Protein AF-A0A533RTG5-F1 (afdb_monomer_lite)

Radius of gyration: 30.99 Å; chains: 1; bounding box: 64×74×102 Å

Foldseek 3Di:
DDPVLVVVLVVLLVVLCVQLVDDSVVLVVLLVCQQQVQPDPPPDDDDDPDDDDDDDDDDDDDDDDDDDDDDDPPPPRPPGHDSCCCRPNPVVVVSCVVSVGDDDPVVVVVVVCVVCVVVVLVVQLVVQLVVVLVVVVVVLCVCVVVVPPPPDPDDDLPDPDPPDPCVVVSVVVVVVVSVVVSVVSSVVSNVVSVVVCVVPDDDDDDRDDDQPPAQDLLQQDEDADEEEFDDLVVLVVVLVVQVVVCVVPVGPSYAYHYQYEYDKALDQDDPVVVVRVVSNVVSLVVVQVVVLVVVVVVDPDDDDPDDDPPSQGRYDYWYFTFDQDPVVRIGTQPPRPVSSVVLLVCLLVVHDDHRTDPPDPDPPCVVVNSVSSVSNDD

Sequence (378 aa):
MDFKTRDLYRKEVEKLSAATGCEETELAEAIVSLARSGLVITAADPPQSPMPASSADANPHLQTEKDIAPKGDSISTAPGVHIGEVLLGNGRATLERQIGYQPDLKTAFKRWVDRHAEVLYITIITFLSLLIMVSFLLAARLPELLNVSPLSSNGTLWSFAPGAGNAPLQWIIVIFLVFAFLIPALSIATSLVNWLITLVIRPRILPKLNFKNEIPAAFKTLVVIPAIISNTKEIESLVRQLEQHYLGNREPGLVFALLSDFQDADSESFPEDEDLLQTAATAIEALNQKYAILSRDDDGGEIPENGHPECASIFYFLHRRRLWNPSERKWMGWERKRGKLHELNQLLRGGDNLSFMTLTDRANETNADLAALRQVRY

pLDDT: mean 71.09, std 20.92, range [22.45, 95.56]

Secondary structure (DSSP, 8-state):
--HHHHHHHHHHHHHHHHHH---HHHHHHHHHHHHHH---S-S-------PPP------------------------PPPPPHHHHHTSTTHHHHHHHTTPPPPHHHHHHHHHHHTHHHHHHHHHHHHHHHHHHHHHHHHHHHHHTT---S--S--TT---TT-TTHHHHHHHHHHHHHHHHHHHHHHHHHHHHHHHHHHSPPPPPP----SS---GGG-EEEEEEEEE-SHHHHHHHHHHHHHHHHH---TTEEEEEEEEEPPBSSS--HHHHHHHHHHHHHHHHHHHHHHHHHHHS---PPPSS-------SEEEEEE--EEETTTTEEE-TTHHHHHHHHHHHHHTT-S---EE--SS-TTTHHHHHHHHHTS--

Structure (mmCIF, N/CA/C/O backbone):
data_AF-A0A533RTG5-F1
#
_entry.id   AF-A0A533RTG5-F1
#
loop_
_atom_site.group_PDB
_atom_site.id
_atom_site.type_symbol
_atom_site.label_atom_id
_atom_site.label_alt_id
_atom_site.label_comp_id
_atom_site.label_asym_id
_atom_site.label_entity_id
_atom_site.label_seq_id
_atom_site.pdbx_PDB_ins_code
_atom_site.Cartn_x
_atom_site.Cartn_y
_atom_site.Cartn_z
_atom_site.occupancy
_atom_site.B_iso_or_equiv
_atom_site.auth_seq_id
_atom_site.auth_comp_id
_atom_site.auth_asym_id
_atom_site.auth_atom_id
_atom_site.pdbx_PDB_model_num
ATOM 1 N N . MET A 1 1 ? -12.864 4.859 17.497 1.00 72.62 1 MET A N 1
ATOM 2 C CA . MET A 1 1 ? -12.924 5.600 16.212 1.00 72.62 1 MET A CA 1
ATOM 3 C C . MET A 1 1 ? -12.657 7.070 16.459 1.00 72.62 1 MET A C 1
ATOM 5 O O . MET A 1 1 ? -13.045 7.573 17.511 1.00 72.62 1 MET A O 1
ATOM 9 N N . ASP A 1 2 ? -11.985 7.750 15.532 1.00 80.00 2 ASP A N 1
ATOM 10 C CA . ASP A 1 2 ? -11.776 9.199 15.625 1.00 80.00 2 ASP A CA 1
ATOM 11 C C . ASP A 1 2 ? -13.037 9.985 15.222 1.00 80.00 2 ASP A C 1
ATOM 13 O O . ASP A 1 2 ? -14.008 9.433 14.696 1.00 80.00 2 ASP A O 1
ATOM 17 N N . PHE A 1 3 ? -13.044 11.292 15.506 1.00 80.31 3 PHE A N 1
ATOM 18 C CA . PHE A 1 3 ? -14.201 12.146 15.222 1.00 80.31 3 PHE A CA 1
ATOM 19 C C . PHE A 1 3 ? -14.557 12.151 13.728 1.00 80.31 3 PHE A C 1
ATOM 21 O O . PHE A 1 3 ? -15.734 12.071 13.387 1.00 80.31 3 PHE A O 1
ATOM 28 N N . LYS A 1 4 ? -13.550 12.197 12.844 1.00 82.50 4 LYS A N 1
ATOM 29 C CA . LYS A 1 4 ? -13.749 12.249 11.388 1.00 82.50 4 LYS A CA 1
ATOM 30 C C . LYS A 1 4 ? -14.366 10.959 10.850 1.00 82.50 4 LYS A C 1
ATOM 32 O O . LYS A 1 4 ? -15.273 11.027 10.030 1.00 82.50 4 LYS A O 1
ATOM 37 N N . THR A 1 5 ? -13.918 9.800 11.331 1.00 81.88 5 THR A N 1
ATOM 38 C CA . THR A 1 5 ? -14.478 8.499 10.940 1.00 81.88 5 THR A CA 1
ATOM 39 C C . THR A 1 5 ? -15.911 8.350 11.427 1.00 81.88 5 THR A C 1
ATOM 41 O O . THR A 1 5 ? -16.776 7.929 10.665 1.00 81.88 5 THR A O 1
ATOM 44 N N . ARG A 1 6 ? -16.187 8.749 12.674 1.00 83.00 6 ARG A N 1
ATOM 45 C CA . ARG A 1 6 ? -17.547 8.718 13.225 1.00 83.00 6 ARG A CA 1
ATOM 46 C C . ARG A 1 6 ? -18.504 9.612 12.433 1.00 83.00 6 ARG A C 1
ATOM 48 O O . ARG A 1 6 ? -19.611 9.184 12.129 1.00 83.00 6 ARG A O 1
ATOM 55 N N . ASP A 1 7 ? -18.076 10.828 12.098 1.00 85.06 7 ASP A N 1
ATOM 56 C CA . A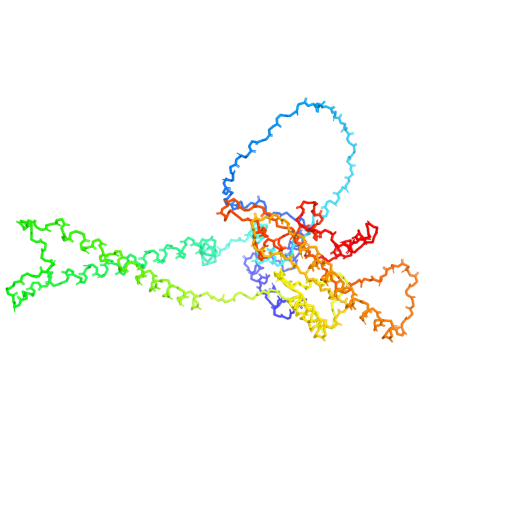SP A 1 7 ? -18.857 11.768 11.284 1.00 85.06 7 ASP A CA 1
ATOM 57 C C . ASP A 1 7 ? -19.105 11.228 9.865 1.00 85.06 7 ASP A C 1
ATOM 59 O O . ASP A 1 7 ? -20.215 11.319 9.349 1.00 85.06 7 ASP A O 1
ATOM 63 N N . LEU A 1 8 ? -18.101 10.585 9.260 1.00 85.31 8 LEU A N 1
ATOM 64 C CA . LEU A 1 8 ? -18.233 9.935 7.955 1.00 85.31 8 LEU A CA 1
ATOM 65 C C . LEU A 1 8 ? -19.263 8.799 7.987 1.00 85.31 8 LEU A C 1
ATOM 67 O O . LEU A 1 8 ? -20.113 8.728 7.103 1.00 85.31 8 LEU A O 1
ATOM 71 N N . TYR A 1 9 ? -19.211 7.931 9.002 1.00 86.19 9 TYR A N 1
ATOM 72 C CA . TYR A 1 9 ? -20.148 6.808 9.122 1.00 86.19 9 TYR A CA 1
ATOM 73 C C . TYR A 1 9 ? -21.570 7.315 9.350 1.00 86.19 9 TYR A C 1
ATOM 75 O O . TYR A 1 9 ? -22.488 6.865 8.671 1.00 86.19 9 TYR A O 1
ATOM 83 N N . ARG A 1 10 ? -21.739 8.300 10.243 1.00 86.12 10 ARG A N 1
ATOM 84 C CA . ARG A 1 10 ? -23.034 8.939 10.496 1.00 86.12 10 ARG A CA 1
ATOM 85 C C . ARG A 1 10 ? -23.638 9.510 9.213 1.00 86.12 10 ARG A C 1
ATOM 87 O O . ARG A 1 10 ? -24.767 9.173 8.891 1.00 86.12 10 ARG A O 1
ATOM 94 N N . LYS A 1 11 ? -22.879 10.298 8.445 1.00 86.81 11 LYS A N 1
ATOM 95 C CA . LYS A 1 11 ? -23.365 10.908 7.194 1.00 86.81 11 LYS A CA 1
ATOM 96 C C . LYS A 1 11 ? -23.803 9.885 6.150 1.00 86.81 11 LYS A C 1
ATOM 98 O O . LYS A 1 11 ? -24.740 10.137 5.398 1.00 86.81 11 LYS A O 1
ATOM 103 N N . GLU A 1 12 ? -23.125 8.743 6.068 1.00 86.62 12 GLU A N 1
ATOM 104 C CA . GLU A 1 12 ? -23.537 7.674 5.152 1.00 86.62 12 GLU A CA 1
ATOM 105 C C . GLU A 1 12 ? -24.809 6.964 5.632 1.00 86.62 12 GLU A C 1
ATOM 107 O O . GLU A 1 12 ? -25.666 6.665 4.803 1.00 86.62 12 GLU A O 1
ATOM 112 N N . VAL A 1 13 ? -24.973 6.759 6.944 1.00 86.81 13 VAL A N 1
ATOM 113 C CA . VAL A 1 13 ? -26.211 6.222 7.537 1.00 86.81 13 VAL A CA 1
ATOM 114 C C . VAL A 1 13 ? -27.381 7.187 7.326 1.00 86.81 13 VAL A C 1
ATOM 116 O O . VAL A 1 13 ? -28.402 6.768 6.791 1.00 86.81 13 VAL A O 1
ATOM 119 N N . GLU A 1 14 ? -27.212 8.479 7.625 1.00 87.12 14 GLU A N 1
ATOM 120 C CA . GLU A 1 14 ? -28.216 9.534 7.389 1.00 87.12 14 GLU A CA 1
ATOM 121 C C . GLU A 1 14 ? -28.651 9.568 5.916 1.00 87.12 14 GLU A C 1
ATOM 123 O O . GLU A 1 14 ? -29.837 9.622 5.598 1.00 87.12 14 GLU A O 1
ATOM 128 N N . LYS A 1 15 ? -27.692 9.481 4.985 1.00 85.81 15 LYS A N 1
ATOM 129 C CA . LYS A 1 15 ? -27.976 9.472 3.546 1.00 85.81 15 LYS A CA 1
ATOM 130 C C . LYS A 1 15 ? -28.783 8.246 3.114 1.00 85.81 15 LYS A C 1
ATOM 132 O O . LYS A 1 15 ? -29.645 8.364 2.244 1.00 85.81 15 LYS A O 1
ATOM 137 N N . LEU A 1 16 ? -28.469 7.072 3.661 1.00 84.31 16 LEU A N 1
ATOM 138 C CA . LEU A 1 16 ? -29.185 5.832 3.357 1.00 84.31 16 LEU A CA 1
ATOM 139 C C . LEU A 1 16 ? -30.582 5.838 3.981 1.00 84.31 16 LEU A C 1
ATOM 141 O O . LEU A 1 16 ? -31.541 5.518 3.283 1.00 84.31 16 LEU A O 1
ATOM 145 N N . SER A 1 17 ? -30.710 6.273 5.236 1.00 86.00 17 SER A N 1
ATOM 146 C CA . SER A 1 17 ? -31.993 6.455 5.924 1.00 86.00 17 SER A CA 1
ATOM 147 C C . SER A 1 17 ? -32.899 7.427 5.160 1.00 86.00 17 SER A C 1
ATOM 149 O O . SER A 1 17 ? -34.006 7.058 4.777 1.00 86.00 17 SER A O 1
ATOM 151 N N . ALA A 1 18 ? -32.396 8.612 4.791 1.00 83.19 18 ALA A N 1
ATOM 152 C CA . ALA A 1 18 ? -33.157 9.605 4.029 1.00 83.19 18 ALA A CA 1
ATOM 153 C C . ALA A 1 18 ? -33.638 9.100 2.657 1.00 83.19 18 ALA A C 1
ATOM 155 O O . ALA A 1 18 ? -34.651 9.572 2.147 1.00 83.19 18 ALA A O 1
ATOM 156 N N . ALA A 1 19 ? -32.914 8.165 2.039 1.00 81.94 19 ALA A N 1
ATOM 157 C CA . ALA A 1 19 ? -33.250 7.664 0.712 1.00 81.94 19 ALA A CA 1
ATOM 158 C C . ALA A 1 19 ? -34.080 6.371 0.707 1.00 81.94 19 ALA A C 1
ATOM 160 O O . ALA A 1 19 ? -34.679 6.049 -0.315 1.00 81.94 19 ALA A O 1
ATOM 161 N N . THR A 1 20 ? -34.103 5.629 1.814 1.00 82.06 20 THR A N 1
ATOM 162 C CA . THR A 1 20 ? -34.890 4.390 1.971 1.00 82.06 20 THR A CA 1
ATOM 163 C C . THR A 1 20 ? -36.143 4.593 2.817 1.00 82.06 20 THR A C 1
ATOM 165 O O . THR A 1 20 ? -37.083 3.816 2.700 1.00 82.06 20 THR A O 1
ATOM 168 N N . GLY A 1 21 ? -36.183 5.646 3.640 1.00 79.88 21 GLY A N 1
ATOM 169 C CA . GLY A 1 21 ? -37.249 5.885 4.610 1.00 79.88 21 GLY A CA 1
ATOM 170 C C . GLY A 1 21 ? -37.143 5.029 5.878 1.00 79.88 21 GLY A C 1
ATOM 171 O O . GLY A 1 21 ? -38.030 5.117 6.720 1.00 79.88 21 GLY A O 1
ATOM 172 N N . CYS A 1 22 ? -36.088 4.219 6.026 1.00 82.56 22 CYS A N 1
ATOM 173 C CA . CYS A 1 22 ? -35.833 3.425 7.230 1.00 82.56 22 CYS A CA 1
ATOM 174 C C . CYS A 1 22 ? -35.312 4.300 8.376 1.00 82.56 22 CYS A C 1
ATOM 176 O O . CYS A 1 22 ? -34.559 5.250 8.138 1.00 82.56 22 CYS A O 1
ATOM 178 N N . GLU A 1 23 ? -35.648 3.949 9.620 1.00 87.88 23 GLU A N 1
ATOM 179 C CA . GLU A 1 23 ? -35.048 4.590 10.792 1.00 87.88 23 GLU A CA 1
ATOM 180 C C . GLU A 1 23 ? -33.540 4.298 10.861 1.00 87.88 23 GLU A C 1
ATOM 182 O O . GLU A 1 23 ? -33.066 3.215 10.507 1.00 87.88 23 GLU A O 1
ATOM 187 N N . GLU A 1 24 ? -32.760 5.274 11.333 1.00 86.94 24 GLU A N 1
ATOM 188 C CA . GLU A 1 24 ? -31.301 5.142 11.447 1.00 86.94 24 GLU A CA 1
ATOM 189 C C . GLU A 1 24 ? -30.884 3.984 12.369 1.00 86.94 24 GLU A C 1
ATOM 191 O O . GLU A 1 24 ? -29.851 3.350 12.147 1.00 86.94 24 GLU A O 1
ATOM 196 N N . THR A 1 25 ? -31.692 3.700 13.391 1.00 87.00 25 THR A N 1
ATOM 197 C CA . THR A 1 25 ? -31.524 2.603 14.355 1.00 87.00 25 THR A CA 1
ATOM 198 C C . THR A 1 25 ? -31.681 1.240 13.690 1.00 87.00 25 THR A C 1
ATOM 200 O O . THR A 1 25 ? -30.792 0.399 13.810 1.00 87.00 25 THR A O 1
ATOM 203 N N . GLU A 1 26 ? -32.753 1.048 12.922 1.00 86.12 26 GLU A N 1
ATOM 204 C CA . GLU A 1 26 ? -33.012 -0.180 12.164 1.00 86.12 26 GLU A CA 1
ATOM 205 C C . GLU A 1 26 ? -31.906 -0.432 11.126 1.00 86.12 26 GLU A C 1
ATOM 207 O O . GLU A 1 26 ? -31.378 -1.541 11.004 1.00 86.12 26 GLU A O 1
ATOM 212 N N . LEU A 1 27 ? -31.462 0.624 10.436 1.00 86.31 27 LEU A N 1
ATOM 213 C CA . LEU A 1 27 ? -30.342 0.550 9.502 1.00 86.31 27 LEU A CA 1
ATOM 214 C C . LEU A 1 27 ? -29.025 0.179 10.207 1.00 86.31 27 LEU A C 1
ATOM 216 O O . LEU A 1 27 ? -28.249 -0.626 9.687 1.00 86.31 27 LEU A O 1
ATOM 220 N N . ALA A 1 28 ? -28.760 0.733 11.393 1.00 86.25 28 ALA A N 1
ATOM 221 C CA . ALA A 1 28 ? -27.574 0.396 12.177 1.00 86.25 28 ALA A CA 1
ATOM 222 C C . ALA A 1 28 ? -27.581 -1.074 12.633 1.00 86.25 28 ALA A C 1
ATOM 224 O O . ALA A 1 28 ? -26.546 -1.742 12.558 1.00 86.25 28 ALA A O 1
ATOM 225 N N . GLU A 1 29 ? -28.733 -1.605 13.044 1.00 86.06 29 GLU A N 1
ATOM 226 C CA . GLU A 1 29 ? -28.894 -3.019 13.400 1.00 86.06 29 GLU A CA 1
ATOM 227 C C . GLU A 1 29 ? -28.703 -3.945 12.191 1.00 86.06 29 GLU A C 1
ATOM 229 O O . GLU A 1 29 ? -28.006 -4.962 12.288 1.00 86.06 29 GLU A O 1
ATOM 234 N N . ALA A 1 30 ? -29.225 -3.566 11.021 1.00 84.00 30 ALA A N 1
ATOM 235 C CA . ALA A 1 30 ? -28.987 -4.282 9.769 1.00 84.00 30 ALA A CA 1
ATOM 236 C C . ALA A 1 30 ? -27.488 -4.320 9.407 1.00 84.00 30 ALA A C 1
ATOM 238 O O . ALA A 1 30 ? -26.950 -5.371 9.060 1.00 84.00 30 ALA A O 1
ATOM 239 N N . ILE A 1 31 ? -26.770 -3.203 9.568 1.00 85.75 31 ILE A N 1
ATOM 240 C CA . ILE A 1 31 ? -25.320 -3.140 9.324 1.00 85.75 31 ILE A CA 1
ATOM 241 C C . ILE A 1 31 ? -24.551 -4.046 10.298 1.00 85.75 31 ILE A C 1
ATOM 243 O O . ILE A 1 31 ? -23.655 -4.783 9.880 1.00 85.75 31 ILE A O 1
ATOM 247 N N . VAL A 1 32 ? -24.883 -4.010 11.593 1.00 86.25 32 VAL A N 1
ATOM 248 C CA . VAL A 1 32 ? -24.208 -4.824 12.618 1.00 86.25 32 VAL A CA 1
ATOM 249 C C . VAL A 1 32 ? -24.507 -6.311 12.434 1.00 86.25 32 VAL A C 1
ATOM 251 O O . VAL A 1 32 ? -23.605 -7.135 12.590 1.00 86.25 32 VAL A O 1
ATOM 254 N N . SER A 1 33 ? -25.743 -6.672 12.086 1.00 84.81 33 SER A N 1
ATOM 255 C CA . SER A 1 33 ? -26.115 -8.064 11.817 1.00 84.81 33 SER A CA 1
ATOM 256 C C . SER A 1 33 ? -25.394 -8.612 10.584 1.00 84.81 33 SER A C 1
ATOM 258 O O . SER A 1 33 ? -24.808 -9.691 10.668 1.00 84.81 33 SER A O 1
ATOM 260 N N . LEU A 1 34 ? -25.311 -7.843 9.491 1.00 82.31 34 LEU A N 1
ATOM 261 C CA . LEU A 1 34 ? -24.521 -8.210 8.312 1.00 82.31 34 LEU A CA 1
ATOM 262 C C . LEU A 1 34 ? -23.038 -8.385 8.650 1.00 82.31 34 LEU A C 1
ATOM 264 O O . LEU A 1 34 ? -22.460 -9.424 8.333 1.00 82.31 34 LEU A O 1
ATOM 268 N N . ALA A 1 35 ? -22.447 -7.421 9.361 1.00 82.31 35 ALA A N 1
ATOM 269 C CA . ALA A 1 35 ? -21.056 -7.488 9.807 1.00 82.31 35 ALA A CA 1
ATOM 270 C C . ALA A 1 35 ? -20.774 -8.754 10.637 1.00 82.31 35 ALA A C 1
ATOM 272 O O . ALA A 1 35 ? -19.768 -9.429 10.422 1.00 82.31 35 ALA A O 1
ATOM 273 N N . ARG A 1 36 ? -21.684 -9.121 11.549 1.00 80.88 36 ARG A N 1
ATOM 274 C CA . ARG A 1 36 ? -21.567 -10.329 12.384 1.00 80.88 36 ARG A CA 1
ATOM 275 C C . ARG A 1 36 ? -21.787 -11.624 11.615 1.00 80.88 36 ARG A C 1
ATOM 277 O O . ARG A 1 36 ? -21.150 -12.620 11.927 1.00 80.88 36 ARG A O 1
ATOM 284 N N . SER A 1 37 ? -22.688 -11.617 10.639 1.00 74.44 37 SER A N 1
ATOM 285 C CA . SER A 1 37 ? -23.061 -12.816 9.889 1.00 74.44 37 SER A CA 1
ATOM 286 C C . SER A 1 37 ? -21.977 -13.298 8.918 1.00 74.44 37 SER A C 1
ATOM 288 O O . SER A 1 37 ? -22.061 -14.422 8.434 1.00 74.44 37 SER A O 1
ATOM 290 N N . GLY A 1 38 ? -20.982 -12.457 8.597 1.00 63.62 38 GLY A N 1
ATOM 291 C CA . GLY A 1 38 ? -19.925 -12.781 7.629 1.00 63.62 38 GLY A CA 1
ATOM 292 C C . GLY A 1 38 ? -20.445 -13.073 6.212 1.00 63.62 38 GLY A C 1
ATOM 293 O O . GLY A 1 38 ? -19.677 -13.474 5.336 1.00 63.62 38 GLY A O 1
ATOM 294 N N . LEU A 1 39 ? -21.748 -12.888 5.974 1.00 53.28 39 LEU A N 1
ATOM 295 C CA . LEU A 1 39 ? -22.415 -13.232 4.732 1.00 53.28 39 LEU A CA 1
ATOM 296 C C . LEU A 1 39 ? -22.046 -12.203 3.655 1.00 53.28 39 LEU A C 1
ATOM 298 O O . LEU A 1 39 ? -22.612 -11.115 3.570 1.00 53.28 39 LEU A O 1
ATOM 302 N N . VAL A 1 40 ? -21.149 -12.662 2.776 1.00 45.75 40 VAL A N 1
ATOM 303 C CA . VAL A 1 40 ? -20.948 -12.281 1.366 1.00 45.75 40 VAL A CA 1
ATOM 304 C C . VAL A 1 40 ? -19.738 -11.375 1.064 1.00 45.75 40 VAL A C 1
ATOM 306 O O . VAL A 1 40 ? -19.865 -10.165 0.899 1.00 45.75 40 VAL A O 1
ATOM 309 N N . ILE A 1 41 ? -18.588 -12.021 0.809 1.00 44.69 41 ILE A N 1
ATOM 310 C CA . ILE A 1 41 ? -17.599 -11.611 -0.222 1.00 44.69 41 ILE A CA 1
ATOM 311 C C . ILE A 1 41 ? -17.378 -12.764 -1.239 1.00 44.69 41 ILE A C 1
ATOM 313 O O . ILE A 1 41 ? -16.322 -12.909 -1.836 1.00 44.69 41 ILE A O 1
ATOM 317 N N . THR A 1 42 ? -18.376 -13.620 -1.478 1.00 38.97 42 THR A N 1
ATOM 318 C CA . THR A 1 42 ? -18.297 -14.730 -2.461 1.00 38.97 42 THR A CA 1
ATOM 319 C C . THR A 1 42 ? -19.082 -14.460 -3.746 1.00 38.97 42 THR A C 1
ATOM 321 O O . THR A 1 42 ? -19.615 -15.369 -4.371 1.00 38.97 42 THR A O 1
ATOM 324 N N . ALA A 1 43 ? -19.166 -13.198 -4.171 1.00 37.03 43 ALA A N 1
ATOM 325 C CA . ALA A 1 43 ? -19.776 -12.840 -5.453 1.00 37.03 43 ALA A CA 1
ATOM 326 C C . ALA A 1 43 ? -19.020 -11.704 -6.160 1.00 37.03 43 ALA A C 1
ATOM 328 O O . ALA A 1 43 ? -19.614 -10.700 -6.547 1.00 37.03 43 ALA A O 1
ATOM 329 N N . ALA A 1 44 ? -17.704 -11.860 -6.297 1.00 31.20 44 ALA A N 1
ATOM 330 C CA . ALA A 1 44 ? -16.893 -11.200 -7.318 1.00 31.20 44 ALA A CA 1
ATOM 331 C C . ALA A 1 44 ? -15.538 -11.922 -7.399 1.00 31.20 44 ALA A C 1
ATOM 333 O O . ALA A 1 44 ? -14.582 -11.522 -6.741 1.00 31.20 44 ALA A O 1
ATOM 334 N N . ASP A 1 45 ? -15.477 -13.011 -8.168 1.00 27.22 45 ASP A N 1
ATOM 335 C CA . ASP A 1 45 ? -14.203 -13.578 -8.619 1.00 27.22 45 ASP A CA 1
ATOM 336 C C . ASP A 1 45 ? -13.416 -12.486 -9.375 1.00 27.22 45 ASP A C 1
ATOM 338 O O . ASP A 1 45 ? -13.933 -11.946 -10.361 1.00 27.22 45 ASP A O 1
ATOM 342 N N . PRO A 1 46 ? -12.177 -12.144 -8.980 1.00 32.53 46 PRO A N 1
ATOM 343 C CA . PRO A 1 46 ? -11.213 -11.631 -9.942 1.00 32.53 46 PRO A CA 1
ATOM 344 C C . PRO A 1 46 ? -10.867 -12.765 -10.926 1.00 32.53 46 PRO A C 1
ATOM 346 O O . PRO A 1 46 ? -10.895 -13.933 -10.530 1.00 32.53 46 PRO A O 1
ATOM 349 N N . PRO A 1 47 ? -10.544 -12.480 -12.203 1.00 28.86 47 PRO A N 1
ATOM 350 C CA . PRO A 1 47 ? -10.197 -13.530 -13.150 1.00 28.86 47 PRO A CA 1
ATOM 351 C C . PRO A 1 47 ? -8.985 -14.299 -12.621 1.00 28.86 47 PRO A C 1
ATOM 353 O O . PRO A 1 47 ? -7.875 -1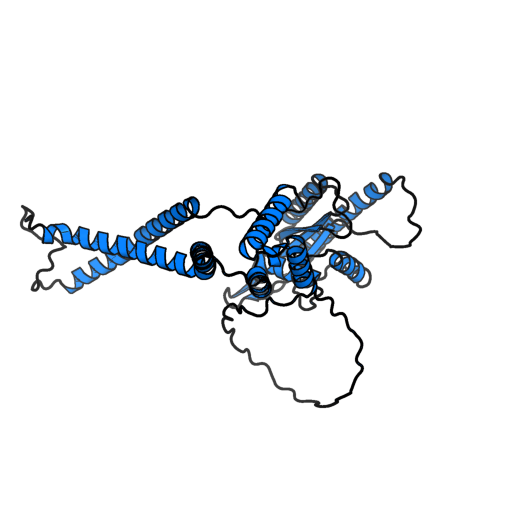3.771 -12.546 1.00 28.86 47 PRO A O 1
ATOM 356 N N . GLN A 1 48 ? -9.216 -15.554 -12.239 1.00 29.72 48 GLN A N 1
ATOM 357 C CA . GLN A 1 48 ? -8.160 -16.520 -12.003 1.00 29.72 48 GLN A CA 1
ATOM 358 C C . GLN A 1 48 ? -7.440 -16.721 -13.336 1.00 29.72 48 GLN A C 1
ATOM 360 O O . GLN A 1 48 ? -7.917 -17.419 -14.229 1.00 29.72 48 GLN A O 1
ATOM 365 N N . SER A 1 49 ? -6.297 -16.060 -13.492 1.00 27.81 49 SER A N 1
ATOM 366 C CA . SER A 1 49 ? -5.320 -16.420 -14.511 1.00 27.81 49 SER A CA 1
ATOM 367 C C . SER A 1 49 ? -4.950 -17.893 -14.298 1.00 27.81 49 SER A C 1
ATOM 369 O O . SER A 1 49 ? -4.515 -18.240 -13.196 1.00 27.81 49 SER A O 1
ATOM 371 N N . PRO A 1 50 ? -5.124 -18.776 -15.295 1.00 28.08 50 PRO A N 1
ATOM 372 C CA . PRO A 1 50 ? -4.838 -20.190 -15.122 1.00 28.08 50 PRO A CA 1
ATOM 373 C C . PRO A 1 50 ? -3.322 -20.378 -15.012 1.00 28.08 50 PRO A C 1
ATOM 375 O O . PRO A 1 50 ? -2.589 -20.199 -15.984 1.00 28.08 50 PRO A O 1
ATOM 378 N N . MET A 1 51 ? -2.843 -20.724 -13.817 1.00 28.00 51 MET A N 1
ATOM 379 C CA . MET A 1 51 ? -1.515 -21.314 -13.652 1.00 28.00 51 MET A CA 1
ATOM 380 C C . MET A 1 51 ? -1.538 -22.743 -14.220 1.00 28.00 51 MET A C 1
ATOM 382 O O . MET A 1 51 ? -2.527 -23.458 -14.029 1.00 28.00 51 MET A O 1
ATOM 386 N N . PRO A 1 52 ? -0.489 -23.167 -14.943 1.00 28.59 52 PRO A N 1
ATOM 387 C CA . PRO A 1 52 ? -0.465 -24.451 -15.620 1.00 28.59 52 PRO A CA 1
ATOM 388 C C . PRO A 1 52 ? -0.327 -25.593 -14.613 1.00 28.59 52 PRO A C 1
ATOM 390 O O . PRO A 1 52 ? 0.433 -25.515 -13.647 1.00 28.59 52 PRO A O 1
ATOM 393 N N . ALA A 1 53 ? -1.058 -26.672 -14.883 1.00 27.62 53 ALA A N 1
ATOM 394 C CA . ALA A 1 53 ? -0.935 -27.942 -14.193 1.00 27.62 53 ALA A CA 1
ATOM 395 C C . ALA A 1 53 ? 0.514 -28.448 -14.265 1.00 27.62 53 ALA A C 1
ATOM 397 O O . ALA A 1 53 ? 1.018 -28.755 -15.345 1.00 27.62 53 ALA A O 1
ATOM 398 N N . SER A 1 54 ? 1.166 -28.554 -13.107 1.00 27.20 54 SER A N 1
ATOM 399 C CA . SER A 1 54 ? 2.351 -29.388 -12.943 1.00 27.20 54 SER A CA 1
ATOM 400 C C . SER A 1 54 ? 1.886 -30.760 -12.483 1.00 27.20 54 SER A C 1
ATOM 402 O O . SER A 1 54 ? 1.402 -30.933 -11.367 1.00 27.20 54 SER A O 1
ATOM 404 N N . SER A 1 55 ? 2.023 -31.717 -13.388 1.00 28.67 55 SER A N 1
ATOM 405 C CA . SER A 1 55 ? 1.993 -33.151 -13.143 1.00 28.67 55 SER A CA 1
ATOM 406 C C . SER A 1 55 ? 2.892 -33.543 -11.970 1.00 28.67 55 SER A C 1
ATOM 408 O O . SER A 1 55 ? 4.081 -33.225 -11.987 1.00 28.67 55 SER A O 1
ATOM 410 N N . ALA A 1 56 ? 2.346 -34.290 -11.016 1.00 26.88 56 ALA A N 1
ATOM 411 C CA . ALA A 1 56 ? 3.116 -35.182 -10.162 1.00 26.88 56 ALA A CA 1
ATOM 412 C C . ALA A 1 56 ? 2.227 -36.360 -9.743 1.00 26.88 56 ALA A C 1
ATOM 414 O O . ALA A 1 56 ? 1.283 -36.215 -8.973 1.00 26.88 56 ALA A O 1
ATOM 415 N N . ASP A 1 57 ? 2.526 -37.489 -10.372 1.00 27.33 57 ASP A N 1
ATOM 416 C CA . ASP A 1 57 ? 2.709 -38.799 -9.764 1.00 27.33 57 ASP A CA 1
ATOM 417 C C . ASP A 1 57 ? 1.582 -39.441 -8.945 1.00 27.33 57 ASP A C 1
ATOM 419 O O . ASP A 1 57 ? 1.210 -39.072 -7.835 1.00 27.33 57 ASP A O 1
ATOM 423 N N . ALA A 1 58 ? 1.126 -40.536 -9.548 1.00 25.00 58 ALA A N 1
ATOM 424 C CA . ALA A 1 58 ? 0.416 -41.654 -8.971 1.00 25.00 58 ALA A CA 1
ATOM 425 C C . ALA A 1 58 ? 0.950 -42.095 -7.597 1.00 25.00 58 ALA A C 1
ATOM 427 O O . ALA A 1 58 ? 2.117 -42.452 -7.453 1.00 25.00 58 ALA A O 1
ATOM 428 N N . ASN A 1 59 ? 0.033 -42.258 -6.643 1.00 27.70 59 ASN A N 1
ATOM 429 C CA . ASN A 1 59 ? -0.022 -43.492 -5.865 1.00 27.70 59 ASN A CA 1
ATOM 430 C C . ASN A 1 59 ? -1.454 -43.761 -5.358 1.00 27.70 59 ASN A C 1
ATOM 432 O O . ASN A 1 59 ? -2.056 -42.865 -4.766 1.00 27.70 59 ASN A O 1
ATOM 436 N N . PRO A 1 60 ? -2.033 -44.958 -5.590 1.00 27.23 60 PRO A N 1
ATOM 437 C CA . PRO A 1 60 ? -3.444 -45.219 -5.337 1.00 27.23 60 PRO A CA 1
ATOM 438 C C . PRO A 1 60 ? -3.615 -46.120 -4.115 1.00 27.23 60 PRO A C 1
ATOM 440 O O . PRO A 1 60 ? -3.465 -47.323 -4.254 1.00 27.23 60 PRO A O 1
ATOM 443 N N . HIS A 1 61 ? -3.973 -45.607 -2.937 1.00 24.67 61 HIS A N 1
ATOM 444 C CA . HIS A 1 61 ? -4.440 -46.491 -1.865 1.00 24.67 61 HIS A CA 1
ATOM 445 C C . HIS A 1 61 ? -5.429 -45.813 -0.903 1.00 24.67 61 HIS A C 1
ATOM 447 O O . HIS A 1 61 ? -5.150 -44.771 -0.323 1.00 24.67 61 HIS A O 1
ATOM 453 N N . LEU A 1 62 ? -6.556 -46.516 -0.740 1.00 26.78 62 LEU A N 1
ATOM 454 C CA . LEU A 1 62 ? -7.628 -46.409 0.253 1.00 26.78 62 LEU A CA 1
ATOM 455 C C . LEU A 1 62 ? -8.699 -45.319 0.079 1.00 26.78 62 LEU A C 1
ATOM 457 O O . LEU A 1 62 ? -8.602 -44.189 0.543 1.00 26.78 62 LEU A O 1
ATOM 461 N N . GLN A 1 63 ? -9.804 -45.769 -0.520 1.00 23.84 63 GLN A N 1
ATOM 462 C CA . GLN A 1 63 ? -11.149 -45.252 -0.300 1.00 23.84 63 GLN A CA 1
ATOM 463 C C . GLN A 1 63 ? -11.758 -45.827 0.990 1.00 23.84 63 GLN A C 1
ATOM 465 O O . GLN A 1 63 ? -11.492 -46.977 1.344 1.00 23.84 63 GLN A O 1
ATOM 470 N N . THR A 1 64 ? -12.746 -45.080 1.496 1.00 26.11 64 THR A N 1
ATOM 471 C CA . THR A 1 64 ? -13.865 -45.474 2.380 1.00 26.11 64 THR A CA 1
ATOM 472 C C . THR A 1 64 ? -13.572 -45.466 3.880 1.00 26.11 64 THR A C 1
ATOM 474 O O . THR A 1 64 ? -12.910 -46.360 4.374 1.00 26.11 64 THR A O 1
ATOM 477 N N . GLU A 1 65 ? -14.163 -44.518 4.617 1.00 26.16 65 GLU A N 1
ATOM 478 C CA . GLU A 1 65 ? -15.322 -44.839 5.461 1.00 26.16 65 GLU A CA 1
ATOM 479 C C . GLU A 1 65 ? -16.130 -43.581 5.807 1.00 26.16 65 GLU A C 1
ATOM 481 O O . GLU A 1 65 ? -15.628 -42.461 5.860 1.00 26.16 65 GLU A O 1
ATOM 486 N N . LYS A 1 66 ? -17.434 -43.797 5.926 1.00 25.91 66 LYS A N 1
ATOM 487 C CA . LYS A 1 66 ? -18.516 -42.833 6.053 1.00 25.91 66 LYS A CA 1
ATOM 488 C C . LYS A 1 66 ? -19.062 -43.027 7.456 1.00 25.91 66 LYS A C 1
ATOM 490 O O . LYS A 1 66 ? -19.633 -44.082 7.687 1.00 25.91 66 LYS A O 1
ATOM 495 N N . ASP A 1 67 ? -18.957 -42.028 8.325 1.00 26.20 67 ASP A N 1
ATOM 496 C CA . ASP A 1 67 ? -19.661 -42.050 9.606 1.00 26.20 67 ASP A CA 1
ATOM 497 C C . ASP A 1 67 ? -20.349 -40.728 9.937 1.00 26.20 67 ASP A C 1
ATOM 499 O O . ASP A 1 67 ? -19.974 -39.636 9.509 1.00 26.20 67 ASP A O 1
ATOM 503 N N . ILE A 1 68 ? -21.466 -40.905 10.629 1.00 26.67 68 ILE A N 1
ATOM 504 C CA . ILE A 1 68 ? -22.640 -40.051 10.714 1.00 26.67 68 ILE A CA 1
ATOM 505 C C . ILE A 1 68 ? -22.675 -39.360 12.089 1.00 26.67 68 ILE A C 1
ATOM 507 O O . ILE A 1 68 ? -22.755 -40.047 13.099 1.00 26.67 68 ILE A O 1
ATOM 511 N N . ALA A 1 69 ? -22.783 -38.018 12.075 1.00 25.05 69 ALA A N 1
ATOM 512 C CA . ALA A 1 69 ? -23.382 -37.128 13.101 1.00 25.05 69 ALA A CA 1
ATOM 513 C C . ALA A 1 69 ? -22.601 -36.945 14.447 1.00 25.05 69 ALA A C 1
ATOM 515 O O . ALA A 1 69 ? -21.830 -37.821 14.813 1.00 25.05 69 ALA A O 1
ATOM 516 N N . PRO A 1 70 ? -22.749 -35.817 15.198 1.00 26.75 70 PRO A N 1
ATOM 517 C CA . PRO A 1 70 ? -24.000 -35.098 15.452 1.00 26.75 70 PRO A CA 1
ATOM 518 C C . PRO A 1 70 ? -24.019 -33.603 15.092 1.00 26.75 70 PRO A C 1
ATOM 520 O O . PRO A 1 70 ? -23.013 -32.901 15.087 1.00 26.75 70 PRO A O 1
ATOM 523 N N . LYS A 1 71 ? -25.247 -33.119 14.856 1.00 32.06 71 LYS A N 1
ATOM 524 C CA . LYS A 1 71 ? -25.658 -31.719 15.017 1.00 32.06 71 LYS A CA 1
ATOM 525 C C . LYS A 1 71 ? -25.184 -31.207 16.382 1.00 32.06 71 LYS A C 1
ATOM 527 O O . LYS A 1 71 ? -25.784 -31.533 17.401 1.00 32.06 71 LYS A O 1
ATOM 532 N N . GLY A 1 72 ? -24.136 -30.403 16.381 1.00 22.45 72 GLY A N 1
ATOM 533 C CA . GLY A 1 72 ? -23.849 -29.438 17.429 1.00 22.45 72 GLY A CA 1
ATOM 534 C C . GLY A 1 72 ? -23.841 -28.073 16.768 1.00 22.45 72 GLY A C 1
ATOM 535 O O . GLY A 1 72 ? -23.267 -27.938 15.688 1.00 22.45 72 GLY A O 1
ATOM 536 N N . ASP A 1 73 ? -24.511 -27.101 17.380 1.00 26.83 73 ASP A N 1
ATOM 537 C CA . ASP A 1 73 ? -24.459 -25.691 17.009 1.00 26.83 73 ASP A CA 1
ATOM 538 C C . ASP A 1 73 ? -23.007 -25.200 17.088 1.00 26.83 73 ASP A C 1
ATOM 540 O O . ASP A 1 73 ? -22.566 -24.611 18.075 1.00 26.83 73 ASP A O 1
ATOM 544 N N . SER A 1 74 ? -22.221 -25.469 16.049 1.00 25.27 74 SER A N 1
ATOM 545 C CA . SER A 1 74 ? -20.976 -24.768 15.833 1.00 25.27 74 SER A CA 1
ATOM 546 C C . SER A 1 74 ? -21.374 -23.392 15.330 1.00 25.27 74 SER A C 1
ATOM 548 O O . SER A 1 74 ? -21.635 -23.167 14.148 1.00 25.27 74 SER A O 1
ATOM 550 N N . ILE A 1 75 ? -21.438 -22.442 16.262 1.00 33.09 75 ILE A N 1
ATOM 551 C CA . ILE A 1 75 ? -21.231 -21.038 15.936 1.00 33.09 75 ILE A CA 1
ATOM 552 C C . ILE A 1 75 ? -19.824 -20.994 15.335 1.00 33.09 75 ILE A C 1
ATOM 554 O O . ILE A 1 75 ? -18.828 -20.814 16.030 1.00 33.09 75 ILE A O 1
ATOM 558 N N . SER A 1 76 ? -19.738 -21.259 14.033 1.00 28.33 76 SER A N 1
ATOM 559 C CA . SER A 1 76 ? -18.581 -20.961 13.218 1.00 28.33 76 SER A CA 1
ATOM 560 C C . SER A 1 76 ? -18.496 -19.445 13.241 1.00 28.33 76 SER A C 1
ATOM 562 O O . SER A 1 76 ? -19.116 -18.754 12.435 1.00 28.33 76 SER A O 1
ATOM 564 N N . THR A 1 77 ? -17.817 -18.905 14.254 1.00 35.75 77 THR A N 1
ATOM 565 C CA . THR A 1 77 ? -17.427 -17.503 14.302 1.00 35.75 77 THR A CA 1
ATOM 566 C C . THR A 1 77 ? -16.365 -17.312 13.232 1.00 35.75 77 THR A C 1
ATOM 568 O O . THR A 1 77 ? -15.177 -17.177 13.524 1.00 35.75 77 THR A O 1
ATOM 571 N N . ALA A 1 78 ? -16.792 -17.339 11.970 1.00 46.31 78 ALA A N 1
ATOM 572 C CA . ALA A 1 78 ? -16.079 -16.647 10.922 1.00 46.31 78 ALA A CA 1
ATOM 573 C C . ALA A 1 78 ? -15.813 -15.230 11.457 1.00 46.31 78 ALA A C 1
ATOM 575 O O . ALA A 1 78 ? -16.733 -14.620 12.018 1.00 46.31 78 ALA A O 1
ATOM 576 N N . PRO A 1 79 ? -14.570 -14.725 11.390 1.00 55.62 79 PRO A N 1
ATOM 577 C CA . PRO A 1 79 ? -14.273 -13.387 11.871 1.00 55.62 79 PRO A CA 1
ATOM 578 C C . PRO A 1 79 ? -15.216 -12.419 11.155 1.00 55.62 79 PRO A C 1
ATOM 580 O O . PRO A 1 79 ? -15.236 -12.355 9.926 1.00 55.62 79 PRO A O 1
ATOM 583 N N . GLY A 1 80 ? -16.073 -11.753 11.935 1.00 60.78 80 GLY A N 1
ATOM 584 C CA . GLY A 1 80 ? -17.061 -10.824 11.402 1.00 60.78 80 GLY A CA 1
ATOM 585 C C . GLY A 1 80 ? -16.384 -9.773 10.527 1.00 60.78 80 GLY A C 1
ATOM 586 O O . GLY A 1 80 ? -15.264 -9.340 10.796 1.00 60.78 80 GLY A O 1
ATOM 587 N N . VAL A 1 81 ? -17.060 -9.366 9.460 1.00 71.00 81 VAL A N 1
ATOM 588 C CA . VAL A 1 81 ? -16.543 -8.369 8.524 1.00 71.00 81 VAL A CA 1
ATOM 589 C C . VAL A 1 81 ? -16.586 -6.993 9.191 1.00 71.00 81 VAL A C 1
ATOM 591 O O . VAL A 1 81 ? -17.569 -6.634 9.841 1.00 71.00 81 VAL A O 1
ATOM 594 N N . HIS A 1 82 ? -15.524 -6.197 9.040 1.00 78.00 82 HIS A N 1
ATOM 595 C CA . HIS A 1 82 ? -15.468 -4.854 9.619 1.00 78.00 82 HIS A CA 1
ATOM 596 C C . HIS A 1 82 ? -16.648 -3.992 9.133 1.00 78.00 82 HIS A C 1
ATOM 598 O O . HIS A 1 82 ? -16.963 -3.960 7.946 1.00 78.00 82 HIS A O 1
ATOM 604 N N . ILE A 1 83 ? -17.267 -3.220 10.034 1.00 80.31 83 ILE A N 1
ATOM 605 C CA . ILE A 1 83 ? -18.439 -2.371 9.727 1.00 80.31 83 ILE A CA 1
ATOM 606 C C . ILE A 1 83 ? -18.160 -1.411 8.558 1.00 80.31 83 ILE A C 1
ATOM 608 O O . ILE A 1 83 ? -19.033 -1.149 7.734 1.00 80.31 83 ILE A O 1
ATOM 612 N N . GLY A 1 84 ? -16.924 -0.915 8.449 1.00 78.31 84 GLY A N 1
ATOM 613 C CA . GLY A 1 84 ? -16.511 -0.077 7.323 1.00 78.31 84 GLY A CA 1
ATOM 614 C C . GLY A 1 84 ? -16.575 -0.788 5.972 1.00 78.31 84 GLY A C 1
ATOM 615 O O . GLY A 1 84 ? -16.898 -0.151 4.978 1.00 78.31 84 GLY A O 1
ATOM 616 N N . GLU A 1 85 ? -16.335 -2.097 5.924 1.00 78.62 85 GLU A N 1
ATOM 617 C CA . GLU A 1 85 ? -16.426 -2.884 4.690 1.00 78.62 85 GLU A CA 1
ATOM 618 C C . GLU A 1 85 ? -17.888 -3.093 4.264 1.00 78.62 85 GLU A C 1
ATOM 620 O O . GLU A 1 85 ? -18.197 -3.078 3.074 1.00 78.62 85 GLU A O 1
ATOM 625 N N . VAL A 1 86 ? -18.809 -3.193 5.230 1.00 81.94 86 VAL A N 1
ATOM 626 C CA . VAL A 1 86 ? -20.258 -3.261 4.972 1.00 81.94 86 VAL A CA 1
ATOM 627 C C . VAL A 1 86 ? -20.814 -1.905 4.528 1.00 81.94 86 VAL A C 1
ATOM 629 O O . VAL A 1 86 ? -21.621 -1.843 3.608 1.00 81.94 86 VAL A O 1
ATOM 632 N N . LEU A 1 87 ? -20.376 -0.802 5.142 1.00 81.25 87 LEU A N 1
ATOM 633 C CA . LEU A 1 87 ? -20.932 0.532 4.873 1.00 81.25 87 LEU A CA 1
ATOM 634 C C . LEU A 1 87 ? -20.263 1.253 3.686 1.00 81.25 87 LEU A C 1
ATOM 636 O O . LEU A 1 87 ? -20.917 1.975 2.929 1.00 81.25 87 LEU A O 1
ATOM 640 N N . LEU A 1 88 ? -18.949 1.089 3.521 1.00 79.31 88 LEU A N 1
ATOM 641 C CA . LEU A 1 88 ? -18.122 1.828 2.554 1.00 79.31 88 LEU A CA 1
ATOM 642 C C . LEU A 1 88 ? -17.429 0.923 1.528 1.00 79.31 88 LEU A C 1
ATOM 644 O O . LEU A 1 88 ? -17.023 1.423 0.477 1.00 79.31 88 LEU A O 1
ATOM 648 N N . GLY A 1 89 ? -17.264 -0.362 1.845 1.00 74.56 89 GLY A N 1
ATOM 649 C CA . GLY A 1 89 ? -16.539 -1.340 1.036 1.00 74.56 89 GLY A CA 1
ATOM 650 C C . GLY A 1 89 ? -17.447 -2.210 0.168 1.00 74.56 89 GLY A C 1
ATOM 651 O O . GLY A 1 89 ? -18.512 -1.784 -0.291 1.00 74.56 89 GLY A O 1
ATOM 652 N N . ASN A 1 90 ? -17.009 -3.446 -0.073 1.00 71.31 90 ASN A N 1
ATOM 653 C CA . ASN A 1 90 ? -17.672 -4.365 -0.998 1.00 71.31 90 ASN A CA 1
ATOM 654 C C . ASN A 1 90 ? -19.011 -4.899 -0.462 1.00 71.31 90 ASN A C 1
ATOM 656 O O . ASN A 1 90 ? -19.904 -5.218 -1.249 1.00 71.31 90 ASN A O 1
ATOM 660 N N . GLY A 1 91 ? -19.195 -4.922 0.864 1.00 70.88 91 GLY A N 1
ATOM 661 C CA . GLY A 1 91 ? -20.439 -5.355 1.511 1.00 70.88 91 GLY A CA 1
ATOM 662 C C . GLY A 1 91 ? -21.613 -4.386 1.322 1.00 70.88 91 GLY A C 1
ATOM 663 O O . GLY A 1 91 ? -22.765 -4.746 1.574 1.00 70.88 91 GLY A O 1
ATOM 664 N N . ARG A 1 92 ? -21.356 -3.178 0.803 1.00 80.69 92 ARG A N 1
ATOM 665 C CA . ARG A 1 92 ? -22.378 -2.142 0.607 1.00 80.69 92 ARG A CA 1
ATOM 666 C C . ARG A 1 92 ? -23.468 -2.552 -0.378 1.00 80.69 92 ARG A C 1
ATOM 668 O O . ARG A 1 92 ? -24.628 -2.216 -0.175 1.00 80.69 92 ARG A O 1
ATOM 675 N N . ALA A 1 93 ? -23.126 -3.292 -1.432 1.00 78.06 93 ALA A N 1
ATOM 676 C CA . ALA A 1 93 ? -24.121 -3.756 -2.401 1.00 78.06 93 ALA A CA 1
ATOM 677 C C . ALA A 1 93 ? -25.118 -4.749 -1.777 1.00 78.06 93 ALA A C 1
ATOM 679 O O . ALA A 1 93 ? -26.298 -4.743 -2.128 1.00 78.06 93 ALA A O 1
ATOM 680 N N . THR A 1 94 ? -24.653 -5.582 -0.843 1.00 78.81 94 THR A N 1
ATOM 681 C CA . THR A 1 94 ? -25.488 -6.530 -0.094 1.00 78.81 94 THR A CA 1
ATOM 682 C C . THR A 1 94 ? -26.401 -5.791 0.880 1.00 78.81 94 THR A C 1
ATOM 684 O O . THR A 1 94 ? -27.603 -6.050 0.891 1.00 78.81 94 THR A O 1
ATOM 687 N N . LEU A 1 95 ? -25.857 -4.806 1.606 1.00 82.00 95 LEU A N 1
ATOM 688 C CA . LEU A 1 95 ? -26.635 -3.920 2.475 1.00 82.00 95 LEU A CA 1
ATOM 689 C C . LEU A 1 95 ? -27.742 -3.201 1.692 1.00 82.00 95 LEU A C 1
ATOM 691 O O . LEU A 1 95 ? -28.899 -3.252 2.087 1.00 82.00 95 LEU A O 1
ATOM 695 N N . GLU A 1 96 ? -27.407 -2.587 0.553 1.00 83.44 96 GLU A N 1
ATOM 696 C CA . GLU A 1 96 ? -28.358 -1.833 -0.276 1.00 83.44 96 GLU A CA 1
ATOM 697 C C . GLU A 1 96 ? -29.510 -2.699 -0.805 1.00 83.44 96 GLU A C 1
ATOM 699 O O . GLU A 1 96 ? -30.647 -2.233 -0.849 1.00 83.44 96 GLU A O 1
ATOM 704 N N . ARG A 1 97 ? -29.250 -3.970 -1.146 1.00 81.88 97 ARG A N 1
ATOM 705 C CA . ARG A 1 97 ? -30.307 -4.922 -1.530 1.00 81.88 97 ARG A CA 1
ATOM 706 C C . ARG A 1 97 ? -31.232 -5.263 -0.367 1.00 81.88 97 ARG A C 1
ATOM 708 O O . ARG A 1 97 ? -32.431 -5.385 -0.587 1.00 81.88 97 ARG A O 1
ATOM 715 N N . GLN A 1 98 ? -30.690 -5.415 0.841 1.00 80.38 98 GLN A N 1
ATOM 716 C CA . GLN A 1 98 ? -31.478 -5.747 2.028 1.00 80.38 98 GLN A CA 1
ATOM 717 C C . GLN A 1 98 ? -32.401 -4.596 2.445 1.00 80.38 98 GLN A C 1
ATOM 719 O O . GLN A 1 98 ? -33.535 -4.839 2.838 1.00 80.38 98 GLN A O 1
ATOM 724 N N . ILE A 1 99 ? -31.937 -3.353 2.303 1.00 80.56 99 ILE A N 1
ATOM 725 C CA . ILE A 1 99 ? -32.699 -2.143 2.655 1.00 80.56 99 ILE A CA 1
ATOM 726 C C . ILE A 1 99 ? -33.525 -1.580 1.484 1.00 80.56 99 ILE A C 1
ATOM 728 O O . ILE A 1 99 ? -34.130 -0.521 1.608 1.00 80.56 99 ILE A O 1
ATOM 732 N N . GLY A 1 100 ? -33.517 -2.241 0.319 1.00 76.88 100 GLY A N 1
ATOM 733 C CA . GLY A 1 100 ? -34.270 -1.803 -0.863 1.00 76.88 100 GLY A CA 1
ATOM 734 C C . GLY A 1 100 ? -33.785 -0.487 -1.488 1.00 76.88 100 GLY A C 1
ATOM 735 O O . GLY A 1 100 ? -34.536 0.161 -2.217 1.00 76.88 100 GLY A O 1
ATOM 736 N N . TYR A 1 101 ? -32.540 -0.076 -1.234 1.00 79.12 101 TYR A N 1
ATOM 737 C CA . TYR A 1 101 ? -31.994 1.175 -1.756 1.00 79.12 101 TYR A CA 1
ATOM 738 C C . TYR A 1 101 ? -31.694 1.073 -3.254 1.00 79.12 101 TYR A C 1
ATOM 740 O O . TYR A 1 101 ? -30.866 0.267 -3.688 1.00 79.12 101 TYR A O 1
ATOM 748 N N . GLN A 1 102 ? -32.309 1.950 -4.049 1.00 76.19 102 GLN A N 1
ATOM 749 C CA . GLN A 1 102 ? -31.961 2.126 -5.457 1.00 76.19 102 GLN A CA 1
ATOM 750 C C . GLN A 1 102 ? -31.030 3.338 -5.619 1.00 76.19 102 GLN A C 1
ATOM 752 O O . GLN A 1 102 ? -31.407 4.457 -5.265 1.00 76.19 102 GLN A O 1
ATOM 757 N N . PRO A 1 103 ? -29.799 3.153 -6.133 1.00 75.19 103 PRO A N 1
ATOM 758 C CA . PRO A 1 103 ? -28.864 4.256 -6.288 1.00 75.19 103 PRO A CA 1
ATOM 759 C C . PRO A 1 103 ? -29.321 5.219 -7.387 1.00 75.19 103 PRO A C 1
ATOM 761 O O . PRO A 1 103 ? -29.686 4.803 -8.483 1.00 75.19 103 PRO A O 1
ATOM 764 N N . ASP A 1 104 ? -29.192 6.517 -7.117 1.00 78.06 104 ASP A N 1
ATOM 765 C CA . ASP A 1 104 ? -29.342 7.567 -8.128 1.00 78.06 104 ASP A CA 1
ATOM 766 C C . ASP A 1 104 ? -28.351 7.363 -9.297 1.00 78.06 104 ASP A C 1
ATOM 768 O O . ASP A 1 104 ? -27.232 6.869 -9.098 1.00 78.06 104 ASP A O 1
ATOM 772 N N . LEU A 1 105 ? -28.727 7.786 -10.510 1.00 77.38 105 LEU A N 1
ATOM 773 C CA . LEU A 1 105 ? -27.966 7.585 -11.754 1.00 77.38 105 LEU A CA 1
ATOM 774 C C . LEU A 1 105 ? -26.518 8.073 -11.633 1.00 77.38 105 LEU A C 1
ATOM 776 O O . LEU A 1 105 ? -25.583 7.409 -12.086 1.00 77.38 105 LEU A O 1
ATOM 780 N N . LYS A 1 106 ? -26.305 9.198 -10.943 1.00 80.88 106 LYS A N 1
ATOM 781 C CA . LYS A 1 106 ? -24.969 9.747 -10.678 1.00 80.88 106 LYS A CA 1
ATOM 782 C C . LYS A 1 106 ? -24.118 8.824 -9.803 1.00 80.88 106 LYS A C 1
ATOM 784 O O . LYS A 1 106 ? -22.916 8.677 -10.026 1.00 80.88 106 LYS A O 1
ATOM 789 N N . THR A 1 107 ? -24.734 8.196 -8.804 1.00 80.44 107 THR A N 1
ATOM 790 C CA . THR A 1 107 ? -24.056 7.265 -7.893 1.00 80.44 107 THR A CA 1
ATOM 791 C C . THR A 1 107 ? -23.763 5.943 -8.599 1.00 80.44 107 THR A C 1
ATOM 793 O O . THR A 1 107 ? -22.659 5.414 -8.463 1.00 80.44 107 THR A O 1
ATOM 796 N N . ALA A 1 108 ? -24.702 5.447 -9.407 1.00 81.69 108 ALA A N 1
ATOM 797 C CA . ALA A 1 108 ? -24.509 4.260 -10.232 1.00 81.69 108 ALA A CA 1
ATOM 798 C C . ALA A 1 108 ? -23.359 4.447 -11.237 1.00 81.69 108 ALA A C 1
ATOM 800 O O . ALA A 1 108 ? -22.474 3.592 -11.316 1.00 81.69 108 ALA A O 1
ATOM 801 N N . PHE A 1 109 ? -23.311 5.593 -11.927 1.00 80.75 109 PHE A N 1
ATOM 802 C CA . PHE A 1 109 ? -22.233 5.925 -12.862 1.00 80.75 109 PHE A CA 1
ATOM 803 C C . PHE A 1 109 ? -20.874 6.025 -12.163 1.00 80.75 109 PHE A C 1
ATOM 805 O O . PHE A 1 109 ? -19.916 5.390 -12.595 1.00 80.75 109 PHE A O 1
ATOM 812 N N . LYS A 1 110 ? -20.786 6.737 -11.029 1.00 83.00 110 LYS A N 1
ATOM 813 C CA . LYS A 1 110 ? -19.542 6.822 -10.246 1.00 83.00 110 LYS A CA 1
ATOM 814 C C . LYS A 1 110 ? -19.024 5.435 -9.845 1.00 83.00 110 LYS A C 1
ATOM 816 O O . LYS A 1 110 ? -17.843 5.153 -10.007 1.00 83.00 110 LYS A O 1
ATOM 821 N N . ARG A 1 111 ? -19.906 4.552 -9.368 1.00 81.12 111 ARG A N 1
ATOM 822 C CA . ARG A 1 111 ? -19.536 3.174 -8.999 1.00 81.12 111 ARG A CA 1
ATOM 823 C C . ARG A 1 111 ? -19.151 2.321 -10.200 1.00 81.12 111 ARG A C 1
ATOM 825 O O . ARG A 1 111 ? -18.371 1.386 -10.060 1.00 81.12 111 ARG A O 1
ATOM 832 N N . TRP A 1 112 ? -19.738 2.574 -11.365 1.00 83.88 112 TRP A N 1
ATOM 833 C CA . TRP A 1 112 ? -19.336 1.903 -12.596 1.00 83.88 112 TRP A CA 1
ATOM 834 C C . TRP A 1 112 ? -17.920 2.321 -13.007 1.00 83.88 112 TRP A C 1
ATOM 836 O O . TRP A 1 112 ? -17.111 1.443 -13.295 1.00 83.88 112 TRP A O 1
ATOM 846 N N . VAL A 1 113 ? -17.606 3.620 -12.926 1.00 84.19 113 VAL A N 1
ATOM 847 C CA . VAL A 1 113 ? -16.254 4.152 -13.158 1.00 84.19 113 VAL A CA 1
ATOM 848 C C . VAL A 1 113 ? -15.252 3.563 -12.167 1.00 84.19 113 VAL A C 1
ATOM 850 O O . VAL A 1 113 ? -14.220 3.068 -12.598 1.00 84.19 113 VAL A O 1
ATOM 853 N N . ASP A 1 114 ? -15.568 3.543 -10.867 1.00 81.25 114 ASP A N 1
ATOM 854 C CA . ASP A 1 114 ? -14.684 2.968 -9.840 1.00 81.25 114 ASP A CA 1
ATOM 855 C C . ASP A 1 114 ? -14.403 1.471 -10.094 1.00 81.25 114 ASP A C 1
ATOM 857 O O . ASP A 1 114 ? -13.272 1.023 -9.935 1.00 81.25 114 ASP A O 1
ATOM 861 N N . ARG A 1 115 ? -15.413 0.696 -10.522 1.00 83.81 115 ARG A N 1
ATOM 862 C CA . ARG A 1 115 ? -15.263 -0.742 -10.825 1.00 83.81 115 ARG A CA 1
ATOM 863 C C . ARG A 1 115 ? -14.466 -1.023 -12.098 1.00 83.81 115 ARG A C 1
ATOM 865 O O . ARG A 1 115 ? -13.829 -2.063 -12.183 1.00 83.81 115 ARG A O 1
ATOM 872 N N . HIS A 1 116 ? -14.507 -0.122 -13.075 1.00 86.31 116 HIS A N 1
ATOM 873 C CA . HIS A 1 116 ? -13.801 -0.268 -14.353 1.00 86.31 116 HIS A CA 1
ATOM 874 C C . HIS A 1 116 ? -12.615 0.695 -14.467 1.00 86.31 116 HIS A C 1
ATOM 876 O O . HIS A 1 116 ? -12.178 0.994 -15.577 1.00 86.31 116 HIS A O 1
ATOM 882 N N . ALA A 1 117 ? -12.098 1.201 -13.343 1.00 86.50 117 ALA A N 1
ATOM 883 C CA . ALA A 1 117 ? -11.095 2.261 -13.329 1.00 86.50 117 ALA A CA 1
ATOM 884 C C . ALA A 1 117 ? -9.833 1.879 -14.116 1.00 86.50 117 ALA A C 1
ATOM 886 O O . ALA A 1 117 ? -9.318 2.701 -14.869 1.00 86.50 117 ALA A O 1
ATOM 887 N N . GLU A 1 118 ? -9.384 0.627 -14.011 1.00 88.00 118 GLU A N 1
ATOM 888 C CA . GLU A 1 118 ? -8.221 0.115 -14.747 1.00 88.00 118 GLU A CA 1
ATOM 889 C C . GLU A 1 118 ? -8.448 0.133 -16.265 1.00 88.00 118 GLU A C 1
ATOM 891 O O . GLU A 1 118 ? -7.637 0.674 -17.019 1.00 88.00 118 GLU A O 1
ATOM 896 N N . VAL A 1 119 ? -9.590 -0.395 -16.715 1.00 91.12 119 VAL A N 1
ATOM 897 C CA . VAL A 1 119 ? -9.947 -0.444 -18.140 1.00 91.12 119 VAL A CA 1
ATOM 898 C C . VAL A 1 119 ? -10.139 0.965 -18.691 1.00 91.12 119 VAL A C 1
ATOM 900 O O . VAL A 1 119 ? -9.629 1.277 -19.766 1.00 91.12 119 VAL A O 1
ATOM 903 N N . LEU A 1 120 ? -10.828 1.840 -17.955 1.00 90.62 120 LEU A N 1
ATOM 904 C CA . LEU A 1 120 ? -11.029 3.235 -18.345 1.00 90.62 120 LEU A CA 1
ATOM 905 C C . LEU A 1 120 ? -9.705 3.992 -18.428 1.00 90.62 120 LEU A C 1
ATOM 907 O O . LEU A 1 120 ? -9.487 4.711 -19.398 1.00 90.62 120 LEU A O 1
ATOM 911 N N . TYR A 1 121 ? -8.803 3.801 -17.465 1.00 91.00 121 TYR A N 1
ATOM 912 C CA . TYR A 1 121 ? -7.481 4.424 -17.467 1.00 91.00 121 TYR A CA 1
ATOM 913 C C . TYR A 1 121 ? -6.685 4.045 -18.723 1.00 91.00 121 TYR A C 1
ATOM 915 O O . TYR A 1 121 ? -6.227 4.925 -19.456 1.00 91.00 121 TYR A O 1
ATOM 923 N N . ILE A 1 122 ? -6.600 2.747 -19.031 1.00 93.44 122 ILE A N 1
ATOM 924 C CA . ILE A 1 122 ? -5.906 2.251 -20.228 1.00 93.44 122 ILE A CA 1
ATOM 925 C C . ILE A 1 122 ? -6.597 2.753 -21.505 1.00 93.44 122 ILE A C 1
ATOM 927 O O . ILE A 1 122 ? -5.930 3.204 -22.437 1.00 93.44 122 ILE A O 1
ATOM 931 N N . THR A 1 123 ? -7.931 2.733 -21.549 1.00 93.81 123 THR A N 1
ATOM 932 C CA . THR A 1 123 ? -8.713 3.173 -22.718 1.00 93.81 123 THR A CA 1
ATOM 9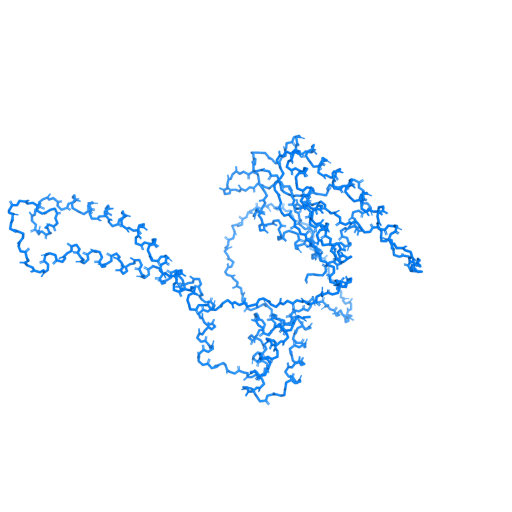33 C C . THR A 1 123 ? -8.523 4.663 -22.996 1.00 93.81 123 THR A C 1
ATOM 935 O O . THR A 1 123 ? -8.331 5.058 -24.140 1.00 93.81 123 THR A O 1
ATOM 938 N N . ILE A 1 124 ? -8.523 5.510 -21.965 1.00 94.12 124 ILE A N 1
ATOM 939 C CA . ILE A 1 124 ? -8.332 6.956 -22.131 1.00 94.12 124 ILE A CA 1
ATOM 940 C C . ILE A 1 124 ? -6.903 7.257 -22.593 1.00 94.12 124 ILE A C 1
ATOM 942 O O . ILE A 1 124 ? -6.722 8.067 -23.501 1.00 94.12 124 ILE A O 1
ATOM 946 N N . ILE A 1 125 ? -5.889 6.595 -22.023 1.00 94.06 125 ILE A N 1
ATOM 947 C CA . ILE A 1 125 ? -4.491 6.785 -22.441 1.00 94.06 125 ILE A CA 1
ATOM 948 C C . ILE A 1 125 ? -4.288 6.353 -23.892 1.00 94.06 125 ILE A C 1
ATOM 950 O O . ILE A 1 125 ? -3.666 7.084 -24.660 1.00 94.06 125 ILE A O 1
ATOM 954 N N . THR A 1 126 ? -4.809 5.186 -24.271 1.00 93.62 126 THR A N 1
ATOM 955 C CA . THR A 1 126 ? -4.691 4.661 -25.641 1.00 93.62 126 THR A CA 1
ATOM 956 C C . THR A 1 126 ? -5.455 5.515 -26.648 1.00 93.62 126 THR A C 1
ATOM 958 O O . THR A 1 126 ? -4.940 5.805 -27.724 1.00 93.62 126 THR A O 1
ATOM 961 N N . PHE A 1 127 ? -6.649 5.988 -26.292 1.00 95.56 127 PHE A N 1
ATOM 962 C CA . PHE A 1 127 ? -7.411 6.912 -27.125 1.00 95.56 127 PHE A CA 1
ATOM 963 C C . PHE A 1 127 ? -6.673 8.241 -27.315 1.00 95.56 127 PHE A C 1
ATOM 965 O O . PHE A 1 127 ? -6.546 8.726 -28.437 1.00 95.56 127 PHE A O 1
ATOM 972 N N . LEU A 1 128 ? -6.146 8.822 -26.234 1.00 95.19 128 LEU A N 1
ATOM 973 C CA . LEU A 1 128 ? -5.443 10.100 -26.285 1.00 95.19 128 LEU A CA 1
ATOM 974 C C . LEU A 1 128 ? -4.105 9.994 -27.029 1.00 95.19 128 LEU A C 1
ATOM 976 O O . LEU A 1 128 ? -3.767 10.890 -27.799 1.00 95.19 128 LEU A O 1
ATOM 980 N N . SER A 1 129 ? -3.359 8.901 -26.854 1.00 93.69 129 SER A N 1
ATOM 981 C CA . SER A 1 129 ? -2.119 8.673 -27.601 1.00 93.69 129 SER A CA 1
ATOM 982 C C . SER A 1 129 ? -2.391 8.490 -29.096 1.00 93.69 129 SER A C 1
ATOM 984 O O . SER A 1 129 ? -1.678 9.070 -29.916 1.00 93.69 129 SER A O 1
ATOM 986 N N . LEU A 1 130 ? -3.464 7.778 -29.461 1.00 93.69 130 LEU A N 1
ATOM 987 C CA . LEU A 1 130 ? -3.904 7.644 -30.848 1.00 93.69 130 LEU A CA 1
ATOM 988 C C . LEU A 1 130 ? -4.364 8.988 -31.424 1.00 93.69 130 LEU A C 1
ATOM 990 O O . LEU A 1 130 ? -4.005 9.314 -32.551 1.00 93.69 130 LEU A O 1
ATOM 994 N N . LEU A 1 131 ? -5.082 9.803 -30.649 1.00 94.75 131 LEU A N 1
ATOM 995 C CA . LEU A 1 131 ? -5.483 11.150 -31.058 1.00 94.75 131 LEU A CA 1
ATOM 996 C C . LEU A 1 131 ? -4.263 12.042 -31.342 1.00 94.75 131 LEU A C 1
ATOM 998 O O . LEU A 1 131 ? -4.226 12.723 -32.365 1.00 94.75 131 LEU A O 1
ATOM 1002 N N . ILE A 1 132 ? -3.248 12.010 -30.472 1.00 93.12 132 ILE A N 1
ATOM 1003 C CA . ILE A 1 132 ? -1.988 12.748 -30.656 1.00 93.12 132 ILE A CA 1
ATOM 1004 C C . ILE A 1 132 ? -1.244 12.247 -31.902 1.00 93.12 132 ILE A C 1
ATOM 1006 O O . ILE A 1 132 ? -0.767 13.055 -32.697 1.00 93.12 132 ILE A O 1
ATOM 1010 N N . MET A 1 133 ? -1.192 10.929 -32.112 1.00 89.69 133 MET A N 1
ATOM 1011 C CA . MET A 1 133 ? -0.561 10.313 -33.283 1.00 89.69 133 MET A CA 1
ATOM 1012 C C . MET A 1 133 ? -1.264 10.711 -34.587 1.00 89.69 133 MET A C 1
ATOM 1014 O O . MET A 1 133 ? -0.614 11.132 -35.541 1.00 89.69 133 MET A O 1
ATOM 1018 N N . VAL A 1 134 ? -2.596 10.622 -34.628 1.00 88.88 134 VAL A N 1
ATOM 1019 C CA . VAL A 1 134 ? -3.400 11.008 -35.797 1.00 88.88 134 VAL A CA 1
ATOM 1020 C C . VAL A 1 134 ? -3.267 12.502 -36.071 1.00 88.88 134 VAL A C 1
ATOM 1022 O O . VAL A 1 134 ? -3.097 12.888 -37.223 1.00 88.88 134 VAL A O 1
ATOM 1025 N N . SER A 1 135 ? -3.279 13.339 -35.030 1.00 88.69 135 SER A N 1
ATOM 1026 C CA . SER A 1 135 ? -3.056 14.782 -35.158 1.00 88.69 135 SER A CA 1
ATOM 1027 C C . SER A 1 135 ? -1.679 15.091 -35.751 1.00 88.69 135 SER A C 1
ATOM 1029 O O . SER A 1 135 ? -1.573 15.894 -36.675 1.00 88.69 135 SER A O 1
ATOM 1031 N N . PHE A 1 136 ? -0.632 14.393 -35.302 1.00 86.62 136 PHE A N 1
ATOM 1032 C CA . PHE A 1 136 ? 0.713 14.524 -35.858 1.00 86.62 136 PHE A CA 1
ATOM 1033 C C . PHE A 1 136 ? 0.774 14.098 -37.335 1.00 86.62 136 PHE A C 1
ATOM 1035 O O . PHE A 1 136 ? 1.324 14.820 -38.167 1.00 86.62 136 PHE A O 1
ATOM 1042 N N . LEU A 1 137 ? 0.166 12.961 -37.688 1.00 82.19 137 LEU A N 1
ATOM 1043 C CA . LEU A 1 137 ? 0.101 12.488 -39.075 1.00 82.19 137 LEU A CA 1
ATOM 1044 C C . LEU A 1 137 ? -0.689 13.452 -39.972 1.00 82.19 137 LEU A C 1
ATOM 1046 O O . LEU A 1 137 ? -0.270 13.724 -41.095 1.00 82.19 137 LEU A O 1
ATOM 1050 N N . LEU A 1 138 ? -1.798 14.007 -39.478 1.00 81.19 138 LEU A N 1
ATOM 1051 C CA . LEU A 1 138 ? -2.583 15.007 -40.198 1.00 81.19 138 LEU A CA 1
ATOM 1052 C C . LEU A 1 138 ? -1.796 16.313 -40.367 1.00 81.19 138 LEU A C 1
ATOM 1054 O O . LEU A 1 138 ? -1.802 16.884 -41.454 1.00 81.19 138 LEU A O 1
ATOM 1058 N N . ALA A 1 139 ? -1.069 16.754 -39.337 1.00 79.75 139 ALA A N 1
ATOM 1059 C CA . ALA A 1 139 ? -0.190 17.919 -39.398 1.00 79.75 139 ALA A CA 1
ATOM 1060 C C . ALA A 1 139 ? 0.946 17.731 -40.418 1.00 79.75 139 ALA A C 1
ATOM 1062 O O . ALA A 1 139 ? 1.257 18.654 -41.167 1.00 79.75 139 ALA A O 1
ATOM 1063 N N . ALA A 1 140 ? 1.514 16.525 -40.517 1.00 74.75 140 ALA A N 1
ATOM 1064 C CA . ALA A 1 140 ? 2.508 16.191 -41.537 1.00 74.75 140 ALA A CA 1
ATOM 1065 C C . ALA A 1 140 ? 1.934 16.233 -42.970 1.00 74.75 140 ALA A C 1
ATOM 1067 O O . ALA A 1 140 ? 2.658 16.537 -43.914 1.00 74.75 140 ALA A O 1
ATOM 1068 N N . ARG A 1 141 ? 0.628 15.972 -43.137 1.00 70.56 141 ARG A N 1
ATOM 1069 C CA . ARG A 1 141 ? -0.114 16.048 -44.415 1.00 70.56 141 ARG A CA 1
ATOM 1070 C C . ARG A 1 141 ? -0.702 17.427 -44.723 1.00 70.56 141 ARG A C 1
ATOM 1072 O O . ARG A 1 141 ? -1.164 17.678 -45.833 1.00 70.56 141 ARG A O 1
ATOM 1079 N N . LEU A 1 142 ? -0.691 18.330 -43.751 1.00 63.78 142 LEU A N 1
ATOM 1080 C CA . LEU A 1 142 ? -1.308 19.653 -43.823 1.00 63.78 142 LEU A CA 1
ATOM 1081 C C . LEU A 1 142 ? -0.748 20.543 -44.958 1.00 63.78 142 LEU A C 1
ATOM 1083 O O . LEU A 1 142 ? -1.547 21.225 -45.602 1.00 63.78 142 LEU A O 1
ATOM 1087 N N . PRO A 1 143 ? 0.561 20.504 -45.295 1.00 63.41 143 PRO A N 1
ATOM 1088 C CA . PRO A 1 143 ? 1.106 21.235 -46.445 1.00 63.41 143 PRO A CA 1
ATOM 1089 C C . PRO A 1 143 ? 0.571 20.759 -47.806 1.00 63.41 143 PRO A C 1
ATOM 1091 O O . PRO A 1 143 ? 0.398 21.579 -48.704 1.00 63.41 143 PRO A O 1
ATOM 1094 N N . GLU A 1 144 ? 0.272 19.461 -47.957 1.00 63.84 144 GLU A N 1
ATOM 1095 C CA . GLU A 1 144 ? -0.348 18.910 -49.175 1.00 63.84 144 GLU A CA 1
ATOM 1096 C C . GLU A 1 144 ? -1.818 19.349 -49.291 1.00 63.84 144 GLU A C 1
ATOM 1098 O O . GLU A 1 144 ? -2.284 19.679 -50.378 1.00 63.84 144 GLU A O 1
ATOM 1103 N N . LEU A 1 145 ? -2.544 19.404 -48.167 1.00 57.16 145 LEU A N 1
ATOM 1104 C CA . LEU A 1 145 ? -3.964 19.782 -48.125 1.00 57.16 145 LEU A CA 1
ATOM 1105 C C . LEU A 1 145 ? -4.213 21.275 -48.379 1.00 57.16 145 LEU A C 1
ATOM 1107 O O . LEU A 1 145 ? -5.250 21.637 -48.931 1.00 57.16 145 LEU A O 1
ATOM 1111 N N . LEU A 1 146 ? -3.285 22.147 -47.977 1.00 61.75 146 LEU A N 1
ATOM 1112 C CA . LEU A 1 146 ? -3.426 23.596 -48.146 1.00 61.75 146 LEU A CA 1
ATOM 1113 C C . LEU A 1 146 ? -2.969 24.110 -49.523 1.00 61.75 146 LEU A C 1
ATOM 1115 O O . LEU A 1 146 ? -3.016 25.318 -49.746 1.00 61.75 146 LEU A O 1
ATOM 1119 N N . ASN A 1 147 ? -2.536 23.234 -50.446 1.00 56.53 147 ASN A N 1
ATOM 1120 C CA . ASN A 1 147 ? -2.010 23.604 -51.773 1.00 56.53 147 ASN A CA 1
ATOM 1121 C C . ASN A 1 147 ? -0.977 24.749 -51.723 1.00 56.53 147 ASN A C 1
ATOM 1123 O O . ASN A 1 147 ? -0.816 25.509 -52.681 1.00 56.53 147 ASN A O 1
ATOM 1127 N N . VAL A 1 148 ? -0.258 24.883 -50.605 1.00 57.66 148 VAL A N 1
ATOM 1128 C CA . VAL A 1 148 ? 0.839 25.839 -50.483 1.00 57.66 148 VAL A CA 1
ATOM 1129 C C . VAL A 1 148 ? 2.024 25.168 -51.154 1.00 57.66 148 VAL A C 1
ATOM 1131 O O . VAL A 1 148 ? 2.791 24.442 -50.527 1.00 57.66 148 VAL A O 1
ATOM 1134 N N . SER A 1 149 ? 2.119 25.330 -52.471 1.00 50.66 149 SER A N 1
ATOM 1135 C CA . SER A 1 149 ? 3.277 24.898 -53.247 1.00 50.66 149 SER A CA 1
ATOM 1136 C C . SER A 1 149 ? 4.541 25.405 -52.547 1.00 50.66 149 SER A C 1
ATOM 1138 O O . SER A 1 149 ? 4.687 26.626 -52.415 1.00 50.66 149 SER A O 1
ATOM 1140 N N . PRO A 1 150 ? 5.453 24.528 -52.077 1.00 49.28 150 PRO A N 1
ATOM 1141 C CA . PRO A 1 150 ? 6.739 25.003 -51.622 1.00 49.28 150 PRO A CA 1
ATOM 1142 C C . PRO A 1 150 ? 7.390 25.632 -52.847 1.00 49.28 150 PRO A C 1
ATOM 1144 O O . PRO A 1 150 ? 7.556 24.987 -53.884 1.00 49.28 150 PRO A O 1
ATOM 1147 N N . LEU A 1 151 ? 7.704 26.918 -52.744 1.00 48.94 151 LEU A N 1
ATOM 1148 C CA . LEU A 1 151 ? 8.496 27.652 -53.716 1.00 48.94 151 LEU A CA 1
ATOM 1149 C C . LEU A 1 151 ? 9.940 27.115 -53.668 1.00 48.94 151 LEU A C 1
ATOM 1151 O O . LEU A 1 151 ? 10.846 27.788 -53.201 1.00 48.94 151 LEU A O 1
ATOM 1155 N N . SER A 1 152 ? 10.137 25.850 -54.033 1.00 47.31 152 SER A N 1
ATOM 1156 C CA . SER A 1 152 ? 11.423 25.215 -54.293 1.00 47.31 152 SER A CA 1
ATOM 1157 C C . SER A 1 152 ? 11.171 23.831 -54.887 1.00 47.31 152 SER A C 1
ATOM 1159 O O . SER A 1 152 ? 10.814 22.867 -54.206 1.00 47.31 152 SER A O 1
ATOM 1161 N N . SER A 1 153 ? 11.347 23.754 -56.200 1.00 53.34 153 SER A N 1
ATOM 1162 C CA . SER A 1 153 ? 11.596 22.526 -56.935 1.00 53.34 153 SER A CA 1
ATOM 1163 C C . SER A 1 153 ? 12.844 21.841 -56.370 1.00 53.34 153 SER A C 1
ATOM 1165 O O . SER A 1 153 ? 13.949 22.327 -56.599 1.00 53.34 153 SER A O 1
ATOM 1167 N N . ASN A 1 154 ? 12.659 20.763 -55.605 1.00 43.72 154 ASN A N 1
ATOM 1168 C CA . ASN A 1 154 ? 13.466 19.533 -55.599 1.00 43.72 154 ASN A CA 1
ATOM 1169 C C . ASN A 1 154 ? 13.219 18.754 -54.300 1.00 43.72 154 ASN A C 1
ATOM 1171 O O . ASN A 1 154 ? 13.755 19.082 -53.247 1.00 43.72 154 ASN A O 1
ATOM 1175 N N . GLY A 1 155 ? 12.429 17.683 -54.408 1.00 51.62 155 GLY A N 1
ATOM 1176 C CA . GLY A 1 155 ? 12.436 16.575 -53.453 1.00 51.62 155 GLY A CA 1
ATOM 1177 C C . GLY A 1 155 ? 11.937 16.903 -52.049 1.00 51.62 155 GLY A C 1
ATOM 1178 O O . GLY A 1 155 ? 12.668 16.732 -51.077 1.00 51.62 155 GLY A O 1
ATOM 1179 N N . THR A 1 156 ? 10.667 17.279 -51.899 1.00 50.69 156 THR A N 1
ATOM 1180 C CA . THR A 1 156 ? 10.009 17.064 -50.609 1.00 50.69 156 THR A CA 1
ATOM 1181 C C . THR A 1 156 ? 9.956 15.557 -50.354 1.00 50.69 156 THR A C 1
ATOM 1183 O O . THR A 1 156 ? 9.278 14.822 -51.066 1.00 50.69 156 THR A O 1
ATOM 1186 N N . LEU A 1 157 ? 10.655 15.096 -49.311 1.00 50.81 157 LEU A N 1
ATOM 1187 C CA . LEU A 1 157 ? 10.654 13.710 -48.801 1.00 50.81 157 LEU A CA 1
ATOM 1188 C C . LEU A 1 157 ? 9.245 13.134 -48.527 1.00 50.81 157 LEU A C 1
ATOM 1190 O O . LEU A 1 157 ? 9.105 11.946 -48.251 1.00 50.81 157 LEU A O 1
ATOM 1194 N N . TRP A 1 158 ? 8.219 13.978 -48.611 1.00 50.91 158 TRP A N 1
ATOM 1195 C CA . TRP A 1 158 ? 6.841 13.737 -48.220 1.00 50.91 158 TRP A CA 1
ATOM 1196 C C . TRP A 1 158 ? 5.853 13.696 -49.386 1.00 50.91 158 TRP A C 1
ATOM 1198 O O . TRP A 1 158 ? 4.678 13.534 -49.107 1.00 50.91 158 TRP A O 1
ATOM 1208 N N . SER A 1 159 ? 6.260 13.851 -50.657 1.00 54.38 159 SER A N 1
ATOM 1209 C CA . SER A 1 159 ? 5.283 13.787 -51.754 1.00 54.38 159 SER A CA 1
ATOM 1210 C C . SER A 1 159 ? 4.861 12.340 -52.028 1.00 54.38 159 SER A C 1
ATOM 1212 O O . SER A 1 159 ? 5.633 11.502 -52.504 1.00 54.38 159 SER A O 1
ATOM 1214 N N . PHE A 1 160 ? 3.601 12.030 -51.729 1.00 53.91 160 PHE A N 1
ATOM 1215 C CA . PHE A 1 160 ? 2.993 10.734 -52.039 1.00 53.91 160 PHE A CA 1
ATOM 1216 C C . PHE A 1 160 ? 2.413 10.767 -53.456 1.00 53.91 160 PHE A C 1
ATOM 1218 O O . PHE A 1 160 ? 1.219 10.568 -53.662 1.00 53.91 160 PHE A O 1
ATOM 1225 N N . ALA A 1 161 ? 3.251 11.075 -54.446 1.00 50.25 161 ALA A N 1
ATOM 1226 C CA . ALA A 1 161 ? 2.845 11.004 -55.842 1.00 50.25 161 ALA A CA 1
ATOM 1227 C C . ALA A 1 161 ? 2.829 9.525 -56.283 1.00 50.25 161 ALA A C 1
ATOM 1229 O O . ALA A 1 161 ? 3.881 8.875 -56.252 1.00 50.25 161 ALA A O 1
ATOM 1230 N N . PRO A 1 162 ? 1.676 8.964 -56.697 1.00 44.31 162 PRO A N 1
ATOM 1231 C CA . PRO A 1 162 ? 1.624 7.607 -57.226 1.00 44.31 162 PRO A CA 1
ATOM 1232 C C . PRO A 1 162 ? 2.390 7.573 -58.557 1.00 44.31 162 PRO A C 1
ATOM 1234 O O . PRO A 1 162 ? 1.909 8.081 -59.565 1.00 44.31 162 PRO A O 1
ATOM 1237 N N . GLY A 1 163 ? 3.613 7.029 -58.552 1.00 51.16 163 GLY A N 1
ATOM 1238 C CA . GLY A 1 163 ? 4.438 6.888 -59.762 1.00 51.16 163 GLY A CA 1
ATOM 1239 C C . GLY A 1 163 ? 5.952 7.066 -59.593 1.00 51.16 163 GLY A C 1
ATOM 1240 O O . GLY A 1 163 ? 6.694 6.730 -60.510 1.00 51.16 163 GLY A O 1
ATOM 1241 N N . ALA A 1 164 ? 6.447 7.545 -58.446 1.00 51.97 164 ALA A N 1
ATOM 1242 C CA . ALA A 1 164 ? 7.888 7.606 -58.181 1.00 51.97 164 ALA A CA 1
ATOM 1243 C C . ALA A 1 164 ? 8.375 6.288 -57.545 1.00 51.97 164 ALA A C 1
ATOM 1245 O O . ALA A 1 164 ? 7.868 5.878 -56.502 1.00 51.97 164 ALA A O 1
ATOM 1246 N N . GLY A 1 165 ? 9.370 5.623 -58.143 1.00 52.59 165 GLY A N 1
ATOM 1247 C CA . GLY A 1 165 ? 9.893 4.295 -57.760 1.00 52.59 165 GLY A CA 1
ATOM 1248 C C . GLY A 1 165 ? 10.531 4.148 -56.364 1.00 52.59 165 GLY A C 1
ATOM 1249 O O . GLY A 1 165 ? 11.253 3.185 -56.132 1.00 52.59 165 GLY A O 1
ATOM 1250 N N . ASN A 1 166 ? 10.260 5.066 -55.430 1.00 56.66 166 ASN A N 1
ATOM 1251 C CA . ASN A 1 166 ? 10.816 5.118 -54.071 1.00 56.66 166 ASN A CA 1
ATOM 1252 C C . ASN A 1 166 ? 9.790 4.776 -52.970 1.00 56.66 166 ASN A C 1
ATOM 1254 O O . ASN A 1 166 ? 10.100 4.896 -51.783 1.00 56.66 166 ASN A O 1
ATOM 1258 N N . ALA A 1 167 ? 8.588 4.322 -53.348 1.00 63.09 167 ALA A N 1
ATOM 1259 C CA . ALA A 1 167 ? 7.510 3.941 -52.433 1.00 63.09 167 ALA A CA 1
ATOM 1260 C C . ALA A 1 167 ? 7.949 3.068 -51.230 1.00 63.09 167 ALA A C 1
ATOM 1262 O O . ALA A 1 167 ? 7.557 3.396 -50.110 1.00 63.09 167 ALA A O 1
ATOM 1263 N N . PRO A 1 168 ? 8.777 2.006 -51.375 1.00 69.44 168 PRO A N 1
ATOM 1264 C CA . PRO A 1 168 ? 9.135 1.169 -50.225 1.00 69.44 168 PRO A CA 1
ATOM 1265 C C . PRO A 1 168 ? 9.977 1.908 -49.171 1.00 69.44 168 PRO A C 1
ATOM 1267 O O . PRO A 1 168 ? 9.748 1.727 -47.979 1.00 69.44 168 PRO A O 1
ATOM 1270 N N . LEU A 1 169 ? 10.901 2.787 -49.579 1.00 72.31 169 LEU A N 1
ATOM 1271 C CA . LEU A 1 169 ? 11.728 3.568 -48.647 1.00 72.31 169 LEU A CA 1
ATOM 1272 C C . LEU A 1 169 ? 10.907 4.615 -47.884 1.00 72.31 169 LEU A C 1
ATOM 1274 O O . LEU A 1 169 ? 11.143 4.840 -46.700 1.00 72.31 169 LEU A O 1
ATOM 1278 N N . GLN A 1 170 ? 9.907 5.216 -48.531 1.00 69.19 170 GLN A N 1
ATOM 1279 C CA . GLN A 1 170 ? 9.003 6.174 -47.889 1.00 69.19 170 GLN A CA 1
ATOM 1280 C C . GLN A 1 170 ? 8.152 5.511 -46.798 1.00 69.19 170 GLN A C 1
ATOM 1282 O O . GLN A 1 170 ? 8.040 6.051 -45.698 1.00 69.19 170 GLN A O 1
ATOM 1287 N N . TRP A 1 171 ? 7.611 4.315 -47.056 1.00 73.81 171 TRP A N 1
ATOM 1288 C CA . TRP A 1 171 ? 6.884 3.549 -46.038 1.00 73.81 171 TRP A CA 1
ATOM 1289 C C . TRP A 1 171 ? 7.774 3.175 -44.850 1.00 73.81 171 TRP A C 1
ATOM 1291 O O . TRP A 1 171 ? 7.327 3.282 -43.711 1.00 73.81 171 TRP A O 1
ATOM 1301 N N . ILE A 1 172 ? 9.043 2.821 -45.088 1.00 81.12 172 ILE A N 1
ATOM 1302 C CA . ILE A 1 172 ? 10.011 2.545 -44.014 1.00 81.12 172 ILE A CA 1
ATOM 1303 C C . ILE A 1 172 ? 10.239 3.790 -43.142 1.00 81.12 172 ILE A C 1
ATOM 1305 O O . ILE A 1 172 ? 10.222 3.683 -41.917 1.00 81.12 172 ILE A O 1
ATOM 1309 N N . ILE A 1 173 ? 10.395 4.972 -43.747 1.00 80.44 173 ILE A N 1
ATOM 1310 C CA . ILE A 1 173 ? 10.578 6.237 -43.014 1.00 80.44 173 ILE A CA 1
ATOM 1311 C C . ILE A 1 173 ? 9.330 6.590 -42.195 1.00 80.44 173 ILE A C 1
ATOM 1313 O O . ILE A 1 173 ? 9.452 6.977 -41.034 1.00 80.44 173 ILE A O 1
ATOM 1317 N N . VAL A 1 174 ? 8.129 6.425 -42.762 1.00 80.31 174 VAL A N 1
ATOM 1318 C CA . VAL A 1 174 ? 6.864 6.670 -42.048 1.00 80.31 174 VAL A CA 1
ATOM 1319 C C . VAL A 1 174 ? 6.714 5.717 -40.866 1.00 80.31 174 VAL A C 1
ATOM 1321 O O . VAL A 1 174 ? 6.400 6.165 -39.767 1.00 80.31 174 VAL A O 1
ATOM 1324 N N . ILE A 1 175 ? 6.977 4.423 -41.065 1.00 83.00 175 ILE A N 1
ATOM 1325 C CA . ILE A 1 175 ? 6.932 3.422 -39.994 1.00 83.00 175 ILE A CA 1
ATOM 1326 C C . ILE A 1 175 ? 7.927 3.795 -38.893 1.00 83.00 175 ILE A C 1
ATOM 1328 O O . ILE A 1 175 ? 7.546 3.859 -37.726 1.00 83.00 175 ILE A O 1
ATOM 1332 N N . PHE A 1 176 ? 9.175 4.105 -39.253 1.00 86.25 176 PHE A N 1
ATOM 1333 C CA . PHE A 1 176 ? 10.196 4.515 -38.291 1.00 86.25 176 PHE A CA 1
ATOM 1334 C C . PHE A 1 176 ? 9.767 5.749 -37.491 1.00 86.25 176 PHE A C 1
ATOM 1336 O O . PHE A 1 176 ? 9.905 5.765 -36.271 1.00 86.25 176 PHE A O 1
ATOM 1343 N N . LEU A 1 177 ? 9.194 6.757 -38.152 1.00 84.31 177 LEU A N 1
ATOM 1344 C CA . LEU A 1 177 ? 8.741 7.971 -37.486 1.00 84.31 177 LEU A CA 1
ATOM 1345 C C . LEU A 1 177 ? 7.557 7.696 -36.553 1.00 84.31 177 LEU A C 1
ATOM 1347 O O . LEU A 1 177 ? 7.581 8.142 -35.410 1.00 84.31 177 LEU A O 1
ATOM 1351 N N . VAL A 1 178 ? 6.563 6.915 -36.985 1.00 86.38 178 VAL A N 1
ATOM 1352 C CA . VAL A 1 178 ? 5.432 6.507 -36.133 1.00 86.38 178 VAL A CA 1
ATOM 1353 C C . VAL A 1 178 ? 5.932 5.781 -34.883 1.00 86.38 178 VAL A C 1
ATOM 1355 O O . VAL A 1 178 ? 5.507 6.113 -33.778 1.00 86.38 178 VAL A O 1
ATOM 1358 N N . PHE A 1 179 ? 6.877 4.847 -35.024 1.00 88.88 179 PHE A N 1
ATOM 1359 C CA . PHE A 1 179 ? 7.481 4.160 -33.880 1.00 88.88 179 PHE A CA 1
ATOM 1360 C C . PHE A 1 179 ? 8.287 5.107 -32.982 1.00 88.88 179 PHE A C 1
ATOM 1362 O O . PHE A 1 179 ? 8.162 5.038 -31.760 1.00 88.88 179 PHE A O 1
ATOM 1369 N N . ALA A 1 180 ? 9.067 6.023 -33.561 1.00 89.25 180 ALA A N 1
ATOM 1370 C CA . ALA A 1 180 ? 9.829 7.014 -32.805 1.00 89.25 180 ALA A CA 1
ATOM 1371 C C . ALA A 1 180 ? 8.916 7.989 -32.038 1.00 89.25 180 ALA A C 1
ATOM 1373 O O . ALA A 1 180 ? 9.234 8.379 -30.916 1.00 89.25 180 ALA A O 1
ATOM 1374 N N . PHE A 1 181 ? 7.766 8.355 -32.613 1.00 90.94 181 PHE A N 1
ATOM 1375 C CA . PHE A 1 181 ? 6.800 9.275 -32.010 1.00 90.94 181 PHE A CA 1
ATOM 1376 C C . PHE A 1 181 ? 5.835 8.594 -31.027 1.00 90.94 181 PHE A C 1
ATOM 1378 O O . PHE A 1 181 ? 5.246 9.264 -30.177 1.00 90.94 181 PHE A O 1
ATOM 1385 N N . LEU A 1 182 ? 5.716 7.264 -31.073 1.00 91.44 182 LEU A N 1
ATOM 1386 C CA . LEU A 1 182 ? 4.857 6.494 -30.172 1.00 91.44 182 LEU A CA 1
ATOM 1387 C C . LEU A 1 182 ? 5.226 6.702 -28.701 1.00 91.44 182 LEU A C 1
ATOM 1389 O O . LEU A 1 182 ? 4.341 6.902 -27.870 1.00 91.44 182 LEU A O 1
ATOM 1393 N N . ILE A 1 183 ? 6.524 6.693 -28.384 1.00 92.94 183 ILE A N 1
ATOM 1394 C CA . ILE A 1 183 ? 7.009 6.845 -27.007 1.00 92.94 183 ILE A CA 1
ATOM 1395 C C . ILE A 1 183 ? 6.683 8.252 -26.460 1.00 92.94 183 ILE A C 1
ATOM 1397 O O . ILE A 1 183 ? 6.037 8.331 -25.409 1.00 92.94 183 ILE A O 1
ATOM 1401 N N . PRO A 1 184 ? 7.032 9.364 -27.147 1.00 93.31 184 PRO A N 1
ATOM 1402 C CA . PRO A 1 184 ? 6.609 10.704 -26.739 1.00 93.31 184 PRO A CA 1
ATOM 1403 C C . PRO A 1 184 ? 5.090 10.863 -26.616 1.00 93.31 184 PRO A C 1
ATOM 1405 O O . PRO A 1 184 ? 4.616 11.398 -25.615 1.00 93.31 184 PRO A O 1
ATOM 1408 N N . ALA A 1 185 ? 4.317 10.377 -27.594 1.00 92.81 185 ALA A N 1
ATOM 1409 C CA . ALA A 1 185 ? 2.860 10.497 -27.581 1.00 92.81 185 ALA A CA 1
ATOM 1410 C C . ALA A 1 185 ? 2.239 9.777 -26.375 1.00 92.81 185 ALA A C 1
ATOM 1412 O O . ALA A 1 185 ? 1.366 10.330 -25.702 1.00 92.81 185 ALA A O 1
ATOM 1413 N N . LEU A 1 186 ? 2.724 8.572 -26.058 1.00 95.38 186 LEU A N 1
ATOM 1414 C CA . LEU A 1 186 ? 2.289 7.822 -24.883 1.00 95.38 186 LEU A CA 1
ATOM 1415 C C . LEU A 1 186 ? 2.664 8.547 -23.583 1.00 95.38 186 LEU A C 1
ATOM 1417 O O . LEU A 1 186 ? 1.834 8.667 -22.684 1.00 95.38 186 LEU A O 1
ATOM 1421 N N . SER A 1 187 ? 3.883 9.081 -23.489 1.00 95.06 187 SER A N 1
ATOM 1422 C CA . SER A 1 187 ? 4.334 9.834 -22.312 1.00 95.06 187 SER A CA 1
ATOM 1423 C C . SER A 1 187 ? 3.474 11.079 -22.055 1.00 95.06 187 SER A C 1
ATOM 1425 O O . SER A 1 187 ? 3.010 11.290 -20.931 1.00 95.06 187 SER A O 1
ATOM 1427 N N . ILE A 1 188 ? 3.171 11.858 -23.098 1.00 95.31 188 ILE A N 1
ATOM 1428 C CA . ILE A 1 188 ? 2.283 13.026 -23.001 1.00 95.31 188 ILE A CA 1
ATOM 1429 C C . ILE A 1 188 ? 0.875 12.599 -22.576 1.00 95.31 188 ILE A C 1
ATOM 1431 O O . ILE A 1 188 ? 0.311 13.189 -21.653 1.00 95.31 188 ILE A O 1
ATOM 1435 N N . ALA A 1 189 ? 0.324 11.549 -23.196 1.00 94.69 189 ALA A N 1
ATOM 1436 C CA . ALA A 1 189 ? -1.003 11.044 -22.864 1.00 94.69 189 ALA A CA 1
ATOM 1437 C C . ALA A 1 189 ? -1.094 10.591 -21.398 1.00 94.69 189 ALA A C 1
ATOM 1439 O O . ALA A 1 189 ? -1.990 11.025 -20.678 1.00 94.69 189 ALA A O 1
ATOM 1440 N N . THR A 1 190 ? -0.140 9.781 -20.926 1.00 95.06 190 THR A N 1
ATOM 1441 C CA . THR A 1 190 ? -0.105 9.330 -19.522 1.00 95.06 190 THR A CA 1
ATOM 1442 C C . THR A 1 190 ? 0.014 10.496 -18.545 1.00 95.06 190 THR A C 1
ATOM 1444 O O . THR A 1 190 ? -0.700 10.529 -17.547 1.00 95.06 190 THR A O 1
ATOM 1447 N N . SER A 1 191 ? 0.857 11.488 -18.844 1.00 95.38 191 SER A N 1
ATOM 1448 C CA . SER A 1 191 ? 1.063 12.650 -17.974 1.00 95.38 191 SER A CA 1
ATOM 1449 C C . SER A 1 191 ? -0.203 13.501 -17.864 1.00 95.38 191 SER A C 1
ATOM 1451 O O . SER A 1 191 ? -0.592 13.891 -16.763 1.00 95.38 191 SER A O 1
ATOM 1453 N N . LEU A 1 192 ? -0.884 13.739 -18.989 1.00 95.12 192 LEU A N 1
ATOM 1454 C CA . LEU A 1 192 ? -2.132 14.498 -19.032 1.00 95.12 192 LEU A CA 1
ATOM 1455 C C . LEU A 1 192 ? -3.260 13.762 -18.306 1.00 95.12 192 LEU A C 1
ATOM 1457 O O . LEU A 1 192 ? -3.980 14.375 -17.521 1.00 95.12 192 LEU A O 1
ATOM 1461 N N . VAL A 1 193 ? -3.392 12.451 -18.521 1.00 94.38 193 VAL A N 1
ATOM 1462 C CA . VAL A 1 193 ? -4.403 11.633 -17.835 1.00 94.38 193 VAL A CA 1
ATOM 1463 C C . VAL A 1 193 ? -4.145 11.603 -16.331 1.00 94.38 193 VAL A C 1
ATOM 1465 O O . VAL A 1 193 ? -5.072 11.836 -15.559 1.00 94.38 193 VAL A O 1
ATOM 1468 N N . ASN A 1 194 ? -2.897 11.407 -15.901 1.00 93.44 194 ASN A N 1
ATOM 1469 C CA . ASN A 1 194 ? -2.529 11.443 -14.485 1.00 93.44 194 ASN A CA 1
ATOM 1470 C C . ASN A 1 194 ? -2.846 12.799 -13.847 1.00 93.44 194 ASN A C 1
ATOM 1472 O O . ASN A 1 194 ? -3.406 12.849 -12.754 1.00 93.44 194 ASN A O 1
ATOM 1476 N N . TRP A 1 195 ? -2.545 13.898 -14.541 1.00 94.31 195 TRP A N 1
ATOM 1477 C CA . TRP A 1 195 ? -2.893 15.241 -14.084 1.00 94.31 195 TRP A CA 1
ATOM 1478 C C . TRP A 1 195 ? -4.411 15.466 -14.015 1.00 94.31 195 TRP A C 1
ATOM 1480 O O . TRP A 1 195 ? -4.916 16.016 -13.042 1.00 94.31 195 TRP A O 1
ATOM 1490 N N . LEU A 1 196 ? -5.170 14.992 -15.002 1.00 92.44 196 LEU A N 1
ATOM 1491 C CA . LEU A 1 196 ? -6.628 15.101 -14.994 1.00 92.44 196 LEU A CA 1
ATOM 1492 C C . LEU A 1 196 ? -7.246 14.304 -13.835 1.00 92.44 196 LEU A C 1
ATOM 1494 O O . LEU A 1 196 ? -8.168 14.773 -13.166 1.00 92.44 196 LEU A O 1
ATOM 1498 N N . ILE A 1 197 ? -6.715 13.113 -13.564 1.00 89.88 197 ILE A N 1
ATOM 1499 C CA . ILE A 1 197 ? -7.167 12.248 -12.473 1.00 89.88 197 ILE A CA 1
ATOM 1500 C C . ILE A 1 197 ? -6.997 12.929 -11.116 1.00 89.88 197 ILE A C 1
ATOM 1502 O O . ILE A 1 197 ? -7.923 12.885 -10.305 1.00 89.88 197 ILE A O 1
ATOM 1506 N N . THR A 1 198 ? -5.868 13.599 -10.868 1.00 87.69 198 THR A N 1
ATOM 1507 C CA . THR A 1 198 ? -5.633 14.283 -9.584 1.00 87.69 198 THR A CA 1
ATOM 1508 C C . THR A 1 198 ? -6.552 15.487 -9.367 1.00 87.69 198 THR A C 1
ATOM 1510 O O . THR A 1 198 ? -6.807 15.848 -8.219 1.00 87.69 198 THR A O 1
ATOM 1513 N N . LEU A 1 199 ? -7.107 16.074 -10.434 1.00 88.00 199 LEU A N 1
ATOM 1514 C CA . LEU A 1 199 ? -8.107 17.144 -10.346 1.00 88.00 199 LEU A CA 1
ATOM 1515 C C . LEU A 1 199 ? -9.529 16.623 -10.093 1.00 88.00 199 LEU A C 1
ATOM 1517 O O . LEU A 1 199 ? -10.316 17.275 -9.404 1.00 88.00 199 LEU A O 1
ATOM 1521 N N . VAL A 1 200 ? -9.881 15.469 -10.665 1.00 85.44 200 VAL A N 1
ATOM 1522 C CA . VAL A 1 200 ? -11.258 14.943 -10.646 1.00 85.44 200 VAL A CA 1
ATOM 1523 C C . VAL A 1 200 ? -11.507 14.024 -9.448 1.00 85.44 200 VAL A C 1
ATOM 1525 O O . VAL A 1 200 ? -12.589 14.056 -8.849 1.00 85.44 200 VAL A O 1
ATOM 1528 N N . ILE A 1 201 ? -10.527 13.196 -9.077 1.00 82.88 201 ILE A N 1
ATOM 1529 C CA . ILE A 1 201 ? -10.692 12.177 -8.039 1.00 82.88 201 ILE A CA 1
ATOM 1530 C C . ILE A 1 201 ? -10.328 12.756 -6.673 1.00 82.88 201 ILE A C 1
ATOM 1532 O O . ILE A 1 201 ? -9.172 13.041 -6.370 1.00 82.88 201 ILE A O 1
ATOM 1536 N N . ARG A 1 202 ? -11.332 12.883 -5.799 1.00 79.19 202 ARG A N 1
ATOM 1537 C CA . ARG A 1 202 ? -11.110 13.289 -4.406 1.00 79.19 202 ARG A CA 1
ATOM 1538 C C . ARG A 1 202 ? -10.437 12.160 -3.611 1.00 79.19 202 ARG A C 1
ATOM 1540 O O . ARG A 1 202 ? -10.918 11.025 -3.687 1.00 79.19 202 ARG A O 1
ATOM 1547 N N . PRO A 1 203 ? -9.410 12.457 -2.791 1.00 76.50 203 PRO A N 1
ATOM 1548 C CA . PRO A 1 203 ? -8.807 11.476 -1.894 1.00 76.50 203 PRO A CA 1
ATOM 1549 C C . PRO A 1 203 ? -9.850 10.858 -0.958 1.00 76.50 203 PRO A C 1
ATOM 1551 O O . PRO A 1 203 ? -10.650 11.572 -0.345 1.00 76.50 203 PRO A O 1
ATOM 1554 N N . ARG A 1 204 ? -9.844 9.528 -0.830 1.00 72.75 204 ARG A N 1
ATOM 1555 C CA . ARG A 1 204 ? -10.670 8.823 0.157 1.00 72.75 204 ARG A CA 1
ATOM 1556 C C . ARG A 1 204 ? -9.947 8.831 1.499 1.00 72.75 204 ARG A C 1
ATOM 1558 O O . ARG A 1 204 ? -8.775 8.474 1.577 1.00 72.75 204 ARG A O 1
ATOM 1565 N N . ILE A 1 205 ? -10.643 9.248 2.552 1.00 73.00 205 ILE A N 1
ATOM 1566 C CA . ILE A 1 205 ? -10.110 9.194 3.914 1.00 73.00 205 ILE A CA 1
ATOM 1567 C C . ILE A 1 205 ? -10.274 7.760 4.409 1.00 73.00 205 ILE A C 1
ATOM 1569 O O . ILE A 1 205 ? -11.388 7.239 4.428 1.00 73.00 205 ILE A O 1
ATOM 1573 N N . LEU A 1 206 ? -9.169 7.132 4.807 1.00 76.00 206 LEU A N 1
ATOM 1574 C CA . LEU A 1 206 ? -9.211 5.832 5.464 1.00 76.00 206 LEU A CA 1
ATOM 1575 C C . LEU A 1 206 ? -9.772 5.998 6.886 1.00 76.00 206 LEU A C 1
ATOM 1577 O O . LEU A 1 206 ? -9.276 6.865 7.615 1.00 76.00 206 LEU A O 1
ATOM 1581 N N . PRO A 1 207 ? -10.782 5.200 7.280 1.00 77.50 207 PRO A N 1
ATOM 1582 C CA . PRO A 1 207 ? -11.270 5.143 8.653 1.00 77.50 207 PRO A CA 1
ATOM 1583 C C . PRO A 1 207 ? -10.127 4.923 9.647 1.00 77.50 207 PRO A C 1
ATOM 1585 O O . PRO A 1 207 ? -9.257 4.084 9.425 1.00 77.50 207 PRO A O 1
ATOM 1588 N N . LYS A 1 208 ? -10.135 5.672 10.751 1.00 79.75 208 LYS A N 1
ATOM 1589 C CA . LYS A 1 208 ? -9.133 5.584 11.816 1.00 79.75 208 LYS A CA 1
ATOM 1590 C C . LYS A 1 208 ? -9.776 5.211 13.144 1.00 79.75 208 LYS A C 1
ATOM 1592 O O . LYS A 1 208 ? -10.808 5.756 13.560 1.00 79.75 208 LYS A O 1
ATOM 1597 N N . LEU A 1 209 ? -9.125 4.297 13.852 1.00 77.44 209 LEU A N 1
ATOM 1598 C CA . LEU A 1 209 ? -9.404 4.053 15.260 1.00 77.44 209 LEU A CA 1
ATOM 1599 C C . LEU A 1 209 ? -8.784 5.178 16.102 1.00 77.44 209 LEU A C 1
ATOM 1601 O O . LEU A 1 209 ? -7.891 5.891 15.656 1.00 77.44 209 LEU A O 1
ATOM 1605 N N . ASN A 1 210 ? -9.338 5.402 17.292 1.00 78.12 210 ASN A N 1
ATOM 1606 C CA . ASN A 1 210 ? -8.888 6.468 18.185 1.00 78.12 210 ASN A CA 1
ATOM 1607 C C . ASN A 1 210 ? -8.395 5.812 19.463 1.00 78.12 210 ASN A C 1
ATOM 1609 O O . ASN A 1 210 ? -9.212 5.492 20.323 1.00 78.12 210 ASN A O 1
ATOM 1613 N N . PHE A 1 211 ? -7.087 5.604 19.528 1.00 77.56 211 PHE A N 1
ATOM 1614 C CA . PHE A 1 211 ? -6.358 5.097 20.685 1.00 77.56 211 PHE A CA 1
ATOM 1615 C C . PHE A 1 211 ? -5.453 6.218 21.206 1.00 77.56 211 PHE A C 1
ATOM 1617 O O . PHE A 1 211 ? -4.240 6.127 21.167 1.00 77.56 211 PHE A O 1
ATOM 1624 N N . LYS A 1 212 ? -6.055 7.355 21.580 1.00 71.62 212 LYS A N 1
ATOM 1625 C CA . LYS A 1 212 ? -5.314 8.534 22.067 1.00 71.62 212 LYS A CA 1
ATOM 1626 C C . LYS A 1 212 ? -4.657 8.331 23.427 1.00 71.62 212 LYS A C 1
ATOM 1628 O O . LYS A 1 212 ? -3.692 9.025 23.716 1.00 71.62 212 LYS A O 1
ATOM 1633 N N . ASN A 1 213 ? -5.259 7.484 24.256 1.00 69.38 213 ASN A N 1
ATOM 1634 C CA . ASN A 1 213 ? -4.779 7.236 25.604 1.00 69.38 213 ASN A CA 1
ATOM 1635 C C . ASN A 1 213 ? -3.859 6.018 25.565 1.00 69.38 213 ASN A C 1
ATOM 1637 O O . ASN A 1 213 ? -2.681 6.175 25.832 1.00 69.38 213 ASN A O 1
ATOM 1641 N N . GLU A 1 214 ? -4.378 4.853 25.155 1.00 75.62 214 GLU A N 1
ATOM 1642 C CA . GLU A 1 214 ? -3.615 3.604 25.019 1.00 75.62 214 GLU A CA 1
ATOM 1643 C C . GLU A 1 214 ? -4.298 2.660 24.013 1.00 75.62 214 GLU A C 1
ATOM 1645 O O . GLU A 1 214 ? -5.506 2.784 23.755 1.00 75.62 214 GLU A O 1
ATOM 1650 N N . ILE A 1 215 ? -3.540 1.700 23.469 1.00 77.06 215 ILE A N 1
ATOM 1651 C CA . ILE A 1 215 ? -4.056 0.565 22.691 1.00 77.06 215 ILE A CA 1
ATOM 1652 C C . ILE A 1 215 ? -4.469 -0.561 23.658 1.00 77.06 215 ILE A C 1
ATOM 1654 O O . ILE A 1 215 ? -3.605 -1.157 24.302 1.00 77.06 215 ILE A O 1
ATOM 1658 N N . PRO A 1 216 ? -5.769 -0.903 23.757 1.00 75.94 216 PRO A N 1
ATOM 1659 C CA . PRO A 1 216 ? -6.228 -2.004 24.602 1.00 75.94 216 PRO A CA 1
ATOM 1660 C C . PRO A 1 216 ? -5.671 -3.357 24.144 1.00 75.94 216 PRO A C 1
ATOM 1662 O O . PRO A 1 216 ? -5.467 -3.567 22.949 1.00 75.94 216 PRO A O 1
ATOM 1665 N N . ALA A 1 217 ? -5.564 -4.328 25.058 1.00 69.88 217 ALA A N 1
ATOM 1666 C CA . ALA A 1 217 ? -5.067 -5.679 24.758 1.00 69.88 217 ALA A CA 1
ATOM 1667 C C . ALA A 1 217 ? -5.814 -6.386 23.605 1.00 69.88 217 ALA A C 1
ATOM 1669 O O . ALA A 1 217 ? -5.223 -7.155 22.853 1.00 69.88 217 ALA A O 1
ATOM 1670 N N . ALA A 1 218 ? -7.104 -6.088 23.410 1.00 69.56 218 ALA A N 1
ATOM 1671 C CA . ALA A 1 218 ? -7.896 -6.626 22.300 1.00 69.56 218 ALA A CA 1
ATOM 1672 C C . ALA A 1 218 ? -7.463 -6.116 20.907 1.00 69.56 218 ALA A C 1
ATOM 1674 O O . ALA A 1 218 ? -7.842 -6.712 19.900 1.00 69.56 218 ALA A O 1
ATOM 1675 N N . PHE A 1 219 ? -6.703 -5.018 20.853 1.00 72.88 219 PHE A N 1
ATOM 1676 C CA . PHE A 1 219 ? -6.197 -4.372 19.641 1.00 72.88 219 PHE A CA 1
ATOM 1677 C C . PHE A 1 219 ? -4.661 -4.365 19.593 1.00 72.88 219 PHE A C 1
ATOM 1679 O O . PHE A 1 219 ? -4.080 -3.474 18.965 1.00 72.88 219 PHE A O 1
ATOM 1686 N N . LYS A 1 220 ? -4.003 -5.340 20.252 1.00 78.12 220 LYS A N 1
ATOM 1687 C CA . LYS A 1 220 ? -2.548 -5.543 20.141 1.00 78.12 220 LYS A CA 1
ATOM 1688 C C . LYS A 1 220 ? -2.142 -5.437 18.672 1.00 78.12 220 LYS A C 1
ATOM 1690 O O . LYS A 1 220 ? -2.738 -6.083 17.814 1.00 78.12 220 LYS A O 1
ATOM 1695 N N . THR A 1 221 ? -1.177 -4.573 18.389 1.00 82.38 221 THR A N 1
ATOM 1696 C CA . THR A 1 221 ? -0.795 -4.182 17.034 1.00 82.38 221 THR A CA 1
ATOM 1697 C C . THR A 1 221 ? 0.663 -4.541 16.799 1.00 82.38 221 THR A C 1
ATOM 1699 O O . THR A 1 221 ? 1.551 -4.132 17.544 1.00 82.38 221 THR A O 1
ATOM 1702 N N . LEU A 1 222 ? 0.905 -5.297 15.731 1.00 85.81 222 LEU A N 1
ATOM 1703 C CA . LEU A 1 222 ? 2.241 -5.681 15.298 1.00 85.81 222 LEU A CA 1
ATOM 1704 C C . LEU A 1 222 ? 2.758 -4.687 14.251 1.00 85.81 222 LEU A C 1
ATOM 1706 O O . LEU A 1 222 ? 2.215 -4.586 13.150 1.00 85.81 222 LEU A O 1
ATOM 1710 N N . VAL A 1 223 ? 3.829 -3.972 14.575 1.00 88.06 223 VAL A N 1
ATOM 1711 C CA . VAL A 1 223 ? 4.548 -3.085 13.656 1.00 88.06 223 VAL A CA 1
ATOM 1712 C C . VAL A 1 223 ? 5.678 -3.866 13.012 1.00 88.06 223 VAL A C 1
ATOM 1714 O O . VAL A 1 223 ? 6.540 -4.390 13.704 1.00 88.06 223 VAL A O 1
ATOM 1717 N N . VAL A 1 224 ? 5.704 -3.933 11.684 1.00 88.75 224 VAL A N 1
ATOM 1718 C CA . VAL A 1 224 ? 6.646 -4.791 10.957 1.00 88.75 224 VAL A CA 1
ATOM 1719 C C . VAL A 1 224 ? 7.540 -3.971 10.041 1.00 88.75 224 VAL A C 1
ATOM 1721 O O . VAL A 1 224 ? 7.052 -3.158 9.256 1.00 88.75 224 VAL A O 1
ATOM 1724 N N . ILE A 1 225 ? 8.843 -4.236 10.092 1.00 89.56 225 ILE A N 1
ATOM 1725 C CA . ILE A 1 225 ? 9.853 -3.661 9.205 1.00 89.56 225 ILE A CA 1
ATOM 1726 C C . ILE A 1 225 ? 10.290 -4.741 8.203 1.00 89.56 225 ILE A C 1
ATOM 1728 O O . ILE A 1 225 ? 11.059 -5.635 8.560 1.00 89.56 225 ILE A O 1
ATOM 1732 N N . PRO A 1 226 ? 9.803 -4.708 6.947 1.00 89.94 226 PRO A N 1
ATOM 1733 C CA . PRO A 1 226 ? 10.259 -5.628 5.914 1.00 89.94 226 PRO A CA 1
ATOM 1734 C C . PRO A 1 226 ? 11.639 -5.210 5.392 1.00 89.94 226 PRO A C 1
ATOM 1736 O O . PRO A 1 226 ? 11.779 -4.139 4.800 1.00 89.94 226 PRO A O 1
ATOM 1739 N N . ALA A 1 227 ? 12.637 -6.079 5.533 1.00 89.12 227 ALA A N 1
ATOM 1740 C CA . ALA A 1 227 ? 14.027 -5.798 5.166 1.00 89.12 227 ALA A CA 1
ATOM 1741 C C . ALA A 1 227 ? 14.676 -6.957 4.400 1.00 89.12 227 ALA A C 1
ATOM 1743 O O . ALA A 1 227 ? 14.207 -8.089 4.474 1.00 89.12 227 ALA A O 1
ATOM 1744 N N . ILE A 1 228 ? 15.713 -6.685 3.614 1.00 87.69 228 ILE A N 1
ATOM 1745 C CA . ILE A 1 228 ? 16.582 -7.727 3.051 1.00 87.69 228 ILE A CA 1
ATOM 1746 C C . ILE A 1 228 ? 17.856 -7.711 3.888 1.00 87.69 228 ILE A C 1
ATOM 1748 O O . ILE A 1 228 ? 18.328 -6.628 4.213 1.00 87.69 228 ILE A O 1
ATOM 1752 N N . ILE A 1 229 ? 18.362 -8.877 4.280 1.00 87.44 229 ILE A N 1
ATOM 1753 C CA . ILE A 1 229 ? 19.607 -8.977 5.045 1.00 87.44 229 ILE A CA 1
ATOM 1754 C C . ILE A 1 229 ? 20.746 -9.414 4.128 1.00 87.44 229 ILE A C 1
ATOM 1756 O O . ILE A 1 229 ? 20.651 -10.420 3.423 1.00 87.44 229 ILE A O 1
ATOM 1760 N N . SER A 1 230 ? 21.813 -8.616 4.127 1.00 86.56 230 SER A N 1
ATOM 1761 C CA . SER A 1 230 ? 22.979 -8.818 3.263 1.00 86.56 230 SER A CA 1
ATOM 1762 C C . SER A 1 230 ? 24.278 -8.978 4.042 1.00 86.56 230 SER A C 1
ATOM 1764 O O . SER A 1 230 ? 25.192 -9.649 3.581 1.00 86.56 230 SER A O 1
ATOM 1766 N N . ASN A 1 231 ? 24.400 -8.297 5.183 1.00 90.06 231 ASN A N 1
ATOM 1767 C CA . ASN A 1 231 ? 25.602 -8.286 6.009 1.00 90.06 231 ASN A CA 1
ATOM 1768 C C . ASN A 1 231 ? 25.276 -7.890 7.459 1.00 90.06 231 ASN A C 1
ATOM 1770 O O . ASN A 1 231 ? 24.227 -7.309 7.742 1.00 90.06 231 ASN A O 1
ATOM 1774 N N . THR A 1 232 ? 26.218 -8.130 8.371 1.00 90.62 232 THR A N 1
ATOM 1775 C CA . THR A 1 232 ? 26.082 -7.809 9.801 1.00 90.62 232 THR A CA 1
ATOM 1776 C C . THR A 1 232 ? 25.827 -6.326 10.088 1.00 90.62 232 THR A C 1
ATOM 1778 O O . THR A 1 232 ? 25.033 -6.001 10.965 1.00 90.62 232 THR A O 1
ATOM 1781 N N . LYS A 1 233 ? 26.429 -5.400 9.328 1.00 91.31 233 LYS A N 1
ATOM 1782 C CA . LYS A 1 233 ? 26.225 -3.951 9.535 1.00 91.31 233 LYS A CA 1
ATOM 1783 C C . LYS A 1 233 ? 24.789 -3.523 9.224 1.00 91.31 233 LYS A C 1
ATOM 1785 O O . LYS A 1 233 ? 24.239 -2.652 9.895 1.00 91.31 233 LYS A O 1
ATOM 1790 N N . GLU A 1 234 ? 24.188 -4.119 8.198 1.00 90.25 234 GLU A N 1
ATOM 1791 C CA . GLU A 1 234 ? 22.788 -3.898 7.842 1.00 90.25 234 GLU A CA 1
ATOM 1792 C C . GLU A 1 234 ? 21.865 -4.430 8.940 1.00 90.25 234 GLU A C 1
ATOM 1794 O O . GLU A 1 234 ? 20.950 -3.721 9.350 1.00 90.25 234 GLU A O 1
ATOM 1799 N N . ILE A 1 235 ? 22.164 -5.611 9.491 1.00 91.12 235 ILE A N 1
ATOM 1800 C CA . ILE A 1 235 ? 21.440 -6.176 10.638 1.00 91.12 235 ILE A CA 1
ATOM 1801 C C . ILE A 1 235 ? 21.488 -5.212 11.833 1.00 91.12 235 ILE A C 1
ATOM 1803 O O . ILE A 1 235 ? 20.439 -4.849 12.362 1.00 91.12 235 ILE A O 1
ATOM 1807 N N . GLU A 1 236 ? 22.668 -4.718 12.218 1.00 92.56 236 GLU A N 1
ATOM 1808 C CA . GLU A 1 236 ? 22.804 -3.744 13.313 1.00 92.56 236 GLU A CA 1
ATOM 1809 C C . GLU A 1 236 ? 22.002 -2.457 13.064 1.00 92.56 236 GLU A C 1
ATOM 1811 O O . GLU A 1 236 ? 21.375 -1.913 13.977 1.00 92.56 236 GLU A O 1
ATOM 1816 N N . SER A 1 237 ? 21.998 -1.963 11.822 1.00 93.06 237 SER A N 1
ATOM 1817 C CA . SER A 1 237 ? 21.220 -0.783 11.438 1.00 93.06 237 SER A CA 1
ATOM 1818 C C . SER A 1 237 ? 19.714 -1.033 11.544 1.00 93.06 237 SER A C 1
ATOM 1820 O O . SER A 1 237 ? 18.988 -0.166 12.031 1.00 93.06 237 SER A O 1
ATOM 1822 N N . LEU A 1 238 ? 19.239 -2.202 11.108 1.00 92.94 238 LEU A N 1
ATOM 1823 C CA . LEU A 1 238 ? 17.829 -2.590 11.177 1.00 92.94 238 LEU A CA 1
ATOM 1824 C C . LEU A 1 238 ? 17.365 -2.757 12.625 1.00 92.94 238 LEU A C 1
ATOM 1826 O O . LEU A 1 238 ? 16.298 -2.267 12.986 1.00 92.94 238 LEU A O 1
ATOM 1830 N N . VAL A 1 239 ? 18.188 -3.379 13.469 1.00 92.38 239 VAL A N 1
ATOM 1831 C CA . VAL A 1 239 ? 17.917 -3.540 14.905 1.00 92.38 239 VAL A CA 1
ATOM 1832 C C . VAL A 1 239 ? 17.858 -2.177 15.598 1.00 92.38 239 VAL A C 1
ATOM 1834 O O . VAL A 1 239 ? 16.928 -1.910 16.356 1.00 92.38 239 VAL A O 1
ATOM 1837 N N . ARG A 1 240 ? 18.776 -1.257 15.274 1.00 93.19 240 ARG A N 1
ATOM 1838 C CA . ARG A 1 240 ? 18.732 0.123 15.783 1.00 93.19 240 ARG A CA 1
ATOM 1839 C C . ARG A 1 240 ? 17.481 0.870 15.326 1.00 93.19 240 ARG A C 1
ATOM 1841 O O . ARG A 1 240 ? 16.901 1.624 16.101 1.00 93.19 240 ARG A O 1
ATOM 1848 N N . GLN A 1 241 ? 17.060 0.679 14.079 1.00 93.00 241 GLN A N 1
ATOM 1849 C CA . GLN A 1 241 ? 15.830 1.280 13.571 1.00 93.00 241 GLN A CA 1
ATOM 1850 C C . GLN A 1 241 ? 14.604 0.738 14.319 1.00 93.00 241 GLN A C 1
ATOM 1852 O O . GLN A 1 241 ? 13.732 1.512 14.711 1.00 93.00 241 GLN A O 1
ATOM 1857 N N . LEU A 1 242 ? 14.560 -0.573 14.567 1.00 90.75 242 LEU A N 1
ATOM 1858 C CA . LEU A 1 242 ? 13.517 -1.220 15.364 1.00 90.75 242 LEU A CA 1
ATOM 1859 C C . LEU A 1 242 ? 13.465 -0.637 16.786 1.00 90.75 242 LEU A C 1
ATOM 1861 O O . LEU A 1 242 ? 12.393 -0.273 17.269 1.00 90.75 242 LEU A O 1
ATOM 1865 N N . GLU A 1 243 ? 14.630 -0.449 17.413 1.00 92.19 243 GLU A N 1
ATOM 1866 C CA . GLU A 1 243 ? 14.761 0.196 18.721 1.00 92.19 243 GLU A CA 1
ATOM 1867 C C . GLU A 1 243 ? 14.227 1.635 18.712 1.00 92.19 243 GLU A C 1
ATOM 1869 O O . GLU A 1 243 ? 13.470 2.025 19.597 1.00 92.19 243 GLU A O 1
ATOM 1874 N N . GLN A 1 244 ? 14.580 2.434 17.703 1.00 92.12 244 GLN A N 1
ATOM 1875 C CA . GLN A 1 244 ? 14.095 3.811 17.570 1.00 92.12 244 GLN A CA 1
ATOM 1876 C C . GLN A 1 244 ? 12.571 3.875 17.433 1.00 92.12 244 GLN A C 1
ATOM 1878 O O . GLN A 1 244 ? 11.942 4.759 18.018 1.00 92.12 244 GLN A O 1
ATOM 1883 N N . HIS A 1 245 ? 11.969 2.940 16.694 1.00 89.69 245 HIS A N 1
ATOM 1884 C CA . HIS A 1 245 ? 10.516 2.860 16.564 1.00 89.69 245 HIS A CA 1
ATOM 1885 C C . HIS A 1 245 ? 9.832 2.540 17.893 1.00 89.69 245 HIS A C 1
ATOM 1887 O O . HIS A 1 245 ? 8.831 3.185 18.213 1.00 89.69 245 HIS A O 1
ATOM 1893 N N . TYR A 1 246 ? 10.402 1.625 18.678 1.00 88.81 246 TYR A N 1
ATOM 1894 C CA . TYR A 1 246 ? 9.938 1.344 20.033 1.00 88.81 246 TYR A CA 1
ATOM 1895 C C . TYR A 1 246 ? 10.097 2.557 20.958 1.00 88.81 246 TYR A C 1
ATOM 1897 O O . TYR A 1 246 ? 9.153 2.959 21.630 1.00 88.81 246 TYR A O 1
ATOM 1905 N N . LEU A 1 247 ? 11.263 3.208 20.956 1.00 88.50 247 LEU A N 1
ATOM 1906 C CA . LEU A 1 247 ? 11.521 4.383 21.794 1.00 88.50 247 LEU A CA 1
ATOM 1907 C C . LEU A 1 247 ? 10.596 5.560 21.471 1.00 88.50 247 LEU A C 1
ATOM 1909 O O . LEU A 1 247 ? 10.231 6.307 22.376 1.00 88.50 247 LEU A O 1
ATOM 1913 N N . GLY A 1 248 ? 10.207 5.716 20.204 1.00 86.62 248 GLY A N 1
ATOM 1914 C CA . GLY A 1 248 ? 9.226 6.713 19.787 1.00 86.62 248 GLY A CA 1
ATOM 1915 C C . GLY A 1 248 ? 7.775 6.351 20.126 1.00 86.62 248 GLY A C 1
ATOM 1916 O O . GLY A 1 248 ? 6.939 7.248 20.139 1.00 86.62 248 GLY A O 1
ATOM 1917 N N . ASN A 1 249 ? 7.469 5.073 20.385 1.00 83.56 249 ASN A N 1
ATOM 1918 C CA . ASN A 1 249 ? 6.107 4.557 20.570 1.00 83.56 249 ASN A CA 1
ATOM 1919 C C . ASN A 1 249 ? 6.085 3.445 21.640 1.00 83.56 249 ASN A C 1
ATOM 1921 O O . ASN A 1 249 ? 5.925 2.266 21.326 1.00 83.56 249 ASN A O 1
ATOM 1925 N N . ARG A 1 250 ? 6.258 3.819 22.913 1.00 77.94 250 ARG A N 1
ATOM 1926 C CA . ARG A 1 250 ? 6.338 2.889 24.058 1.00 77.94 250 ARG A CA 1
ATOM 1927 C C . ARG A 1 250 ? 4.967 2.444 24.587 1.00 77.94 250 ARG A C 1
ATOM 1929 O O . ARG A 1 250 ? 4.728 2.466 25.789 1.00 77.94 250 ARG A O 1
ATOM 1936 N N . GLU A 1 251 ? 4.040 2.098 23.703 1.00 77.62 251 GLU A N 1
ATOM 1937 C CA . GLU A 1 251 ? 2.700 1.680 24.128 1.00 77.62 251 GLU A CA 1
ATOM 1938 C C . GLU A 1 251 ? 2.653 0.172 24.432 1.00 77.62 251 GLU A C 1
ATOM 1940 O O . GLU A 1 251 ? 3.179 -0.616 23.645 1.00 77.62 251 GLU A O 1
ATOM 1945 N N . PRO A 1 252 ? 1.972 -0.267 25.511 1.00 72.50 252 PRO A N 1
ATOM 1946 C CA . PRO A 1 252 ? 1.932 -1.678 25.922 1.00 72.50 252 PRO A CA 1
ATOM 1947 C C . PRO A 1 252 ? 1.229 -2.597 24.907 1.00 72.50 252 PRO A C 1
ATOM 1949 O O . PRO A 1 252 ? 1.416 -3.811 24.917 1.00 72.50 252 PRO A O 1
ATOM 1952 N N . GLY A 1 253 ? 0.417 -2.031 24.010 1.00 74.06 253 GLY A N 1
ATOM 1953 C CA . GLY A 1 253 ? -0.247 -2.761 22.931 1.00 74.06 253 GLY A CA 1
ATOM 1954 C C . GLY A 1 253 ? 0.581 -2.905 21.648 1.00 74.06 253 GLY A C 1
ATOM 1955 O O . GLY A 1 253 ? 0.075 -3.501 20.696 1.00 74.06 253 GLY A O 1
ATOM 1956 N N . LEU A 1 254 ? 1.801 -2.355 21.582 1.00 83.06 254 LEU A N 1
ATOM 1957 C CA . LEU A 1 254 ? 2.652 -2.391 20.390 1.00 83.06 254 LEU A CA 1
ATOM 1958 C C . LEU A 1 254 ? 3.744 -3.450 20.496 1.00 83.06 254 LEU A C 1
ATOM 1960 O O . LEU A 1 254 ? 4.510 -3.502 21.453 1.00 83.06 254 LEU A O 1
ATOM 1964 N N . VAL A 1 255 ? 3.845 -4.249 19.443 1.00 85.69 255 VAL A N 1
ATOM 1965 C CA . VAL A 1 255 ? 4.855 -5.293 19.284 1.00 85.69 255 VAL A CA 1
ATOM 1966 C C . VAL A 1 255 ? 5.610 -5.049 17.981 1.00 85.69 255 VAL A C 1
ATOM 1968 O O . VAL A 1 255 ? 5.022 -4.564 17.013 1.00 85.69 255 VAL A O 1
ATOM 1971 N N . PHE A 1 256 ? 6.899 -5.387 17.923 1.00 87.38 256 PHE A N 1
ATOM 1972 C CA . PHE A 1 256 ? 7.771 -5.045 16.799 1.00 87.38 256 PHE A CA 1
ATOM 1973 C C . PHE A 1 256 ? 8.359 -6.281 16.086 1.00 87.38 256 PHE A C 1
ATOM 1975 O O . PHE A 1 256 ? 9.151 -7.036 16.633 1.00 87.38 256 PHE A O 1
ATOM 1982 N N . ALA A 1 257 ? 7.936 -6.457 14.835 1.00 88.94 257 ALA A N 1
ATOM 1983 C CA . ALA A 1 257 ? 8.380 -7.335 13.749 1.00 88.94 257 ALA A CA 1
ATOM 1984 C C . ALA A 1 257 ? 9.637 -6.927 12.962 1.00 88.94 257 ALA A C 1
ATOM 1986 O O . ALA A 1 257 ? 9.522 -5.981 12.184 1.00 88.94 257 ALA A O 1
ATOM 1987 N N . LEU A 1 258 ? 10.759 -7.657 12.985 1.00 89.44 258 LEU A N 1
ATOM 1988 C CA . LEU A 1 258 ? 11.707 -7.624 11.857 1.00 89.44 258 LEU A CA 1
ATOM 1989 C C . LEU A 1 258 ? 11.401 -8.769 10.884 1.00 89.44 258 LEU A C 1
ATOM 1991 O O . LEU A 1 258 ? 11.521 -9.939 11.239 1.00 89.44 258 LEU A O 1
ATOM 1995 N N . LEU A 1 259 ? 11.014 -8.420 9.654 1.00 88.12 259 LEU A N 1
ATOM 1996 C CA . LEU A 1 259 ? 10.607 -9.370 8.619 1.00 88.12 259 LEU A CA 1
ATOM 1997 C C . LEU A 1 259 ? 11.644 -9.410 7.496 1.00 88.12 259 LEU A C 1
ATOM 1999 O O . LEU A 1 259 ? 11.670 -8.532 6.626 1.00 88.12 259 LEU A O 1
ATOM 2003 N N . SER A 1 260 ? 12.510 -10.416 7.524 1.00 86.75 260 SER A N 1
ATOM 2004 C CA . SER A 1 260 ? 13.689 -10.479 6.661 1.00 86.75 260 SER A CA 1
ATOM 2005 C C . SER A 1 260 ? 13.585 -11.525 5.549 1.00 86.75 260 SER A C 1
ATOM 2007 O O . SER A 1 260 ? 13.014 -12.595 5.739 1.00 86.75 260 SER A O 1
ATOM 2009 N N . ASP A 1 261 ? 14.167 -11.196 4.394 1.00 87.50 261 ASP A N 1
ATOM 2010 C CA . ASP A 1 261 ? 14.493 -12.143 3.316 1.00 87.50 261 ASP A CA 1
ATOM 2011 C C . ASP A 1 261 ? 15.999 -12.039 3.031 1.00 87.50 261 ASP A C 1
ATOM 2013 O O . ASP A 1 261 ? 16.620 -11.012 3.326 1.00 87.50 261 ASP A O 1
ATOM 2017 N N . PHE A 1 262 ? 16.567 -13.051 2.384 1.00 85.25 262 PHE A N 1
ATOM 2018 C CA . PHE A 1 262 ? 17.898 -12.956 1.792 1.00 85.25 262 PHE A CA 1
ATOM 2019 C C . PHE A 1 262 ? 17.916 -12.215 0.448 1.00 85.25 262 PHE A C 1
ATOM 2021 O O . PHE A 1 262 ? 16.886 -12.032 -0.202 1.00 85.25 262 PHE A O 1
ATOM 2028 N N . GLN A 1 263 ? 19.117 -11.819 0.017 1.00 85.19 263 GLN A N 1
ATOM 2029 C CA . GLN A 1 263 ? 19.367 -11.355 -1.349 1.00 85.19 263 GLN A CA 1
ATOM 2030 C C . GLN A 1 263 ? 19.108 -12.455 -2.389 1.00 85.19 263 GLN A C 1
ATOM 2032 O O . GLN A 1 263 ? 19.255 -13.645 -2.099 1.00 85.19 263 GLN A O 1
ATOM 2037 N N . ASP A 1 264 ? 18.763 -12.031 -3.607 1.00 85.75 264 ASP A N 1
ATOM 2038 C CA . ASP A 1 264 ? 18.564 -12.910 -4.761 1.00 85.75 264 ASP A CA 1
ATOM 2039 C C . ASP A 1 264 ? 19.871 -13.663 -5.075 1.00 85.75 264 ASP A C 1
ATOM 2041 O O . ASP A 1 264 ? 20.923 -13.037 -5.224 1.00 85.75 264 ASP A O 1
ATOM 2045 N N . ALA A 1 265 ? 19.812 -14.991 -5.198 1.00 82.94 265 ALA A N 1
ATOM 2046 C CA . ALA A 1 265 ? 21.002 -15.820 -5.380 1.00 82.94 265 ALA A CA 1
ATOM 2047 C C . ALA A 1 265 ? 20.790 -17.012 -6.329 1.00 82.94 265 ALA A C 1
ATOM 2049 O O . ALA A 1 265 ? 19.665 -17.347 -6.700 1.00 82.94 265 ALA A O 1
ATOM 2050 N N . ASP A 1 266 ? 21.891 -17.656 -6.723 1.00 82.81 266 ASP A N 1
ATOM 2051 C CA . ASP A 1 266 ? 21.885 -18.798 -7.652 1.00 82.81 266 ASP A CA 1
ATOM 2052 C C . ASP A 1 266 ? 21.670 -20.154 -6.950 1.00 82.81 266 ASP A C 1
ATOM 2054 O O . ASP A 1 266 ? 21.368 -21.151 -7.608 1.00 82.81 266 ASP A O 1
ATOM 2058 N N . SER A 1 267 ? 21.730 -20.174 -5.615 1.00 80.38 267 SER A N 1
ATOM 2059 C CA . SER A 1 267 ? 21.479 -21.345 -4.765 1.00 80.38 267 SER A CA 1
ATOM 2060 C C . SER A 1 267 ? 20.463 -21.025 -3.666 1.00 80.38 267 SER A C 1
ATOM 2062 O O . SER A 1 267 ? 20.307 -19.869 -3.268 1.00 80.38 267 SER A O 1
ATOM 2064 N N . GLU A 1 268 ? 19.789 -22.058 -3.153 1.00 77.62 268 GLU A N 1
ATOM 2065 C CA . GLU A 1 268 ? 18.783 -21.930 -2.089 1.00 77.62 268 GLU A CA 1
ATOM 2066 C C . GLU A 1 268 ? 19.398 -21.413 -0.776 1.00 77.62 268 GLU A C 1
ATOM 2068 O O . GLU A 1 268 ? 18.892 -20.450 -0.196 1.00 77.62 268 GLU A O 1
ATOM 2073 N N . SER A 1 269 ? 20.533 -21.983 -0.363 1.00 76.31 269 SER A N 1
ATOM 2074 C CA . SER A 1 269 ? 21.234 -21.668 0.888 1.00 76.31 269 SER A CA 1
ATOM 2075 C C . SER A 1 269 ? 22.748 -21.570 0.689 1.00 76.31 269 SER A C 1
ATOM 2077 O O . SER A 1 269 ? 23.336 -22.400 -0.009 1.00 76.31 269 SER A O 1
ATOM 2079 N N . PHE A 1 270 ? 23.384 -20.618 1.367 1.00 80.62 270 PHE A N 1
ATOM 2080 C CA . PHE A 1 270 ? 24.834 -20.504 1.524 1.00 80.62 270 PHE A CA 1
ATOM 2081 C C . PHE A 1 270 ? 25.222 -20.716 2.992 1.00 80.62 270 PHE A C 1
ATOM 2083 O O . PHE A 1 270 ? 24.442 -20.383 3.875 1.00 80.62 270 PHE A O 1
ATOM 2090 N N . PRO A 1 271 ? 26.433 -21.214 3.291 1.00 77.44 271 PRO A N 1
ATOM 2091 C CA . PRO A 1 271 ? 26.901 -21.334 4.675 1.00 77.44 271 PRO A CA 1
ATOM 2092 C C . PRO A 1 271 ? 26.908 -19.999 5.439 1.00 77.44 271 PRO A C 1
ATOM 2094 O O . PRO A 1 271 ? 26.591 -19.973 6.621 1.00 77.44 271 PRO A O 1
ATOM 2097 N N . GLU A 1 272 ? 27.200 -18.889 4.750 1.00 81.00 272 GLU A N 1
ATOM 2098 C CA . GLU A 1 272 ? 27.182 -17.530 5.320 1.00 81.00 272 GLU A CA 1
ATOM 2099 C C . GLU A 1 272 ? 25.774 -17.068 5.734 1.00 81.00 272 GLU A C 1
ATOM 2101 O O . GLU A 1 272 ? 25.635 -16.169 6.563 1.00 81.00 272 GLU A O 1
ATOM 2106 N N . ASP A 1 273 ? 24.722 -17.670 5.168 1.00 84.12 273 ASP A N 1
ATOM 2107 C CA . ASP A 1 273 ? 23.340 -17.315 5.489 1.00 84.12 273 ASP A CA 1
ATOM 2108 C C . ASP A 1 273 ? 23.025 -17.650 6.958 1.00 84.12 273 ASP A C 1
ATOM 2110 O O . ASP A 1 273 ? 22.384 -16.852 7.638 1.00 84.12 273 ASP A O 1
ATOM 2114 N N . GLU A 1 274 ? 23.523 -18.780 7.474 1.00 82.94 274 GLU A N 1
ATOM 2115 C CA . GLU A 1 274 ? 23.296 -19.204 8.864 1.00 82.94 274 GLU A CA 1
ATOM 2116 C C . GLU A 1 274 ? 23.944 -18.230 9.861 1.00 82.94 274 GLU A C 1
ATOM 2118 O O . GLU A 1 274 ? 23.317 -17.822 10.840 1.00 82.94 274 GLU A O 1
ATOM 2123 N N . ASP A 1 275 ? 25.162 -17.767 9.563 1.00 86.06 275 ASP A N 1
ATOM 2124 C CA . ASP A 1 275 ? 25.872 -16.780 10.384 1.00 86.06 275 ASP A CA 1
ATOM 2125 C C . ASP A 1 275 ? 25.094 -15.455 10.463 1.00 86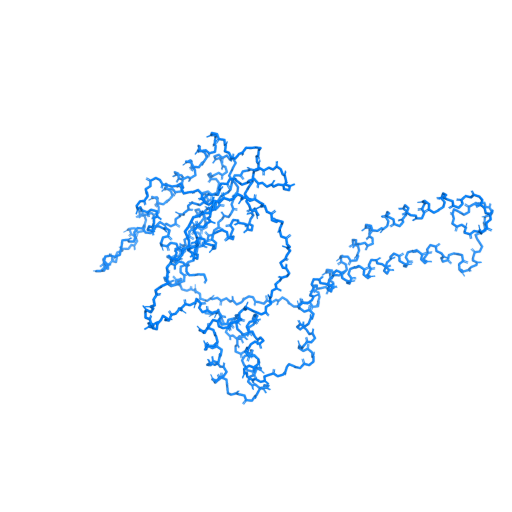.06 275 ASP A C 1
ATOM 2127 O O . ASP A 1 275 ? 25.010 -14.825 11.525 1.00 86.06 275 ASP A O 1
ATOM 2131 N N . LEU A 1 276 ? 24.479 -15.028 9.353 1.00 86.50 276 LEU A N 1
ATOM 2132 C CA . LEU A 1 276 ? 23.636 -13.831 9.311 1.00 86.50 276 LEU A CA 1
ATOM 2133 C C . LEU A 1 276 ? 22.352 -14.006 10.130 1.00 86.50 276 LEU A C 1
ATOM 2135 O O . LEU A 1 276 ? 21.961 -13.080 10.847 1.00 86.50 276 LEU A O 1
ATOM 2139 N N . LEU A 1 277 ? 21.709 -15.173 10.056 1.00 86.25 277 LEU A N 1
ATOM 2140 C CA . LEU A 1 277 ? 20.499 -15.467 10.830 1.00 86.25 277 LEU A CA 1
ATOM 2141 C C . LEU A 1 277 ? 20.787 -15.498 12.324 1.00 86.25 277 LEU A C 1
ATOM 2143 O O . LEU A 1 277 ? 20.073 -14.849 13.090 1.00 86.25 277 LEU A O 1
ATOM 2147 N N . GLN A 1 278 ? 21.865 -16.169 12.727 1.00 86.62 278 GLN A N 1
ATOM 2148 C CA . GLN A 1 278 ? 22.280 -16.230 14.122 1.00 86.62 278 GLN A CA 1
ATOM 2149 C C . GLN A 1 278 ? 22.622 -14.837 14.657 1.00 86.62 278 GLN A C 1
ATOM 2151 O O . GLN A 1 278 ? 22.170 -14.454 15.736 1.00 86.62 278 GLN A O 1
ATOM 2156 N N . THR A 1 279 ? 23.344 -14.033 13.871 1.00 88.12 279 THR A N 1
ATOM 2157 C CA . THR A 1 279 ? 23.673 -12.650 14.239 1.00 88.12 279 THR A CA 1
ATOM 2158 C C . THR A 1 279 ? 22.415 -11.802 14.442 1.00 88.12 279 THR A C 1
ATOM 2160 O O . THR A 1 279 ? 22.324 -11.051 15.415 1.00 88.12 279 THR A O 1
ATOM 2163 N N . ALA A 1 280 ? 21.423 -11.924 13.554 1.00 87.88 280 ALA A N 1
ATOM 2164 C CA . ALA A 1 280 ? 20.155 -11.210 13.682 1.00 87.88 280 ALA A CA 1
ATOM 2165 C C . ALA A 1 280 ? 19.347 -11.673 14.902 1.00 87.88 280 ALA A C 1
ATOM 2167 O O . ALA A 1 280 ? 18.851 -10.833 15.655 1.00 87.88 280 ALA A O 1
ATOM 2168 N N . ALA A 1 281 ? 19.258 -12.986 15.129 1.00 87.56 281 ALA A N 1
ATOM 2169 C CA . ALA A 1 281 ? 18.556 -13.562 16.270 1.00 87.56 281 ALA A CA 1
ATOM 2170 C C . ALA A 1 281 ? 19.169 -13.094 17.600 1.00 87.56 281 ALA A C 1
ATOM 2172 O O . ALA A 1 281 ? 18.457 -12.557 18.448 1.00 87.56 281 ALA A O 1
ATOM 2173 N N . THR A 1 282 ? 20.496 -13.186 17.745 1.00 88.19 282 THR A N 1
ATOM 2174 C CA . THR A 1 282 ? 21.207 -12.720 18.947 1.00 88.19 282 THR A CA 1
ATOM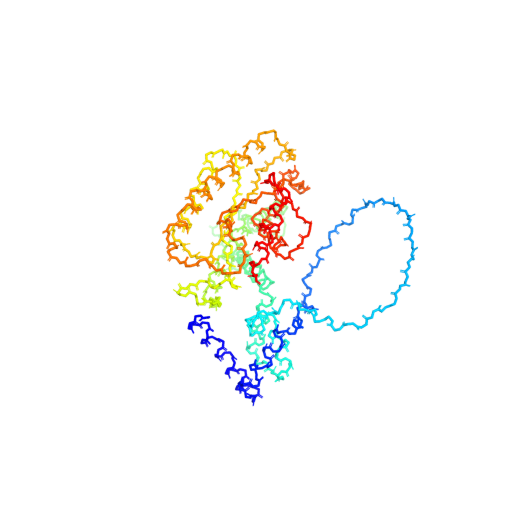 2175 C C . THR A 1 282 ? 21.029 -11.217 19.173 1.00 88.19 282 THR A C 1
ATOM 2177 O O . THR A 1 282 ? 20.844 -10.782 20.309 1.00 88.19 282 THR A O 1
ATOM 2180 N N . ALA A 1 283 ? 21.042 -10.400 18.115 1.00 88.62 283 ALA A N 1
ATOM 2181 C CA . ALA A 1 283 ? 20.855 -8.955 18.244 1.00 88.62 283 ALA A CA 1
ATOM 2182 C C . ALA A 1 283 ? 19.441 -8.578 18.726 1.00 88.62 283 ALA A C 1
ATOM 2184 O O . ALA A 1 283 ? 19.292 -7.666 19.542 1.00 88.62 283 ALA A O 1
ATOM 2185 N N . ILE A 1 284 ? 18.407 -9.285 18.258 1.00 88.81 284 ILE A N 1
ATOM 2186 C CA . ILE A 1 284 ? 17.021 -9.092 18.710 1.00 88.81 284 ILE A CA 1
ATOM 2187 C C . ILE A 1 284 ? 16.833 -9.604 20.140 1.00 88.81 284 ILE A C 1
ATOM 2189 O O . ILE A 1 284 ? 16.187 -8.936 20.947 1.00 88.81 284 ILE A O 1
ATOM 2193 N N . GLU A 1 285 ? 17.440 -10.736 20.492 1.00 88.00 285 GLU A N 1
ATOM 2194 C CA . GLU A 1 285 ? 17.394 -11.270 21.853 1.00 88.00 285 GLU A CA 1
ATOM 2195 C C . GLU A 1 285 ? 18.057 -10.319 22.859 1.00 88.00 285 GLU A C 1
ATOM 2197 O O . GLU A 1 285 ? 17.468 -10.005 23.892 1.00 88.00 285 GLU A O 1
ATOM 2202 N N . ALA A 1 286 ? 19.232 -9.776 22.530 1.00 88.12 286 ALA A N 1
ATOM 2203 C CA . ALA A 1 286 ? 19.901 -8.770 23.354 1.00 88.12 286 ALA A CA 1
ATOM 2204 C C . ALA A 1 286 ? 19.016 -7.531 23.579 1.00 88.12 286 ALA A C 1
ATOM 2206 O O . ALA A 1 286 ? 19.014 -6.937 24.660 1.00 88.12 286 ALA A O 1
ATOM 2207 N N . LEU A 1 287 ? 18.230 -7.154 22.569 1.00 86.81 287 LEU A N 1
ATOM 2208 C CA . LEU A 1 287 ? 17.291 -6.044 22.648 1.00 86.81 287 LEU A CA 1
ATOM 2209 C C . LEU A 1 287 ? 16.095 -6.395 23.555 1.00 86.81 287 LEU A C 1
ATOM 2211 O O . LEU A 1 287 ? 15.755 -5.609 24.439 1.00 86.81 287 LEU A O 1
ATOM 2215 N N . ASN A 1 288 ? 15.518 -7.593 23.423 1.00 87.00 288 ASN A N 1
ATOM 2216 C CA . ASN A 1 288 ? 14.481 -8.091 24.334 1.00 87.00 288 ASN A CA 1
ATOM 2217 C C . ASN A 1 288 ? 14.973 -8.130 25.790 1.00 87.00 288 ASN A C 1
ATOM 2219 O O . ASN A 1 288 ? 14.276 -7.646 26.678 1.00 87.00 288 ASN A O 1
ATOM 2223 N N . GLN A 1 289 ? 16.189 -8.621 26.043 1.00 86.62 289 GLN A N 1
ATOM 2224 C CA . GLN A 1 289 ? 16.781 -8.657 27.386 1.00 86.62 289 GLN A CA 1
ATOM 2225 C C . GLN A 1 289 ? 16.967 -7.248 27.969 1.00 86.62 289 GLN A C 1
ATOM 2227 O O . GLN A 1 289 ? 16.635 -7.008 29.130 1.00 86.62 289 GLN A O 1
ATOM 2232 N N . LYS A 1 290 ? 17.443 -6.294 27.157 1.00 86.00 290 LYS A N 1
ATOM 2233 C CA . LYS A 1 290 ? 17.632 -4.893 27.563 1.00 86.00 290 LYS A CA 1
ATOM 2234 C C . LYS A 1 290 ? 16.332 -4.247 28.048 1.00 86.00 290 LYS A C 1
ATOM 2236 O O . LYS A 1 290 ? 16.353 -3.509 29.032 1.00 86.00 290 LYS A O 1
ATOM 2241 N N . TYR A 1 291 ? 15.216 -4.504 27.367 1.00 83.00 291 TYR A N 1
ATOM 2242 C CA . TYR A 1 291 ? 13.929 -3.888 27.701 1.00 83.00 291 TYR A CA 1
ATOM 2243 C C . TYR A 1 291 ? 13.089 -4.702 28.693 1.00 83.00 291 TYR A C 1
ATOM 2245 O O . TYR A 1 291 ? 12.328 -4.098 29.442 1.00 83.00 291 TYR A O 1
ATOM 2253 N N . ALA A 1 292 ? 13.296 -6.018 28.805 1.00 75.12 292 ALA A N 1
ATOM 2254 C CA . ALA A 1 292 ? 12.650 -6.851 29.823 1.00 75.12 292 ALA A CA 1
ATOM 2255 C C . ALA A 1 292 ? 12.994 -6.419 31.261 1.00 75.12 292 ALA A C 1
ATOM 2257 O O . ALA A 1 292 ? 12.177 -6.569 32.167 1.00 75.12 292 ALA A O 1
ATOM 2258 N N . ILE A 1 293 ? 14.196 -5.870 31.474 1.00 61.09 293 ILE A N 1
ATOM 2259 C CA . ILE A 1 293 ? 14.637 -5.356 32.779 1.00 61.09 293 ILE A CA 1
ATOM 2260 C C . ILE A 1 293 ? 13.877 -4.072 33.143 1.00 61.09 293 ILE A C 1
ATOM 2262 O O . ILE A 1 293 ? 13.416 -3.932 34.269 1.00 61.09 293 ILE A O 1
ATOM 2266 N N . LEU A 1 294 ? 13.686 -3.166 32.181 1.00 57.78 294 LEU A N 1
ATOM 2267 C CA . LEU A 1 294 ? 13.027 -1.875 32.410 1.00 57.78 294 LEU A CA 1
ATOM 2268 C C . LEU A 1 294 ? 11.534 -2.026 32.726 1.00 57.78 294 LEU A C 1
ATOM 2270 O O . LEU A 1 294 ? 11.007 -1.290 33.551 1.00 57.78 294 LEU A O 1
ATOM 2274 N N . SER A 1 295 ? 10.866 -3.009 32.118 1.00 55.34 295 SER A N 1
ATOM 2275 C CA . SER A 1 295 ? 9.453 -3.302 32.387 1.00 55.34 295 SER A CA 1
ATOM 2276 C C . SER A 1 295 ? 9.189 -3.823 33.804 1.00 55.34 295 SER A C 1
ATOM 2278 O O . SER A 1 295 ? 8.052 -3.765 34.252 1.00 55.34 295 SER A O 1
ATOM 2280 N N . ARG A 1 296 ? 10.209 -4.328 34.516 1.00 50.78 296 ARG A N 1
ATOM 2281 C CA . ARG A 1 296 ? 10.073 -4.780 35.913 1.00 50.78 296 ARG A CA 1
ATOM 2282 C C . ARG A 1 296 ? 10.208 -3.655 36.939 1.00 50.78 296 ARG A C 1
ATOM 2284 O O . ARG A 1 296 ? 9.686 -3.808 38.036 1.00 50.78 296 ARG A O 1
ATOM 2291 N N . ASP A 1 297 ? 10.898 -2.567 36.601 1.00 44.72 297 ASP A N 1
ATOM 2292 C CA . ASP A 1 297 ? 11.167 -1.464 37.536 1.00 44.72 297 ASP A CA 1
ATOM 2293 C C . ASP A 1 297 ? 10.087 -0.364 37.500 1.00 44.72 297 ASP A C 1
ATOM 2295 O O . ASP A 1 297 ? 9.908 0.338 38.493 1.00 44.72 297 ASP A O 1
ATOM 2299 N N . ASP A 1 298 ? 9.353 -0.216 36.388 1.00 46.91 298 ASP A N 1
ATOM 2300 C CA . ASP A 1 298 ? 8.278 0.788 36.247 1.00 46.91 298 ASP A CA 1
ATOM 2301 C C . ASP A 1 298 ? 6.927 0.317 36.825 1.00 46.91 298 ASP A C 1
ATOM 2303 O O . ASP A 1 298 ? 6.035 1.134 37.063 1.00 46.91 298 ASP A O 1
ATOM 2307 N N . ASP A 1 299 ? 6.772 -0.985 37.093 1.00 45.03 299 ASP A N 1
ATOM 2308 C CA . ASP A 1 299 ? 5.538 -1.564 37.627 1.00 45.03 299 ASP A CA 1
ATOM 2309 C C . ASP A 1 299 ? 5.673 -1.819 39.138 1.00 45.03 299 ASP A C 1
ATOM 2311 O O . ASP A 1 299 ? 5.897 -2.929 39.615 1.00 45.03 299 ASP A O 1
ATOM 2315 N N . GLY A 1 300 ? 5.509 -0.754 39.928 1.00 43.00 300 GLY A N 1
ATOM 2316 C CA . GLY A 1 300 ? 5.204 -0.838 41.364 1.00 43.00 300 GLY A CA 1
ATOM 2317 C C . GLY A 1 300 ? 3.776 -1.339 41.645 1.00 43.00 300 GLY A C 1
ATOM 2318 O O . GLY A 1 300 ? 3.164 -0.916 42.627 1.00 43.00 300 GLY A O 1
ATOM 2319 N N . GLY A 1 301 ? 3.225 -2.164 40.752 1.00 38.91 301 GLY A N 1
ATOM 2320 C CA . GLY A 1 301 ? 1.860 -2.669 40.742 1.00 38.91 301 GLY A CA 1
ATOM 2321 C C . GLY A 1 301 ? 1.790 -4.136 41.156 1.00 38.91 301 GLY A C 1
ATOM 2322 O O . GLY A 1 301 ? 2.639 -4.953 40.811 1.00 38.91 301 GLY A O 1
ATOM 2323 N N . GLU A 1 302 ? 0.775 -4.454 41.951 1.00 34.56 302 GLU A N 1
ATOM 2324 C CA . GLU A 1 302 ? 0.491 -5.782 42.487 1.00 34.56 302 GLU A CA 1
ATOM 2325 C C . GLU A 1 302 ? 0.471 -6.876 41.406 1.00 34.56 302 GLU A C 1
ATOM 2327 O O . GLU A 1 302 ? -0.081 -6.708 40.320 1.00 34.56 302 GLU A O 1
ATOM 2332 N N . ILE A 1 303 ? 1.034 -8.034 41.758 1.00 37.72 303 ILE A N 1
ATOM 2333 C CA . ILE A 1 303 ? 0.972 -9.280 40.989 1.00 37.72 303 ILE A CA 1
ATOM 2334 C C . ILE A 1 303 ? -0.505 -9.586 40.677 1.00 37.72 303 ILE A C 1
ATOM 2336 O O . ILE A 1 303 ? -1.269 -9.810 41.620 1.00 37.72 303 ILE A O 1
ATOM 2340 N N . PRO A 1 304 ? -0.946 -9.653 39.406 1.00 39.91 304 PRO A N 1
ATOM 2341 C CA . PRO A 1 304 ? -2.280 -10.146 39.114 1.00 39.91 304 PRO A CA 1
ATOM 2342 C C . PRO A 1 304 ? -2.362 -11.625 39.516 1.00 39.91 304 PRO A C 1
ATOM 2344 O O . PRO A 1 304 ? -1.597 -12.466 39.050 1.00 39.91 304 PRO A O 1
ATOM 2347 N N . GLU A 1 305 ? -3.322 -11.937 40.387 1.00 35.00 305 GLU A N 1
ATOM 2348 C CA . GLU A 1 305 ? -3.573 -13.246 41.018 1.00 35.00 305 GLU A CA 1
ATOM 2349 C C . GLU A 1 305 ? -3.957 -14.372 40.029 1.00 35.00 305 GLU A C 1
ATOM 2351 O O . GLU A 1 305 ? -4.205 -15.510 40.419 1.00 35.00 305 GLU A O 1
ATOM 2356 N N . ASN A 1 306 ? -3.965 -14.082 38.727 1.00 32.28 306 ASN A N 1
ATOM 2357 C CA . ASN A 1 306 ? -4.276 -15.027 37.666 1.00 32.28 306 ASN A CA 1
ATOM 2358 C C . ASN A 1 306 ? -3.001 -15.280 36.860 1.00 32.28 306 ASN A C 1
ATOM 2360 O O . ASN A 1 306 ? -2.585 -14.426 36.083 1.00 32.28 306 ASN A O 1
ATOM 2364 N N . GLY A 1 307 ? -2.381 -16.444 37.074 1.00 31.34 307 GLY A N 1
ATOM 2365 C CA . GLY A 1 307 ? -1.099 -16.860 36.496 1.00 31.34 307 GLY A CA 1
ATOM 2366 C C . GLY A 1 307 ? -1.069 -16.958 34.968 1.00 31.34 307 GLY A C 1
ATOM 2367 O O . GLY A 1 307 ? -0.950 -18.052 34.414 1.00 31.34 307 GLY A O 1
ATOM 2368 N N . HIS A 1 308 ? -1.128 -15.821 34.280 1.00 32.59 308 HIS A N 1
ATOM 2369 C CA . HIS A 1 308 ? -0.746 -15.705 32.883 1.00 32.59 308 HIS A CA 1
ATOM 2370 C C . HIS A 1 308 ? 0.759 -15.409 32.795 1.00 32.59 308 HIS A C 1
ATOM 2372 O O . HIS A 1 308 ? 1.237 -14.440 33.387 1.00 32.59 308 HIS A O 1
ATOM 2378 N N . PRO A 1 309 ? 1.537 -16.269 32.115 1.00 37.81 309 PRO A N 1
ATOM 2379 C CA . PRO A 1 309 ? 2.982 -16.140 32.044 1.00 37.81 309 PRO A CA 1
ATOM 2380 C C . PRO A 1 309 ? 3.324 -15.077 30.998 1.00 37.81 309 PRO A C 1
ATOM 2382 O O . PRO A 1 309 ? 3.589 -15.408 29.851 1.00 37.81 309 PRO A O 1
ATOM 2385 N N . GLU A 1 310 ? 3.274 -13.792 31.336 1.00 42.81 310 GLU A N 1
ATOM 2386 C CA . GLU A 1 310 ? 3.474 -12.737 30.331 1.00 42.81 310 GLU A CA 1
ATOM 2387 C C . GLU A 1 310 ? 4.880 -12.126 30.400 1.00 42.81 310 GLU A C 1
ATOM 2389 O O . GLU A 1 310 ? 5.059 -10.920 30.518 1.00 42.81 310 GLU A O 1
ATOM 2394 N N . CYS A 1 311 ? 5.910 -12.963 30.228 1.00 43.19 311 CYS A N 1
ATOM 2395 C CA . CYS A 1 311 ? 7.141 -12.512 29.567 1.00 43.19 311 CYS A CA 1
ATOM 2396 C C . CYS A 1 311 ? 6.875 -12.446 28.054 1.00 43.19 311 CYS A C 1
ATOM 2398 O O . CYS A 1 311 ? 7.451 -13.205 27.282 1.00 43.19 311 CYS A O 1
ATOM 2400 N N . ALA A 1 312 ? 5.944 -11.591 27.629 1.00 60.16 312 ALA A N 1
ATOM 2401 C CA . ALA A 1 312 ? 5.695 -11.377 26.212 1.00 60.16 312 ALA A CA 1
ATOM 2402 C C . ALA A 1 312 ? 6.867 -10.574 25.631 1.00 60.16 312 ALA A C 1
ATOM 2404 O O . ALA A 1 312 ? 7.098 -9.428 26.021 1.00 60.16 312 ALA A O 1
ATOM 2405 N N . SER A 1 313 ? 7.633 -11.189 24.729 1.00 70.00 313 SER A N 1
ATOM 2406 C CA . SER A 1 313 ? 8.724 -10.516 24.021 1.00 70.00 313 SER A CA 1
ATOM 2407 C C . SER A 1 313 ? 8.191 -9.302 23.250 1.00 70.00 313 SER A C 1
ATOM 2409 O O . SER A 1 313 ? 7.144 -9.371 22.612 1.00 70.00 313 SER A O 1
ATOM 2411 N N . ILE A 1 314 ? 8.899 -8.171 23.299 1.00 81.25 314 ILE A N 1
ATOM 2412 C CA . ILE A 1 314 ? 8.488 -6.940 22.596 1.00 81.25 314 ILE A CA 1
ATOM 2413 C C . ILE A 1 314 ? 8.911 -7.006 21.122 1.00 81.25 314 ILE A C 1
ATOM 2415 O O . ILE A 1 314 ? 8.228 -6.481 20.237 1.00 81.25 314 ILE A O 1
ATOM 2419 N N . PHE A 1 315 ? 10.044 -7.658 20.856 1.00 87.06 315 PHE A N 1
ATOM 2420 C CA . PHE A 1 315 ? 10.680 -7.721 19.550 1.00 87.06 315 PHE A CA 1
ATOM 2421 C C . PHE A 1 315 ? 10.718 -9.154 19.035 1.00 87.06 315 PHE A C 1
ATOM 2423 O O . PHE A 1 315 ? 11.119 -10.076 19.744 1.00 87.06 315 PHE A O 1
ATOM 2430 N N . TYR A 1 316 ? 10.346 -9.323 17.772 1.00 85.25 316 TYR A N 1
ATOM 2431 C CA . TYR A 1 316 ? 10.316 -10.608 17.090 1.00 85.25 316 TYR A CA 1
ATOM 2432 C C . TYR A 1 316 ? 11.156 -10.555 15.812 1.00 85.25 316 TYR A C 1
ATOM 2434 O O . TYR A 1 316 ? 11.263 -9.523 15.143 1.00 85.25 316 TYR A O 1
ATOM 2442 N N . PHE A 1 317 ? 11.735 -11.696 15.453 1.00 85.88 317 PHE A N 1
ATOM 2443 C CA . PHE A 1 317 ? 12.464 -11.883 14.207 1.00 85.88 317 PHE A CA 1
ATOM 2444 C C . PHE A 1 317 ? 11.802 -12.994 13.400 1.00 85.88 317 PHE A C 1
ATOM 2446 O O . PHE A 1 317 ? 11.642 -14.112 13.880 1.00 85.88 317 PHE A O 1
ATOM 2453 N N . LEU A 1 318 ? 11.398 -12.673 12.174 1.00 84.81 318 LEU A N 1
ATOM 2454 C CA . LEU A 1 318 ? 10.805 -13.617 11.236 1.00 84.81 318 LEU A CA 1
ATOM 2455 C C . LEU A 1 318 ? 11.609 -13.568 9.943 1.00 84.81 318 LEU A C 1
ATOM 2457 O O . LEU A 1 318 ? 11.707 -12.521 9.297 1.00 84.81 318 LEU A O 1
ATOM 2461 N N . HIS A 1 319 ? 12.178 -14.704 9.560 1.00 84.00 319 HIS A N 1
ATOM 2462 C CA . HIS A 1 319 ? 12.987 -14.824 8.355 1.00 84.00 319 HIS A CA 1
ATOM 2463 C C . HIS A 1 319 ? 12.349 -15.795 7.366 1.00 84.00 319 HIS A C 1
ATOM 2465 O O . HIS A 1 319 ? 11.838 -16.829 7.783 1.00 84.00 319 HIS A O 1
ATOM 2471 N N . ARG A 1 320 ? 12.375 -15.493 6.064 1.00 84.25 320 ARG A N 1
ATOM 2472 C CA . ARG A 1 320 ? 11.847 -16.383 5.014 1.00 84.25 320 ARG A CA 1
ATOM 2473 C C . ARG A 1 320 ? 12.960 -16.999 4.181 1.00 84.25 320 ARG A C 1
ATOM 2475 O O . ARG A 1 320 ? 13.851 -16.294 3.716 1.00 84.25 320 ARG A O 1
ATOM 2482 N N . ARG A 1 321 ? 12.830 -18.297 3.893 1.00 82.19 321 ARG A N 1
ATOM 2483 C CA . ARG A 1 321 ? 13.737 -19.007 2.980 1.00 82.19 321 ARG A CA 1
ATOM 2484 C C . ARG A 1 321 ? 13.639 -18.490 1.547 1.00 82.19 321 ARG A C 1
ATOM 2486 O O . ARG A 1 321 ? 12.579 -18.026 1.115 1.00 82.19 321 ARG A O 1
ATOM 2493 N N . ARG A 1 322 ? 14.726 -18.627 0.780 1.00 84.31 322 ARG A N 1
ATOM 2494 C CA . ARG A 1 322 ? 14.684 -18.398 -0.669 1.00 84.31 322 ARG A CA 1
ATOM 2495 C C . ARG A 1 322 ? 13.849 -19.497 -1.327 1.00 84.31 322 ARG A C 1
ATOM 2497 O O . ARG A 1 322 ? 13.970 -20.665 -0.980 1.00 84.31 322 ARG A O 1
ATOM 2504 N N . LEU A 1 323 ? 13.024 -19.126 -2.299 1.00 83.31 323 LEU A N 1
ATOM 2505 C CA . LEU A 1 323 ? 12.283 -20.062 -3.140 1.00 83.31 323 LEU A CA 1
ATOM 2506 C C . LEU A 1 323 ? 12.702 -19.874 -4.595 1.00 83.31 323 LEU A C 1
ATOM 2508 O O . LEU A 1 323 ? 13.020 -18.764 -5.029 1.00 83.31 323 LEU A O 1
ATOM 2512 N N . TRP A 1 324 ? 12.703 -20.961 -5.361 1.00 82.88 324 TRP A N 1
ATOM 2513 C CA . TRP A 1 324 ? 13.027 -20.902 -6.779 1.00 82.88 324 TRP A CA 1
ATOM 2514 C C . TRP A 1 324 ? 11.956 -20.130 -7.556 1.00 82.88 324 TRP A C 1
ATOM 2516 O O . TRP A 1 324 ? 10.775 -20.485 -7.531 1.00 82.88 324 TRP A O 1
ATOM 2526 N N . ASN A 1 325 ? 12.369 -19.094 -8.287 1.00 83.25 325 ASN A N 1
ATOM 2527 C CA . ASN A 1 325 ? 11.501 -18.356 -9.195 1.00 83.25 325 ASN A CA 1
ATOM 2528 C C . ASN A 1 325 ? 11.787 -18.763 -10.654 1.00 83.25 325 ASN A C 1
ATOM 2530 O O . ASN A 1 325 ? 12.842 -18.404 -11.186 1.00 83.25 325 ASN A O 1
ATOM 2534 N N . PRO A 1 326 ? 10.855 -19.447 -11.349 1.00 82.38 326 PRO A N 1
ATOM 2535 C CA . PRO A 1 326 ? 11.073 -19.897 -12.724 1.00 82.38 326 PRO A CA 1
ATOM 2536 C C . PRO A 1 326 ? 11.170 -18.745 -13.738 1.00 82.38 326 PRO A C 1
ATOM 2538 O O . PRO A 1 326 ? 11.830 -18.900 -14.765 1.00 82.38 326 PRO A O 1
ATOM 2541 N N . SER A 1 327 ? 10.555 -17.590 -13.455 1.00 81.69 327 SER A N 1
ATOM 2542 C CA . SER A 1 327 ? 10.547 -16.427 -14.353 1.00 81.69 327 SER A CA 1
ATOM 2543 C C . SER A 1 327 ? 11.869 -15.659 -14.323 1.00 81.69 327 SER A C 1
ATOM 2545 O O . SER A 1 327 ? 12.362 -15.249 -15.370 1.00 81.69 327 SER A O 1
ATOM 2547 N N . GLU A 1 328 ? 12.453 -15.478 -13.133 1.00 79.50 328 GLU A N 1
ATOM 2548 C CA . GLU A 1 328 ? 13.741 -14.783 -12.953 1.00 79.50 328 GLU A CA 1
ATOM 2549 C C . GLU A 1 328 ? 14.944 -15.752 -12.959 1.00 79.50 328 GLU A C 1
ATOM 2551 O O . GLU A 1 328 ? 16.084 -15.300 -13.040 1.00 79.50 328 GLU A O 1
ATOM 2556 N N . ARG A 1 329 ? 14.699 -17.075 -12.924 1.00 84.62 329 ARG A N 1
ATOM 2557 C CA . ARG A 1 329 ? 15.708 -18.153 -12.834 1.00 84.62 329 ARG A CA 1
ATOM 2558 C C . ARG A 1 329 ? 16.691 -17.964 -11.674 1.00 84.62 329 ARG A C 1
ATOM 2560 O O . ARG A 1 329 ? 17.885 -18.206 -11.825 1.00 84.62 329 ARG A O 1
ATOM 2567 N N . LYS A 1 330 ? 16.176 -17.509 -10.531 1.00 85.44 330 LYS A N 1
ATOM 2568 C CA . LYS A 1 330 ? 16.941 -17.238 -9.309 1.00 85.44 330 LYS A CA 1
ATOM 2569 C C . LYS A 1 330 ? 16.187 -17.711 -8.075 1.00 85.44 330 LYS A C 1
ATOM 2571 O O . LYS A 1 330 ? 14.955 -17.775 -8.076 1.00 85.44 330 LYS A O 1
ATOM 2576 N N . TRP A 1 331 ? 16.934 -17.993 -7.015 1.00 82.88 331 TRP A N 1
ATOM 2577 C CA . TRP A 1 331 ? 16.410 -18.218 -5.675 1.00 82.88 331 TRP A CA 1
ATOM 2578 C C . TRP A 1 331 ? 16.197 -16.869 -4.996 1.00 82.88 331 TRP A C 1
ATOM 2580 O O . TRP A 1 331 ? 17.138 -16.100 -4.809 1.00 82.88 331 TRP A O 1
ATOM 2590 N N . MET A 1 332 ? 14.950 -16.560 -4.651 1.00 82.88 332 MET A N 1
ATOM 2591 C CA . MET A 1 332 ? 14.570 -15.269 -4.076 1.00 82.88 332 MET A CA 1
ATOM 2592 C C . MET A 1 332 ? 13.342 -15.399 -3.172 1.00 82.88 332 MET A C 1
ATOM 2594 O O . MET A 1 332 ? 12.604 -16.382 -3.234 1.00 82.88 332 MET A O 1
ATOM 2598 N N . GLY A 1 333 ? 13.092 -14.394 -2.333 1.00 77.94 333 GLY A N 1
ATOM 2599 C CA . GLY A 1 333 ? 11.863 -14.329 -1.542 1.00 77.94 333 GLY A CA 1
ATOM 2600 C C . GLY A 1 333 ? 10.630 -14.183 -2.440 1.00 77.94 333 GLY A C 1
ATOM 2601 O O . GLY A 1 333 ? 10.557 -13.263 -3.266 1.00 77.94 333 GLY A O 1
ATOM 2602 N N . TRP A 1 334 ? 9.638 -15.070 -2.278 1.00 76.31 334 TRP A N 1
ATOM 2603 C CA . TRP A 1 334 ? 8.400 -15.017 -3.065 1.00 76.31 334 TRP A CA 1
ATOM 2604 C C . TRP A 1 334 ? 7.730 -13.645 -2.910 1.00 76.31 334 TRP A C 1
ATOM 2606 O O . TRP A 1 334 ? 7.551 -13.161 -1.789 1.00 76.31 334 TRP A O 1
ATOM 2616 N N . GLU A 1 335 ? 7.431 -13.017 -4.051 1.00 73.12 335 GLU A N 1
ATOM 2617 C CA . GLU A 1 335 ? 6.773 -11.714 -4.228 1.00 73.12 335 GLU A CA 1
ATOM 2618 C C . GLU A 1 335 ? 7.341 -10.536 -3.393 1.00 73.12 335 GLU A C 1
ATOM 2620 O O . GLU A 1 335 ? 6.626 -9.577 -3.073 1.00 73.12 335 GLU A O 1
ATOM 2625 N N . ARG A 1 336 ? 8.647 -10.576 -3.067 1.00 76.44 336 ARG A N 1
ATOM 2626 C CA . ARG A 1 336 ? 9.412 -9.517 -2.367 1.00 76.44 336 ARG A CA 1
ATOM 2627 C C . ARG A 1 336 ? 8.614 -8.905 -1.192 1.00 76.44 336 ARG A C 1
ATOM 2629 O O . ARG A 1 336 ? 8.178 -9.614 -0.287 1.00 76.44 336 ARG A O 1
ATOM 2636 N N . LYS A 1 337 ? 8.388 -7.577 -1.190 1.00 76.12 337 LYS A N 1
ATOM 2637 C CA . LYS A 1 337 ? 7.655 -6.857 -0.123 1.00 76.12 337 LYS A CA 1
ATOM 2638 C C . LYS A 1 337 ? 6.215 -7.349 0.061 1.00 76.12 337 LYS A C 1
ATOM 2640 O O . LYS A 1 337 ? 5.737 -7.380 1.190 1.00 76.12 337 LYS A O 1
ATOM 2645 N N . ARG A 1 338 ? 5.518 -7.702 -1.025 1.00 80.44 338 ARG A N 1
ATOM 2646 C CA . ARG A 1 338 ? 4.113 -8.138 -0.962 1.00 80.44 338 ARG A CA 1
ATOM 2647 C C . ARG A 1 338 ? 4.013 -9.532 -0.364 1.00 80.44 338 ARG A C 1
ATOM 2649 O O . ARG A 1 338 ? 3.217 -9.736 0.545 1.00 80.44 338 ARG A O 1
ATOM 2656 N N . GLY A 1 339 ? 4.865 -10.449 -0.818 1.00 79.50 339 GLY A N 1
ATOM 2657 C CA . GLY A 1 339 ? 4.856 -11.830 -0.346 1.00 79.50 339 GLY A CA 1
ATOM 2658 C C . GLY A 1 339 ? 5.234 -11.950 1.127 1.00 79.50 339 GLY A C 1
ATOM 2659 O O . GLY A 1 339 ? 4.572 -12.681 1.853 1.00 79.50 339 GLY A O 1
ATOM 2660 N N . LYS A 1 340 ? 6.193 -11.140 1.600 1.00 82.12 340 LYS A N 1
ATOM 2661 C CA . LYS A 1 340 ? 6.523 -10.991 3.029 1.00 82.12 340 LYS A CA 1
ATOM 2662 C C . LYS A 1 340 ? 5.285 -10.730 3.890 1.00 82.12 340 LYS A C 1
ATOM 2664 O O . LYS A 1 340 ? 5.000 -11.471 4.827 1.00 82.12 340 LYS A O 1
ATOM 2669 N N . LEU A 1 341 ? 4.540 -9.675 3.560 1.00 84.38 341 LEU A N 1
ATOM 2670 C CA . LEU A 1 341 ? 3.352 -9.277 4.318 1.00 84.38 341 LEU A CA 1
ATOM 2671 C C . LEU A 1 341 ? 2.203 -10.276 4.144 1.00 84.38 341 LEU A C 1
ATOM 2673 O O . LEU A 1 341 ? 1.440 -10.507 5.076 1.00 84.38 341 LEU A O 1
ATOM 2677 N N . HIS A 1 342 ? 2.085 -10.885 2.965 1.00 82.12 342 HIS A N 1
ATOM 2678 C CA . HIS A 1 342 ? 1.062 -11.886 2.692 1.00 82.12 342 HIS A CA 1
ATOM 2679 C C . HIS A 1 342 ? 1.273 -13.170 3.507 1.00 82.12 342 HIS A C 1
ATOM 2681 O O . HIS A 1 342 ? 0.326 -13.677 4.104 1.00 82.12 342 HIS A O 1
ATOM 2687 N N . GLU A 1 343 ? 2.502 -13.683 3.577 1.00 77.81 343 GLU A N 1
ATOM 2688 C CA . GLU A 1 343 ? 2.821 -14.828 4.433 1.00 77.81 343 GLU A CA 1
ATOM 2689 C C . GLU A 1 343 ? 2.669 -14.487 5.914 1.00 77.81 343 GLU A C 1
ATOM 2691 O O . GLU A 1 343 ? 2.122 -15.293 6.660 1.00 77.81 343 GLU A O 1
ATOM 2696 N N . LEU A 1 344 ? 3.062 -13.285 6.347 1.00 82.38 344 LEU A N 1
ATOM 2697 C CA . LEU A 1 344 ? 2.820 -12.861 7.726 1.00 82.38 344 LEU A CA 1
ATOM 2698 C C . LEU A 1 344 ? 1.319 -12.858 8.062 1.00 82.38 344 LEU A C 1
ATOM 2700 O O . LEU A 1 344 ? 0.919 -13.375 9.099 1.00 82.38 344 LEU A O 1
ATOM 2704 N N . ASN A 1 345 ? 0.471 -12.331 7.176 1.00 81.94 345 ASN A N 1
ATOM 2705 C CA . ASN A 1 345 ? -0.979 -12.369 7.375 1.00 81.94 345 ASN A CA 1
ATOM 2706 C C . ASN A 1 345 ? -1.515 -13.807 7.440 1.00 81.94 345 ASN A C 1
ATOM 2708 O O . ASN A 1 345 ? -2.430 -14.082 8.213 1.00 81.94 345 ASN A O 1
ATOM 2712 N N . GLN A 1 346 ? -0.957 -14.736 6.660 1.00 78.06 346 GLN A N 1
ATOM 2713 C CA . GLN A 1 346 ? -1.306 -16.155 6.765 1.00 78.06 346 GLN A CA 1
ATOM 2714 C C . GLN A 1 346 ? -0.861 -16.761 8.104 1.00 78.06 346 GLN A C 1
ATOM 2716 O O . GLN A 1 346 ? -1.653 -17.469 8.722 1.00 78.06 346 GLN A O 1
ATOM 2721 N N . LEU A 1 347 ? 0.338 -16.424 8.595 1.00 76.25 347 LEU A N 1
ATOM 2722 C CA . LEU A 1 347 ? 0.836 -16.842 9.911 1.00 76.25 347 LEU A CA 1
ATOM 2723 C C . LEU A 1 347 ? -0.083 -16.378 11.045 1.00 76.25 347 LEU A C 1
ATOM 2725 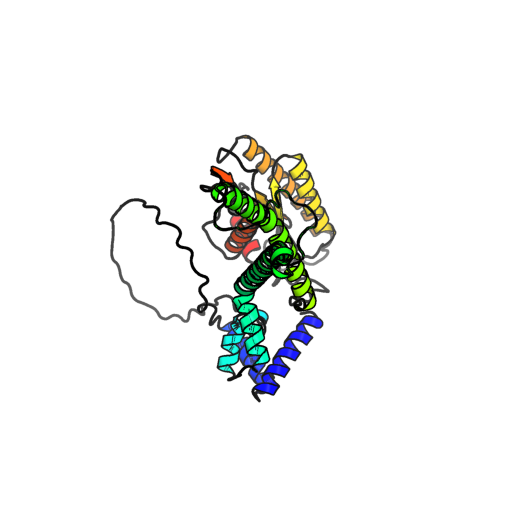O O . LEU A 1 347 ? -0.476 -17.181 11.892 1.00 76.25 347 LEU A O 1
ATOM 2729 N N . LEU A 1 348 ? -0.479 -15.102 11.026 1.00 75.56 348 LEU A N 1
ATOM 2730 C CA . LEU A 1 348 ? -1.387 -14.518 12.018 1.00 75.56 348 LEU A CA 1
ATOM 2731 C C . LEU A 1 348 ? -2.790 -15.143 11.962 1.00 75.56 348 LEU A C 1
ATOM 2733 O O . LEU A 1 348 ? -3.455 -15.263 12.986 1.00 75.56 348 LEU A O 1
ATOM 2737 N N . ARG A 1 349 ? -3.228 -15.603 10.782 1.00 70.56 349 ARG A N 1
ATOM 2738 C CA . ARG A 1 349 ? -4.504 -16.313 10.588 1.00 70.56 349 ARG A CA 1
ATOM 2739 C C . ARG A 1 349 ? -4.441 -17.812 10.905 1.00 70.56 349 ARG A C 1
ATOM 2741 O O . ARG A 1 349 ? -5.463 -18.482 10.777 1.00 70.56 349 ARG A O 1
ATOM 2748 N N . GLY A 1 350 ? -3.282 -18.334 11.311 1.00 66.94 350 GLY A N 1
ATOM 2749 C CA . GLY A 1 350 ? -3.098 -19.751 11.632 1.00 66.94 350 GLY A CA 1
ATOM 2750 C C . GLY A 1 350 ? -2.972 -20.665 10.411 1.00 66.94 350 GLY A C 1
ATOM 2751 O O . GLY A 1 350 ? -3.356 -21.823 10.492 1.00 66.94 350 GLY A O 1
ATOM 2752 N N . GLY A 1 351 ? -2.485 -20.156 9.276 1.00 66.69 351 GLY A N 1
ATOM 2753 C CA . GLY A 1 351 ? -2.136 -20.989 8.124 1.00 66.69 351 GLY A CA 1
ATOM 2754 C C . GLY A 1 351 ? -0.815 -21.735 8.337 1.00 66.69 351 GLY A C 1
ATOM 2755 O O . GLY A 1 351 ? 0.137 -21.161 8.862 1.00 66.69 351 GLY A O 1
ATOM 2756 N N . ASP A 1 352 ? -0.749 -22.990 7.887 1.00 54.94 352 ASP A N 1
ATOM 2757 C CA . ASP A 1 352 ? 0.371 -23.903 8.179 1.00 54.94 352 ASP A CA 1
ATOM 2758 C C . ASP A 1 352 ? 1.402 -24.037 7.035 1.00 54.94 352 ASP A C 1
ATOM 2760 O O . ASP A 1 352 ? 2.424 -24.697 7.195 1.00 54.94 352 ASP A O 1
ATOM 2764 N N . ASN A 1 353 ? 1.170 -23.412 5.872 1.00 58.50 353 ASN A N 1
ATOM 2765 C CA . ASN A 1 353 ? 2.026 -23.551 4.682 1.00 58.50 353 ASN A CA 1
ATOM 2766 C C . ASN A 1 353 ? 2.830 -22.269 4.399 1.00 58.50 353 ASN A C 1
ATOM 2768 O O . ASN A 1 353 ? 2.492 -21.488 3.508 1.00 58.50 353 ASN A O 1
ATOM 2772 N N . LEU A 1 354 ? 3.860 -22.019 5.210 1.00 68.00 354 LEU A N 1
ATOM 2773 C CA . LEU A 1 354 ? 4.622 -20.766 5.209 1.00 68.00 354 LEU A CA 1
ATOM 2774 C C . LEU A 1 354 ? 6.099 -20.989 4.885 1.00 68.00 354 LEU A C 1
ATOM 2776 O O . LEU A 1 354 ? 6.676 -22.023 5.215 1.00 68.00 354 LEU A O 1
ATOM 2780 N N . SER A 1 355 ? 6.734 -19.985 4.277 1.00 60.31 355 SER A N 1
ATOM 2781 C CA . SER A 1 355 ? 8.164 -20.017 3.942 1.00 60.31 355 SER A CA 1
ATOM 2782 C C . SER A 1 355 ? 9.044 -19.488 5.076 1.00 60.31 355 SER A C 1
ATOM 2784 O O . SER A 1 355 ? 10.252 -19.331 4.891 1.00 60.31 355 SER A O 1
ATOM 2786 N N . PHE A 1 356 ? 8.458 -19.188 6.238 1.00 67.62 356 PHE A N 1
ATOM 2787 C CA . PHE A 1 356 ? 9.197 -18.729 7.405 1.00 67.62 356 PHE A CA 1
ATOM 2788 C C . PHE A 1 356 ? 10.102 -19.833 7.943 1.00 67.62 356 PHE A C 1
ATOM 2790 O O . PHE A 1 356 ? 9.640 -20.913 8.300 1.00 67.62 356 PHE A O 1
ATOM 2797 N N . MET A 1 357 ? 11.395 -19.538 8.015 1.00 57.66 357 MET A N 1
ATOM 2798 C CA . MET A 1 357 ? 12.348 -20.331 8.767 1.00 57.66 357 MET A CA 1
ATOM 2799 C C . MET A 1 357 ? 12.132 -20.042 10.252 1.00 57.66 357 MET A C 1
ATOM 2801 O O . MET A 1 357 ? 12.233 -18.899 10.705 1.00 57.66 357 MET A O 1
ATOM 2805 N N . THR A 1 358 ? 11.805 -21.079 11.015 1.00 51.09 358 THR A N 1
ATOM 2806 C CA . THR A 1 358 ? 11.701 -20.999 12.471 1.00 51.09 358 THR A CA 1
ATOM 2807 C C . THR A 1 358 ? 13.106 -21.023 13.065 1.00 51.09 358 THR A C 1
ATOM 2809 O O . THR A 1 358 ? 13.614 -22.079 13.421 1.00 51.09 358 THR A O 1
ATOM 2812 N N . LEU A 1 359 ? 13.754 -19.864 13.155 1.00 43.62 359 LEU A N 1
ATOM 2813 C CA . LEU A 1 359 ? 15.009 -19.722 13.891 1.00 43.62 359 LEU A CA 1
ATOM 2814 C C . LEU A 1 359 ? 14.737 -19.182 15.288 1.00 43.62 359 LEU A C 1
ATOM 2816 O O . LEU A 1 359 ? 14.825 -17.981 15.510 1.00 43.62 359 LEU A O 1
ATOM 2820 N N . THR A 1 360 ? 14.404 -20.075 16.222 1.00 35.06 360 THR A N 1
ATOM 2821 C CA . THR A 1 360 ? 14.958 -20.058 17.589 1.00 35.06 360 THR A CA 1
ATOM 2822 C C . THR A 1 360 ? 14.742 -21.435 18.228 1.00 35.06 360 THR A C 1
ATOM 2824 O O . THR A 1 360 ? 13.627 -21.955 18.270 1.00 35.06 360 THR A O 1
ATOM 2827 N N . ASP A 1 361 ? 15.832 -22.019 18.715 1.00 30.83 361 ASP A N 1
ATOM 2828 C CA . ASP A 1 361 ? 16.000 -23.381 19.231 1.00 30.83 361 ASP A CA 1
ATOM 2829 C C . ASP A 1 361 ? 15.324 -23.631 20.597 1.00 30.83 361 ASP A C 1
ATOM 2831 O O . ASP A 1 361 ? 15.959 -24.008 21.579 1.00 30.83 361 ASP A O 1
ATOM 2835 N N . ARG A 1 362 ? 14.007 -23.405 20.684 1.00 35.06 362 ARG A N 1
ATOM 2836 C CA . ARG A 1 362 ? 13.163 -23.864 21.801 1.00 35.06 362 ARG A CA 1
ATOM 2837 C C . ARG A 1 362 ? 11.769 -24.224 21.309 1.00 35.06 362 ARG A C 1
ATOM 2839 O O . ARG A 1 362 ? 10.810 -23.501 21.560 1.00 35.06 362 ARG A O 1
ATOM 2846 N N . ALA A 1 363 ? 11.649 -25.394 20.683 1.00 31.50 363 ALA A N 1
ATOM 2847 C CA . ALA A 1 363 ? 10.410 -25.966 20.135 1.00 31.50 363 ALA A CA 1
ATOM 2848 C C . ALA A 1 363 ? 9.184 -25.991 21.088 1.00 31.50 363 ALA A C 1
ATOM 2850 O O . ALA A 1 363 ? 8.065 -26.225 20.636 1.00 31.50 363 ALA A O 1
ATOM 2851 N N . ASN A 1 364 ? 9.362 -25.710 22.386 1.00 30.53 364 ASN A N 1
ATOM 2852 C CA . ASN A 1 364 ? 8.281 -25.620 23.370 1.00 30.53 364 ASN A CA 1
ATOM 2853 C C . ASN A 1 364 ? 7.886 -24.179 23.766 1.00 30.53 364 ASN A C 1
ATOM 2855 O O . ASN A 1 364 ? 6.773 -23.990 24.246 1.00 30.53 364 ASN A O 1
ATOM 2859 N N . GLU A 1 365 ? 8.729 -23.164 23.531 1.00 37.00 365 GLU A N 1
ATOM 2860 C CA . GLU A 1 365 ? 8.418 -21.743 23.804 1.00 37.00 365 GLU A CA 1
ATOM 2861 C C . GLU A 1 365 ? 7.914 -21.023 22.533 1.00 37.00 365 GLU A C 1
ATOM 2863 O O . GLU A 1 365 ? 7.038 -20.163 22.606 1.00 37.00 365 GLU A O 1
ATOM 2868 N N . THR A 1 366 ? 8.328 -21.467 21.339 1.00 41.00 366 THR A N 1
ATOM 2869 C CA . THR A 1 366 ? 7.933 -20.859 20.050 1.00 41.00 366 THR A CA 1
ATOM 2870 C C . THR A 1 366 ? 6.444 -21.008 19.729 1.00 41.00 366 THR A C 1
ATOM 2872 O O . THR A 1 366 ? 5.858 -20.137 19.090 1.00 41.00 366 THR A O 1
ATOM 2875 N N . ASN A 1 367 ? 5.798 -22.086 20.190 1.00 38.41 367 ASN A N 1
ATOM 2876 C CA . ASN A 1 367 ? 4.345 -22.232 20.066 1.00 38.41 367 ASN A CA 1
ATOM 2877 C C . ASN A 1 367 ? 3.593 -21.234 20.957 1.00 38.41 367 ASN A C 1
ATOM 2879 O O . ASN A 1 367 ? 2.503 -20.814 20.583 1.00 38.41 367 ASN A O 1
ATOM 2883 N N . ALA A 1 368 ? 4.169 -20.825 22.092 1.00 38.09 368 ALA A N 1
ATOM 2884 C CA . ALA A 1 368 ? 3.584 -19.817 22.971 1.00 38.09 368 ALA A CA 1
ATOM 2885 C C . ALA A 1 368 ? 3.783 -18.399 22.409 1.00 38.09 368 ALA A C 1
ATOM 2887 O O . ALA A 1 368 ? 2.837 -17.617 22.399 1.00 38.09 368 ALA A O 1
ATOM 2888 N N . ASP A 1 369 ? 4.955 -18.104 21.841 1.00 46.22 369 ASP A N 1
ATOM 2889 C CA . ASP A 1 369 ? 5.261 -16.813 21.209 1.00 46.22 369 ASP A CA 1
ATOM 2890 C C . ASP A 1 369 ? 4.500 -16.591 19.892 1.00 46.22 369 ASP A C 1
ATOM 2892 O O . ASP A 1 369 ? 3.940 -15.518 19.653 1.00 46.22 369 ASP A O 1
ATOM 2896 N N . LEU A 1 370 ? 4.383 -17.625 19.053 1.00 50.75 370 LEU A N 1
ATOM 2897 C CA . LEU A 1 370 ? 3.518 -17.583 17.872 1.00 50.75 370 LEU A CA 1
ATOM 2898 C C . LEU A 1 370 ? 2.033 -17.577 18.264 1.00 50.75 370 LEU A C 1
ATOM 2900 O O . LEU A 1 370 ? 1.237 -16.936 17.581 1.00 50.75 370 LEU A O 1
ATOM 2904 N N . ALA A 1 371 ? 1.637 -18.224 19.368 1.00 48.19 371 ALA A N 1
ATOM 2905 C CA . ALA A 1 371 ? 0.281 -18.101 19.908 1.00 48.19 371 ALA A CA 1
ATOM 2906 C C . ALA A 1 371 ? -0.007 -16.691 20.447 1.00 48.19 371 ALA A C 1
ATOM 2908 O O . ALA A 1 371 ? -1.116 -16.196 20.249 1.00 48.19 371 ALA A O 1
ATOM 2909 N N . ALA A 1 372 ? 0.974 -16.017 21.052 1.00 49.16 372 ALA A N 1
ATOM 2910 C CA . ALA A 1 372 ? 0.866 -14.621 21.472 1.00 49.16 372 ALA A CA 1
ATOM 2911 C C . ALA A 1 372 ? 0.710 -13.686 20.262 1.00 49.16 372 ALA A C 1
ATOM 2913 O O . ALA A 1 372 ? -0.132 -12.788 20.280 1.00 49.16 372 ALA A O 1
ATOM 2914 N N . LEU A 1 373 ? 1.422 -13.954 19.161 1.00 54.38 373 LEU A N 1
ATOM 2915 C CA . LEU A 1 373 ? 1.221 -13.246 17.892 1.00 54.38 373 LEU A CA 1
ATOM 2916 C C . LEU A 1 373 ? -0.138 -13.566 17.245 1.00 54.38 373 LEU A C 1
ATOM 2918 O O . LEU A 1 373 ? -0.756 -12.674 16.675 1.00 54.38 373 LEU A O 1
ATOM 2922 N N . ARG A 1 374 ? -0.674 -14.783 17.394 1.00 52.50 374 ARG A N 1
ATOM 2923 C CA . ARG A 1 374 ? -2.042 -15.139 16.952 1.00 52.50 374 ARG A CA 1
ATOM 2924 C C . ARG A 1 374 ? -3.149 -14.424 17.741 1.00 52.50 374 ARG A C 1
ATOM 2926 O O . ARG A 1 374 ? -4.293 -14.408 17.292 1.00 52.50 374 ARG A O 1
ATOM 2933 N N . GLN A 1 375 ? -2.843 -13.819 18.894 1.00 51.31 375 GLN A N 1
ATOM 2934 C CA . GLN A 1 375 ? -3.786 -12.949 19.613 1.00 51.31 375 GLN A CA 1
ATOM 2935 C C . GLN A 1 375 ? -3.869 -11.534 19.020 1.00 51.31 375 GLN A C 1
ATOM 2937 O O . GLN A 1 375 ? -4.811 -10.803 19.335 1.00 51.31 375 GLN A O 1
ATOM 2942 N N . VAL A 1 376 ? -2.924 -11.143 18.157 1.00 52.75 376 VAL A N 1
ATOM 2943 C CA . VAL A 1 376 ? -2.978 -9.886 17.400 1.00 52.75 376 VAL A CA 1
ATOM 2944 C C . VAL A 1 376 ? -4.103 -10.019 16.375 1.00 52.75 376 VAL A C 1
ATOM 2946 O O . VAL A 1 376 ? -3.957 -10.653 15.330 1.00 52.75 376 VAL A O 1
ATOM 2949 N N . ARG A 1 377 ? -5.271 -9.462 16.705 1.00 48.88 377 ARG A N 1
ATOM 2950 C CA . ARG A 1 377 ? -6.439 -9.476 15.821 1.00 48.88 377 ARG A CA 1
ATOM 2951 C C . ARG A 1 377 ? -6.210 -8.525 14.646 1.00 48.88 377 ARG A C 1
ATOM 2953 O O . ARG A 1 377 ? -5.941 -7.344 14.858 1.00 48.88 377 ARG A O 1
ATOM 2960 N N . TYR A 1 378 ? -6.338 -9.065 13.434 1.00 45.09 378 TYR A N 1
ATOM 2961 C CA . TYR A 1 378 ? -6.335 -8.333 12.165 1.00 45.09 378 TYR A CA 1
ATOM 2962 C C . TYR A 1 378 ? -7.732 -7.818 11.810 1.00 45.09 378 TYR A C 1
ATOM 2964 O O . TYR A 1 378 ? -8.693 -8.618 11.927 1.00 45.09 378 TYR A O 1
#